Protein AF-A0AAE0VG47-F1 (afdb_monomer_lite)

Organism: NCBI:txid2493646

InterPro domains:
  IPR006016 UspA [PF00582] (96-227)
  IPR013342 Mandelate racemase, C-terminal domain [PF13378] (359-527)
  IPR013342 Mandelate racemase, C-terminal domain [SM00922] (356-453)
  IPR014729 Rossmann-like alpha/beta/alpha sandwich fold [G3DSA:3.40.50.620] (87-228)
  IPR018110 Mandelate racemase/muconate lactonizing enzyme, conserved site [PS00909] (404-435)
  IPR029017 Enolase-like, N-terminal [G3DSA:3.30.390.10] (229-329)
  IPR029017 Enolase-like, N-terminal [SSF54826] (229-327)
  IPR036849 Enolase-like, C-terminal domain superfamily [G3DSA:3.20.20.120] (331-558)
  IPR036849 Enolase-like, C-terminal domain superfamily [SSF51604] (343-553)
  IPR042099 ANL, N-terminal domain [G3DSA:3.40.50.12780] (605-735)

Foldseek 3Di:
DDPDDDPVVNVVVVVVVVVVVVVVVVVVVVVVLVCVLVPDPCNPVSCVVPVVVVVVVVVVVVCVVCVVVVVVVPDDDDDDDDDDDDDDDDDDPDQFQEEEEEDDVDPCSVVLVVVSVVRHDLNHAYEYEYEDADPVLAPDVVPPPDPVQVVVVVVSVVVQVVCVVVSHHYHYDYHYDDPLVRVLVVCVVVVHQAYGYDDDDDDDPPPPPDDDSQVSNVVNDVHDDKDKAKDKDKDKFAFPDFADDPVGTHRIFIKMKMWIDIPVQFIFIFILGDDPPQAQDDPVRLVVVSVVCRVPVVVCVVQLCPPCLSGQSSSRGSVRRVLCSVVRVLLQSFDDCQQVQNDWAFAAQEQGDDPLVSSLVSLVVCLVLVHQEHEYEDLPDDLVSVLVSLVSLCVDPSSVRHAYEYEDNANDDLVCVQVSQVSCLVSVHQEYENPHPAPCLLSDDPDTSHAYEYESNQFPPRDLVSLVVVCVRNVGQEYEDESSRQRHDVSVVSNVVVCVVSVHYYAYAYPLDALSSLSVSRSSRVVVVHPDHHRSQNHVGGPLGFDHLWDPVPSRIIGGNSPDGRPCVLVPVVSDPDDPPPPVPPDLDQAFEAEPPGPDRDSDPPDDPPPALPDPPHDPLVNLQSVLVCQLPDPDQWHWAWEPPPPDDTDTDTDGSVVLLSVLVVVCVVLVPAQAFEEEQLARSRHSQSSSRVSNSSVSSYHYYYYHNQDLLPDDDPDDGPYYRHDPVSVVSND

Structure (mmCIF, N/CA/C/O backbone):
data_AF-A0AAE0VG47-F1
#
_entry.id   AF-A0AAE0VG47-F1
#
loop_
_atom_site.group_PDB
_atom_site.id
_atom_site.type_symbol
_atom_site.label_atom_id
_atom_site.label_alt_id
_atom_site.label_comp_id
_atom_site.label_asym_id
_atom_site.label_entity_id
_atom_site.label_seq_id
_atom_site.pdbx_PDB_ins_code
_atom_site.Cartn_x
_atom_site.Cartn_y
_atom_site.Cartn_z
_atom_site.occupancy
_atom_site.B_iso_or_equiv
_atom_site.auth_seq_id
_atom_site.auth_comp_id
_atom_site.auth_asym_id
_atom_site.auth_atom_id
_atom_site.pdbx_PDB_model_num
ATOM 1 N N . MET A 1 1 ? 15.775 24.908 -41.454 1.00 37.38 1 MET A N 1
ATOM 2 C CA . MET A 1 1 ? 17.077 24.871 -40.744 1.00 37.38 1 MET A CA 1
ATOM 3 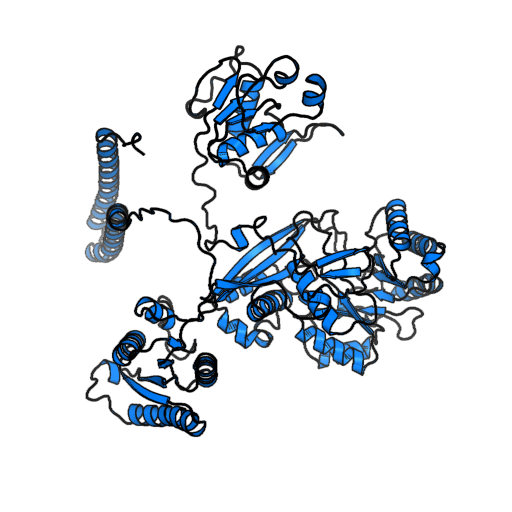C C . MET A 1 1 ? 18.158 25.388 -41.683 1.00 37.38 1 MET A C 1
ATOM 5 O O . MET A 1 1 ? 18.162 24.961 -42.826 1.00 37.38 1 MET A O 1
ATOM 9 N N . GLY A 1 2 ? 19.031 26.312 -41.256 1.00 40.62 2 GLY A N 1
ATOM 10 C CA . GLY A 1 2 ? 20.087 26.813 -42.155 1.00 40.62 2 GLY A CA 1
ATOM 11 C C . GLY A 1 2 ? 20.996 27.955 -41.678 1.00 40.62 2 GLY A C 1
ATOM 12 O O . GLY A 1 2 ? 21.543 28.633 -42.539 1.00 40.62 2 GLY A O 1
ATOM 13 N N . LYS A 1 3 ? 21.177 28.227 -40.372 1.00 38.75 3 LYS A N 1
ATOM 14 C CA . LYS A 1 3 ? 21.991 29.393 -39.938 1.00 38.75 3 LYS A CA 1
ATOM 15 C C . LYS A 1 3 ? 22.896 29.239 -38.703 1.00 38.75 3 LYS A C 1
ATOM 17 O O . LYS A 1 3 ? 23.316 30.247 -38.158 1.00 38.75 3 LYS A O 1
ATOM 22 N N . PHE A 1 4 ? 23.300 28.032 -38.308 1.00 43.38 4 PHE A N 1
ATOM 23 C CA . PHE A 1 4 ? 24.417 27.881 -37.357 1.00 43.38 4 PHE A CA 1
ATOM 24 C C . PHE A 1 4 ? 25.360 26.772 -37.806 1.00 43.38 4 PHE A C 1
ATOM 26 O O . PHE A 1 4 ? 25.345 25.656 -37.302 1.00 43.38 4 PHE A O 1
ATOM 33 N N . ARG A 1 5 ? 26.174 27.086 -38.816 1.00 42.81 5 ARG A N 1
ATOM 34 C CA . ARG A 1 5 ? 27.320 26.263 -39.195 1.00 42.81 5 ARG A CA 1
ATOM 35 C C . ARG A 1 5 ? 28.523 26.819 -38.438 1.00 42.81 5 ARG A C 1
ATOM 37 O O . ARG A 1 5 ? 28.890 27.968 -38.6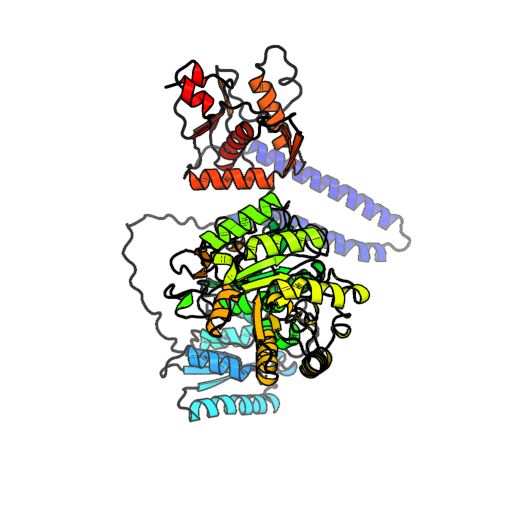71 1.00 42.81 5 ARG A O 1
ATOM 44 N N . ILE A 1 6 ? 29.100 26.029 -37.529 1.00 55.28 6 ILE A N 1
ATOM 45 C CA . ILE A 1 6 ? 30.394 26.345 -36.903 1.00 55.28 6 ILE A CA 1
ATOM 46 C C . ILE A 1 6 ? 31.362 26.696 -38.038 1.00 55.28 6 ILE A C 1
ATOM 48 O O . ILE A 1 6 ? 31.430 25.972 -39.039 1.00 55.28 6 ILE A O 1
ATOM 52 N N . SER A 1 7 ? 32.030 27.851 -37.946 1.00 67.56 7 SER A N 1
ATOM 53 C CA . SER A 1 7 ? 32.948 28.274 -39.002 1.00 67.56 7 SER A CA 1
ATOM 54 C C . SER A 1 7 ? 34.020 27.192 -39.164 1.00 67.56 7 SER A C 1
ATOM 56 O O . SER A 1 7 ? 34.512 26.644 -38.177 1.00 67.56 7 SER A O 1
ATOM 58 N N . ARG A 1 8 ? 34.384 26.855 -40.410 1.00 66.88 8 ARG A N 1
ATOM 59 C CA . ARG A 1 8 ? 35.422 25.839 -40.670 1.00 66.88 8 ARG A CA 1
ATOM 60 C C . ARG A 1 8 ? 36.720 26.163 -39.924 1.00 66.88 8 ARG A C 1
ATOM 62 O O . ARG A 1 8 ? 37.406 25.249 -39.490 1.00 66.88 8 ARG A O 1
ATOM 69 N N . LEU A 1 9 ? 36.995 27.452 -39.726 1.00 71.31 9 LEU A N 1
ATOM 70 C CA . LEU A 1 9 ? 38.119 27.940 -38.940 1.00 71.31 9 LEU A CA 1
ATOM 71 C C . LEU A 1 9 ? 38.034 27.495 -37.471 1.00 71.31 9 LEU A C 1
ATOM 73 O O . LEU A 1 9 ? 38.992 26.930 -36.962 1.00 71.31 9 LEU A O 1
ATOM 77 N N . ASN A 1 10 ? 36.883 27.662 -36.812 1.00 70.06 10 ASN A N 1
ATOM 78 C CA . ASN A 1 10 ? 36.703 27.262 -35.412 1.00 70.06 10 ASN A CA 1
ATOM 79 C C . ASN A 1 10 ? 36.770 25.744 -35.238 1.00 70.06 10 ASN A C 1
ATOM 81 O O . ASN A 1 10 ? 37.316 25.263 -34.251 1.00 70.06 10 ASN A O 1
ATOM 85 N N . THR A 1 11 ? 36.262 24.982 -36.210 1.00 66.94 11 THR A N 1
ATOM 86 C CA . THR A 1 11 ? 36.414 23.525 -36.212 1.00 66.94 11 THR A CA 1
ATOM 87 C C . THR A 1 11 ? 37.889 23.143 -36.320 1.00 66.94 11 THR A C 1
ATOM 89 O O . THR A 1 11 ? 38.373 22.394 -35.482 1.00 66.94 11 THR A O 1
ATOM 92 N N . VAL A 1 12 ? 38.628 23.700 -37.284 1.00 75.56 12 VAL A N 1
ATOM 93 C CA . VAL A 1 12 ? 40.062 23.411 -37.465 1.00 75.56 12 VAL A CA 1
ATOM 94 C C . VAL A 1 12 ? 40.887 23.823 -36.240 1.00 75.56 12 VAL A C 1
ATOM 96 O O . VAL A 1 12 ? 41.744 23.057 -35.812 1.00 75.56 12 VAL A O 1
ATOM 99 N N . ILE A 1 13 ? 40.596 24.976 -35.627 1.00 77.00 13 ILE A N 1
ATOM 100 C CA . ILE A 1 13 ? 41.261 25.426 -34.394 1.00 77.00 13 ILE A CA 1
ATOM 101 C C . ILE A 1 13 ? 40.960 24.470 -33.235 1.00 77.00 13 ILE A C 1
ATOM 103 O O . ILE A 1 13 ? 41.880 24.081 -32.522 1.00 77.00 13 ILE A O 1
ATOM 107 N N . SER A 1 14 ? 39.705 24.041 -33.070 1.00 66.56 14 SER A N 1
ATOM 108 C CA . SER A 1 14 ? 39.331 23.084 -32.023 1.00 66.56 14 SER A CA 1
ATOM 109 C C . SER A 1 14 ? 40.049 21.746 -32.199 1.00 66.56 14 SER A C 1
ATOM 111 O O . SER A 1 14 ? 40.600 21.232 -31.233 1.00 66.56 14 SER A O 1
ATOM 113 N N . TRP A 1 15 ? 40.115 21.215 -33.426 1.00 77.31 15 TRP A N 1
ATOM 114 C CA . TRP A 1 15 ? 40.887 20.004 -33.722 1.00 77.31 15 TRP A CA 1
ATOM 115 C C . TRP A 1 15 ? 42.382 20.201 -33.452 1.00 77.31 15 TRP A C 1
ATOM 117 O O . TRP A 1 15 ? 43.014 19.319 -32.878 1.00 77.31 15 TRP A O 1
ATOM 127 N N . GLY A 1 16 ? 42.941 21.365 -33.797 1.00 80.81 16 GLY A N 1
ATOM 128 C CA . GLY A 1 16 ? 44.333 21.707 -33.502 1.00 80.81 16 GLY A CA 1
ATOM 129 C C . GLY A 1 16 ? 44.636 21.726 -32.001 1.00 80.81 16 GLY A C 1
ATOM 130 O O . GLY A 1 16 ? 45.633 21.150 -31.573 1.00 80.81 16 GLY A O 1
ATOM 131 N N . ILE A 1 17 ? 43.751 22.318 -31.193 1.00 76.94 17 ILE A N 1
ATOM 132 C CA . ILE A 1 17 ? 43.878 22.352 -29.728 1.00 76.94 17 ILE A CA 1
ATOM 133 C C . ILE A 1 17 ? 43.764 20.940 -29.141 1.00 76.94 17 ILE A C 1
ATOM 135 O O . ILE A 1 17 ? 44.592 20.553 -28.321 1.00 76.94 17 ILE A O 1
ATOM 139 N N . THR A 1 18 ? 42.790 20.142 -29.584 1.00 74.12 18 THR A N 1
ATOM 140 C CA . THR A 1 18 ? 42.623 18.755 -29.124 1.00 74.12 18 THR A CA 1
ATOM 141 C C . THR A 1 18 ? 43.845 17.897 -29.457 1.00 74.12 18 THR A C 1
ATOM 143 O O . THR A 1 18 ? 44.343 17.182 -28.590 1.00 74.12 18 THR A O 1
ATOM 146 N N . ILE A 1 19 ? 44.381 18.005 -30.677 1.00 78.19 19 ILE A N 1
ATOM 147 C CA . ILE A 1 19 ? 45.593 17.283 -31.090 1.00 78.19 19 ILE A CA 1
ATOM 148 C C . ILE A 1 19 ? 46.797 17.723 -30.249 1.00 78.19 19 ILE A C 1
ATOM 150 O O . ILE A 1 19 ? 47.559 16.875 -29.789 1.00 78.19 19 ILE A O 1
ATOM 154 N N . LEU A 1 20 ? 46.947 19.024 -29.989 1.00 78.75 20 LEU A N 1
ATOM 155 C CA . LEU A 1 20 ? 48.030 19.545 -29.156 1.00 78.75 20 LEU A CA 1
ATOM 156 C C . LEU A 1 20 ? 47.966 18.989 -27.724 1.00 78.75 20 LEU A C 1
ATOM 158 O O . LEU A 1 20 ? 48.987 18.565 -27.188 1.00 78.75 20 LEU A O 1
ATOM 162 N N . ILE A 1 21 ? 46.772 18.936 -27.125 1.00 76.69 21 ILE A N 1
ATOM 163 C CA . ILE A 1 21 ? 46.560 18.362 -25.787 1.00 76.69 21 ILE A CA 1
ATOM 164 C C . ILE A 1 21 ? 46.915 16.871 -25.769 1.00 76.69 21 ILE A C 1
ATOM 166 O O . ILE A 1 21 ? 47.568 16.411 -24.832 1.00 76.69 21 ILE A O 1
ATOM 170 N N . ILE A 1 22 ? 46.529 16.114 -26.799 1.00 76.75 22 ILE A N 1
ATOM 171 C CA . ILE A 1 22 ? 46.866 14.688 -26.910 1.00 76.75 22 ILE A CA 1
ATOM 172 C C . ILE A 1 22 ? 48.384 14.499 -27.021 1.00 76.75 22 ILE A C 1
ATOM 174 O O . ILE A 1 22 ? 48.942 13.669 -26.308 1.00 76.75 22 ILE A O 1
ATOM 178 N N . ILE A 1 23 ? 49.065 15.296 -27.852 1.00 80.94 23 ILE A N 1
ATOM 179 C CA . ILE A 1 23 ? 50.525 15.228 -28.021 1.00 80.94 23 ILE A CA 1
ATOM 180 C C . ILE A 1 23 ? 51.248 15.558 -26.709 1.00 80.94 23 ILE A C 1
ATOM 182 O O . ILE A 1 23 ? 52.192 14.859 -26.343 1.00 80.94 23 ILE A O 1
ATOM 186 N N . LEU A 1 24 ? 50.804 16.588 -25.982 1.00 79.00 24 LEU A N 1
ATOM 187 C CA . LEU A 1 24 ? 51.408 16.978 -24.705 1.00 79.00 24 LEU A CA 1
ATOM 188 C C . LEU A 1 24 ? 51.237 15.892 -23.635 1.00 79.00 24 LEU A C 1
ATOM 190 O O . LEU A 1 24 ? 52.206 15.555 -22.958 1.00 79.00 24 LEU A O 1
ATOM 194 N N . ASN A 1 25 ? 50.046 15.298 -23.519 1.00 74.94 25 ASN A N 1
ATOM 195 C CA . ASN A 1 25 ? 49.809 14.205 -22.571 1.00 74.94 25 ASN A CA 1
ATOM 196 C C . ASN A 1 25 ? 50.574 12.932 -22.954 1.00 74.94 25 ASN A C 1
ATOM 198 O O . ASN A 1 25 ? 51.158 12.287 -22.086 1.00 74.94 25 ASN A O 1
ATOM 202 N N . TYR A 1 26 ? 50.632 12.597 -24.248 1.00 81.50 26 TYR A N 1
ATOM 203 C CA . TYR A 1 26 ? 51.437 11.477 -24.733 1.00 81.50 26 TYR A CA 1
ATOM 204 C C . TYR A 1 26 ? 52.915 11.670 -24.393 1.00 81.50 26 TYR A C 1
ATOM 206 O O . TYR A 1 26 ? 53.553 10.744 -23.902 1.00 81.50 26 TYR A O 1
ATOM 214 N N . LYS A 1 27 ? 53.451 12.879 -24.603 1.00 83.44 27 LYS A N 1
ATOM 215 C CA . LYS A 1 27 ? 54.849 13.191 -24.302 1.00 83.44 27 LYS A CA 1
ATOM 216 C C . LYS A 1 27 ? 55.171 13.016 -22.819 1.00 83.44 27 LYS A C 1
ATOM 218 O O . LYS A 1 27 ? 56.163 12.378 -22.502 1.00 83.44 27 LYS A O 1
ATOM 223 N N . VAL A 1 28 ? 54.312 13.502 -21.921 1.00 81.81 28 VAL A N 1
ATOM 224 C CA . VAL A 1 28 ? 54.503 13.333 -20.468 1.00 81.81 28 VAL A CA 1
ATOM 225 C C . VAL A 1 28 ? 54.552 11.854 -20.078 1.00 81.81 28 VAL A C 1
ATOM 227 O O . VAL A 1 28 ? 55.420 11.446 -19.310 1.00 81.81 28 VAL A O 1
ATOM 230 N N . VAL A 1 29 ? 53.653 11.035 -20.631 1.00 80.06 29 VAL A N 1
ATOM 231 C CA . VAL A 1 29 ? 53.631 9.588 -20.368 1.00 80.06 29 VAL A CA 1
ATOM 232 C C . VAL A 1 29 ? 54.856 8.895 -20.969 1.00 80.06 29 VAL A C 1
ATOM 234 O O . VAL A 1 29 ? 55.456 8.045 -20.319 1.00 80.06 29 VAL A O 1
ATOM 237 N N . TYR A 1 30 ? 55.253 9.266 -22.186 1.00 83.19 30 TYR A N 1
ATOM 238 C CA . TYR A 1 30 ? 56.425 8.712 -22.859 1.00 83.19 30 TYR A CA 1
ATOM 239 C C . TYR A 1 30 ? 57.722 9.028 -22.107 1.00 83.19 30 TYR A C 1
ATOM 241 O O . TYR A 1 30 ? 58.526 8.123 -21.877 1.00 83.19 30 TYR A O 1
ATOM 249 N N . ASP A 1 31 ? 57.908 10.281 -21.690 1.00 83.69 31 ASP A N 1
ATOM 250 C CA . ASP A 1 31 ? 59.089 10.721 -20.948 1.00 83.69 31 ASP A CA 1
ATOM 251 C C . ASP A 1 31 ? 59.164 9.986 -19.597 1.00 83.69 31 ASP A C 1
ATOM 253 O O . ASP A 1 31 ? 60.210 9.438 -19.255 1.00 83.69 31 ASP A O 1
ATOM 257 N N . PHE A 1 32 ? 58.034 9.859 -18.888 1.00 83.12 32 PHE A N 1
ATOM 258 C CA . PHE A 1 32 ? 57.949 9.104 -17.634 1.00 83.12 32 PHE A CA 1
ATOM 259 C C . PHE A 1 32 ? 58.285 7.615 -17.807 1.00 83.12 32 PHE A C 1
ATOM 261 O O . PHE A 1 32 ? 59.056 7.059 -17.029 1.00 83.12 32 PHE A O 1
ATOM 268 N N . LEU A 1 33 ? 57.730 6.954 -18.829 1.00 81.50 33 LEU A N 1
ATOM 269 C CA . LEU A 1 33 ? 57.995 5.535 -19.085 1.00 81.50 33 LEU A CA 1
ATOM 270 C C . LEU A 1 33 ? 59.442 5.292 -19.515 1.00 81.50 33 LEU A C 1
ATOM 272 O O . LEU A 1 33 ? 60.050 4.315 -19.085 1.00 81.50 33 LEU A O 1
ATOM 276 N N . THR A 1 34 ? 60.005 6.183 -20.332 1.00 81.44 34 THR A N 1
ATOM 277 C CA . THR A 1 34 ? 61.396 6.085 -20.788 1.00 81.44 34 THR A CA 1
ATOM 278 C C . THR A 1 34 ? 62.363 6.240 -19.615 1.00 81.44 34 THR A C 1
ATOM 280 O O . THR A 1 34 ? 63.296 5.449 -19.482 1.00 81.44 34 THR A O 1
ATOM 283 N N . ASP A 1 35 ? 62.109 7.201 -18.726 1.00 84.19 35 ASP A N 1
ATOM 284 C CA . ASP A 1 35 ? 62.905 7.415 -17.515 1.00 84.19 35 ASP A CA 1
ATOM 285 C C . ASP A 1 35 ? 62.804 6.223 -16.547 1.00 84.19 35 ASP A C 1
ATOM 287 O O . ASP A 1 35 ? 63.813 5.719 -16.046 1.00 84.19 35 ASP A O 1
ATOM 291 N N . LEU A 1 36 ? 61.595 5.680 -16.371 1.00 80.12 36 LEU A N 1
ATOM 292 C CA . LEU A 1 36 ? 61.345 4.508 -15.533 1.00 80.12 36 LEU A CA 1
ATOM 293 C C . LEU A 1 36 ? 62.056 3.251 -16.060 1.00 80.12 36 LEU A C 1
ATOM 295 O O . LEU A 1 36 ? 62.606 2.477 -15.278 1.00 80.12 36 LEU A O 1
ATOM 299 N N . ILE A 1 37 ? 62.065 3.043 -17.379 1.00 83.50 37 ILE A N 1
ATOM 300 C CA . ILE A 1 37 ? 62.742 1.907 -18.016 1.00 83.50 37 ILE A CA 1
ATOM 301 C C . ILE A 1 37 ? 64.263 2.052 -17.878 1.00 83.50 37 ILE A C 1
ATOM 303 O O . ILE A 1 37 ? 64.922 1.095 -17.463 1.00 83.50 37 ILE A O 1
ATOM 307 N N . ASN A 1 38 ? 64.807 3.242 -18.151 1.00 83.38 38 ASN A N 1
ATOM 308 C CA . ASN A 1 38 ? 66.250 3.507 -18.130 1.00 83.38 38 ASN A CA 1
ATOM 309 C C . ASN A 1 38 ? 66.862 3.478 -16.722 1.00 83.38 38 ASN A C 1
ATOM 311 O O . ASN A 1 38 ? 68.029 3.121 -16.574 1.00 83.38 38 ASN A O 1
ATOM 315 N N . THR A 1 39 ? 66.087 3.815 -15.689 1.00 80.88 39 THR A N 1
ATOM 316 C CA . THR A 1 39 ? 66.561 3.853 -14.291 1.00 80.88 39 THR A CA 1
ATOM 317 C C . THR A 1 39 ? 66.393 2.505 -13.576 1.00 80.88 39 THR A C 1
ATOM 319 O O . THR A 1 39 ? 66.840 2.320 -12.443 1.00 80.88 39 THR A O 1
ATOM 322 N N . SER A 1 40 ? 65.748 1.529 -14.219 1.00 79.81 40 SER A N 1
ATOM 323 C CA . SER A 1 40 ? 65.407 0.259 -13.585 1.00 79.81 40 SER A CA 1
ATOM 324 C C . SER A 1 40 ? 66.474 -0.826 -13.719 1.00 79.81 40 SER A C 1
ATOM 326 O O . SER A 1 40 ? 67.100 -1.007 -14.760 1.00 79.81 40 SER A O 1
ATOM 328 N N . SER A 1 41 ? 66.611 -1.646 -12.676 1.00 76.00 41 SER A N 1
ATOM 329 C CA . SER A 1 41 ? 67.514 -2.808 -12.663 1.00 76.00 41 SER A CA 1
ATOM 330 C C . SER A 1 41 ? 67.013 -3.985 -13.516 1.00 76.00 41 SER A C 1
ATOM 332 O O . SER A 1 41 ? 67.723 -4.972 -13.690 1.00 76.00 41 SER A O 1
ATOM 334 N N . SER A 1 42 ? 65.773 -3.937 -14.018 1.00 82.00 42 SER A N 1
ATOM 335 C CA . SER A 1 42 ? 65.164 -4.991 -14.846 1.00 82.00 42 SER A CA 1
ATOM 336 C C . SER A 1 42 ? 64.183 -4.400 -15.874 1.00 82.00 42 SER A C 1
ATOM 338 O O . SER A 1 42 ? 62.964 -4.532 -15.722 1.00 82.00 42 SER A O 1
ATOM 340 N N . PRO A 1 43 ? 64.705 -3.788 -16.956 1.00 78.94 43 PRO A N 1
ATOM 341 C CA . PRO A 1 43 ? 63.916 -3.050 -17.954 1.00 78.94 43 PRO A CA 1
ATOM 342 C C . PRO A 1 43 ? 62.822 -3.889 -18.630 1.00 78.94 43 PRO A C 1
ATOM 344 O O . PRO A 1 43 ? 61.744 -3.395 -18.963 1.00 78.94 43 PRO A O 1
ATOM 347 N N . VAL A 1 44 ? 63.079 -5.190 -18.794 1.00 78.31 44 VAL A N 1
ATOM 348 C CA . VAL A 1 44 ? 62.172 -6.139 -19.458 1.00 78.31 44 VAL A CA 1
ATOM 349 C C . VAL A 1 44 ? 60.866 -6.319 -18.676 1.00 78.31 44 VAL A C 1
ATOM 351 O O . VAL A 1 44 ? 59.790 -6.345 -19.270 1.00 78.31 44 VAL A O 1
ATOM 354 N N . ILE A 1 45 ? 60.938 -6.393 -17.343 1.00 80.06 45 ILE A N 1
ATOM 355 C CA . ILE A 1 45 ? 59.763 -6.625 -16.486 1.00 80.06 45 ILE A CA 1
ATOM 356 C C . ILE A 1 45 ? 58.860 -5.387 -16.462 1.00 80.06 45 ILE A C 1
ATOM 358 O O . ILE A 1 45 ? 57.643 -5.502 -16.591 1.00 80.06 45 ILE A O 1
ATOM 362 N N . ILE A 1 46 ? 59.452 -4.196 -16.355 1.00 80.88 46 ILE A N 1
ATOM 363 C CA . ILE A 1 46 ? 58.702 -2.932 -16.361 1.00 80.88 46 ILE A CA 1
ATOM 364 C C . ILE A 1 46 ? 58.040 -2.701 -17.716 1.00 80.88 46 ILE A C 1
ATOM 366 O O . ILE A 1 46 ? 56.879 -2.296 -17.762 1.00 80.88 46 ILE A O 1
ATOM 370 N N . THR A 1 47 ? 58.720 -3.037 -18.814 1.00 80.44 47 THR A N 1
ATOM 371 C CA . THR A 1 47 ? 58.131 -2.954 -20.158 1.00 80.44 47 THR A CA 1
ATOM 372 C C . THR A 1 47 ? 56.919 -3.886 -20.290 1.00 80.44 47 THR A C 1
ATOM 374 O O . THR A 1 47 ? 55.864 -3.460 -20.752 1.00 80.44 47 THR A O 1
ATOM 377 N N . LEU A 1 48 ? 57.016 -5.134 -19.814 1.00 83.19 48 LEU A N 1
ATOM 378 C CA . LEU A 1 48 ? 55.907 -6.099 -19.840 1.00 83.19 48 LEU A CA 1
ATOM 379 C C . LEU A 1 48 ? 54.691 -5.666 -19.003 1.00 83.19 48 LEU A C 1
ATOM 381 O O . LEU A 1 48 ? 53.559 -5.931 -19.400 1.00 83.19 48 LEU A O 1
ATOM 385 N N . LEU A 1 49 ? 54.907 -4.990 -17.871 1.00 82.50 49 LEU A N 1
ATOM 386 C CA . LEU A 1 49 ? 53.828 -4.518 -16.994 1.00 82.50 49 LEU A CA 1
ATOM 387 C C . LEU A 1 49 ? 53.165 -3.224 -17.487 1.00 82.50 49 LEU A C 1
ATOM 389 O O . LEU A 1 49 ? 51.972 -3.026 -17.267 1.00 82.50 49 LEU A O 1
ATOM 393 N N . THR A 1 50 ? 53.918 -2.344 -18.148 1.00 80.25 50 THR A N 1
ATOM 394 C CA . THR A 1 50 ? 53.437 -1.009 -18.548 1.00 80.25 50 THR A CA 1
ATOM 395 C C . THR A 1 50 ? 52.883 -0.951 -19.971 1.00 80.25 50 THR A C 1
ATOM 397 O O . THR A 1 50 ? 52.009 -0.128 -20.245 1.00 80.25 50 THR A O 1
ATOM 400 N N . LEU A 1 51 ? 53.310 -1.843 -20.871 1.00 81.31 51 LEU A N 1
ATOM 401 C CA . LEU A 1 51 ? 52.865 -1.848 -22.268 1.00 81.31 51 LEU A CA 1
ATOM 402 C C . LEU A 1 51 ? 51.354 -2.141 -22.441 1.00 81.31 51 LEU A C 1
ATOM 404 O O . LEU A 1 51 ? 50.704 -1.403 -23.186 1.00 81.31 51 LEU A O 1
ATOM 408 N N . PRO A 1 52 ? 50.737 -3.137 -21.765 1.00 84.81 52 PRO A N 1
ATOM 409 C CA . PRO A 1 52 ? 49.317 -3.440 -21.971 1.00 84.81 52 PRO A CA 1
ATOM 410 C C . PRO A 1 52 ? 48.360 -2.298 -21.569 1.00 84.81 52 PRO A C 1
ATOM 412 O O . PRO A 1 52 ? 47.481 -1.971 -22.369 1.00 84.81 52 PRO A O 1
ATOM 415 N N . PRO A 1 53 ? 48.518 -1.628 -20.405 1.00 78.06 53 PRO A N 1
ATOM 416 C CA . PRO A 1 53 ? 47.690 -0.472 -20.044 1.00 78.06 53 PRO A CA 1
ATOM 417 C C . PRO A 1 53 ? 47.795 0.696 -21.033 1.00 78.06 53 PRO A C 1
ATOM 419 O O . PRO A 1 53 ? 46.791 1.352 -21.324 1.00 78.06 53 PRO A O 1
ATOM 422 N N . VAL A 1 54 ? 48.993 0.947 -21.574 1.00 80.62 54 VAL A N 1
ATOM 423 C CA . VAL A 1 54 ? 49.232 2.006 -22.569 1.00 80.62 54 VAL A CA 1
ATOM 424 C C . VAL A 1 54 ? 48.515 1.686 -23.879 1.00 80.62 54 VAL A C 1
ATOM 426 O O . VAL A 1 54 ? 47.816 2.542 -24.418 1.00 80.62 54 VAL A O 1
ATOM 429 N N . VAL A 1 55 ? 48.610 0.440 -24.355 1.00 81.38 55 VAL A N 1
ATOM 430 C CA . VAL A 1 55 ? 47.904 -0.013 -25.564 1.00 81.38 55 VAL A CA 1
ATOM 431 C C . VAL A 1 55 ? 46.386 0.074 -25.387 1.00 81.38 55 VAL A C 1
ATOM 433 O O . VAL A 1 55 ? 45.701 0.584 -26.271 1.00 81.38 55 VAL A O 1
ATOM 436 N N . ILE A 1 56 ? 45.849 -0.348 -24.237 1.00 78.38 56 ILE A N 1
ATOM 437 C CA . ILE A 1 56 ? 44.407 -0.263 -23.941 1.00 78.38 56 ILE A CA 1
ATOM 438 C C . ILE A 1 56 ? 43.935 1.197 -23.926 1.00 78.38 56 ILE A C 1
ATOM 440 O O . ILE A 1 56 ? 42.897 1.517 -24.505 1.00 78.38 56 ILE A O 1
ATOM 444 N N . SER A 1 57 ? 44.712 2.092 -23.316 1.00 75.75 57 SER A N 1
ATOM 445 C CA . SER A 1 57 ? 44.375 3.518 -23.237 1.00 75.75 57 SER A CA 1
ATOM 446 C C . SER A 1 57 ? 44.400 4.191 -24.614 1.00 75.75 57 SER A C 1
ATOM 448 O O . SER A 1 57 ? 43.515 4.988 -24.925 1.00 75.75 57 SER A O 1
ATOM 450 N N . LEU A 1 58 ? 45.364 3.832 -25.472 1.00 76.38 58 LEU A N 1
ATOM 451 C CA . LEU A 1 58 ? 45.433 4.301 -26.861 1.00 76.38 58 LEU A CA 1
ATOM 452 C C . LEU A 1 58 ? 44.265 3.777 -27.710 1.00 76.38 58 LEU A C 1
ATOM 454 O O . LEU A 1 58 ? 43.690 4.541 -28.484 1.00 76.38 58 LEU A O 1
ATOM 458 N N . LEU A 1 59 ? 43.873 2.510 -27.537 1.00 77.94 59 LEU A N 1
ATOM 459 C CA . LEU A 1 59 ? 42.704 1.934 -28.213 1.00 77.94 59 LEU A CA 1
ATOM 460 C C . LEU A 1 59 ? 41.399 2.618 -27.782 1.00 77.94 59 LEU A C 1
ATOM 462 O O . LEU A 1 59 ? 40.547 2.888 -28.627 1.00 77.94 59 LEU A O 1
ATOM 466 N N . PHE A 1 60 ? 41.256 2.949 -26.496 1.00 75.81 60 PHE A N 1
ATOM 467 C CA . PHE A 1 60 ? 40.095 3.677 -25.982 1.00 75.81 60 PHE A CA 1
ATOM 468 C C . PHE A 1 60 ? 40.029 5.116 -26.516 1.00 75.81 60 PHE A C 1
ATOM 470 O O . PHE A 1 60 ? 38.972 5.558 -26.961 1.00 75.81 60 PHE A O 1
ATOM 477 N N . LEU A 1 61 ? 41.161 5.828 -26.544 1.00 73.50 61 LEU A N 1
ATOM 478 C CA . LEU A 1 61 ? 41.259 7.167 -27.138 1.00 73.50 61 LEU A CA 1
ATOM 479 C C . LEU A 1 61 ? 40.920 7.158 -28.632 1.00 73.50 61 LEU A C 1
ATOM 481 O O . LEU A 1 61 ? 40.212 8.046 -29.105 1.00 73.50 61 LEU A O 1
ATOM 485 N N . PHE A 1 62 ? 41.383 6.145 -29.369 1.00 74.88 62 PHE A N 1
ATOM 486 C CA . PHE A 1 62 ? 41.043 5.980 -30.780 1.00 74.88 62 PHE A CA 1
ATOM 487 C C . PHE A 1 62 ? 39.549 5.694 -30.978 1.00 74.88 62 PHE A C 1
ATOM 489 O O . PHE A 1 62 ? 38.919 6.313 -31.833 1.00 74.88 62 PHE A O 1
ATOM 496 N N . TYR A 1 63 ? 38.967 4.810 -30.162 1.00 78.00 63 TYR A N 1
ATOM 497 C CA . TYR A 1 63 ? 37.532 4.522 -30.183 1.00 78.00 63 TYR A CA 1
ATOM 498 C C . TYR A 1 63 ? 36.699 5.786 -29.918 1.00 78.00 63 TYR A C 1
ATOM 500 O O . TYR A 1 63 ? 35.841 6.124 -30.730 1.00 78.00 63 TYR A O 1
ATOM 508 N N . ALA A 1 64 ? 37.007 6.531 -28.852 1.00 66.75 64 ALA A N 1
ATOM 509 C CA . ALA A 1 64 ? 36.296 7.758 -28.488 1.00 66.75 64 ALA A CA 1
ATOM 510 C C . ALA A 1 64 ? 36.419 8.859 -29.560 1.00 66.75 64 ALA A C 1
ATOM 512 O O . ALA A 1 64 ? 35.480 9.615 -29.797 1.00 66.75 64 ALA A O 1
ATOM 513 N N . ALA A 1 65 ? 37.562 8.943 -30.250 1.00 67.00 65 ALA A N 1
ATOM 514 C CA . ALA A 1 65 ? 37.744 9.871 -31.365 1.00 67.00 65 ALA A CA 1
ATOM 515 C C . ALA A 1 65 ? 36.977 9.446 -32.634 1.00 67.00 65 ALA A C 1
ATOM 517 O O . ALA A 1 65 ? 36.584 10.303 -33.430 1.00 67.00 65 ALA A O 1
ATOM 518 N N . ALA A 1 66 ? 36.769 8.141 -32.837 1.00 67.81 66 ALA A N 1
ATOM 519 C CA . ALA A 1 66 ? 36.117 7.590 -34.023 1.00 67.81 66 ALA A CA 1
ATOM 520 C C . ALA A 1 66 ? 34.584 7.476 -33.888 1.00 67.81 66 ALA A C 1
ATOM 522 O O . ALA A 1 66 ? 33.876 7.593 -34.887 1.00 67.81 66 ALA A O 1
ATOM 523 N N . GLU A 1 67 ? 34.062 7.307 -32.671 1.00 68.81 67 GLU A N 1
ATOM 524 C CA . GLU A 1 67 ? 32.630 7.229 -32.337 1.00 68.81 67 GLU A CA 1
ATOM 525 C C . GLU A 1 67 ? 31.751 8.310 -33.016 1.00 68.81 67 GLU A C 1
ATOM 527 O O . GLU A 1 67 ? 30.803 7.942 -33.720 1.00 68.81 67 GLU A O 1
ATOM 532 N N . PRO A 1 68 ? 32.084 9.619 -32.972 1.00 54.75 68 PRO A N 1
ATOM 533 C CA . PRO A 1 68 ? 31.265 10.656 -33.614 1.00 54.75 68 PRO A CA 1
ATOM 534 C C . PRO A 1 68 ? 31.270 10.610 -35.154 1.00 54.75 68 PRO A C 1
ATOM 536 O O . PRO A 1 68 ? 30.433 11.244 -35.803 1.00 54.75 68 PRO A O 1
ATOM 539 N N . VAL A 1 69 ? 32.206 9.881 -35.772 1.00 61.00 69 VAL A N 1
ATOM 540 C CA . VAL A 1 69 ? 32.240 9.673 -37.230 1.00 61.00 69 VAL A CA 1
ATOM 541 C C . VAL A 1 69 ? 31.285 8.548 -37.641 1.00 61.00 69 VAL A C 1
ATOM 543 O O . VAL A 1 69 ? 30.689 8.623 -38.716 1.00 61.00 69 VAL A O 1
ATOM 546 N N . PHE A 1 70 ? 31.084 7.546 -36.780 1.00 57.06 70 PHE A N 1
ATOM 547 C CA . PHE A 1 70 ? 30.214 6.402 -37.058 1.00 57.06 70 PHE A CA 1
ATOM 548 C C . PHE A 1 70 ? 28.722 6.705 -36.858 1.00 57.06 70 PHE A C 1
ATOM 550 O O . PHE A 1 70 ? 27.901 6.198 -37.624 1.00 57.06 70 PHE A O 1
ATOM 557 N N . GLU A 1 71 ? 28.351 7.597 -35.932 1.00 49.25 71 GLU A N 1
ATOM 558 C CA . GLU A 1 71 ? 26.942 7.992 -35.739 1.00 49.25 71 GLU A CA 1
ATOM 559 C C . GLU A 1 71 ? 26.335 8.722 -36.949 1.00 49.25 71 GLU A C 1
ATOM 561 O O . GLU A 1 71 ? 25.134 8.625 -37.212 1.00 49.25 71 GLU A O 1
ATOM 566 N N . LYS A 1 72 ? 27.159 9.395 -37.763 1.00 44.78 72 LYS A N 1
ATOM 567 C CA . LYS A 1 72 ? 26.687 10.116 -38.957 1.00 44.78 72 LYS A CA 1
ATOM 568 C C . LYS A 1 72 ? 26.153 9.221 -40.077 1.00 44.78 72 LYS A C 1
ATOM 570 O O . LYS A 1 72 ? 25.532 9.741 -41.001 1.00 44.78 72 LYS A O 1
ATOM 575 N N . PHE A 1 73 ? 26.370 7.908 -40.009 1.00 44.62 73 PHE A N 1
ATOM 576 C CA . PHE A 1 73 ? 25.913 6.964 -41.032 1.00 44.62 73 PHE A CA 1
ATOM 577 C C . PHE A 1 73 ? 24.550 6.321 -40.734 1.00 44.62 73 PHE A C 1
ATOM 579 O O . PHE A 1 73 ? 24.051 5.582 -41.579 1.00 44.62 73 PHE A O 1
ATOM 586 N N . TYR A 1 74 ? 23.917 6.620 -39.590 1.00 42.12 74 TYR A N 1
ATOM 587 C CA . TYR A 1 74 ? 22.687 5.934 -39.162 1.00 42.12 74 TYR A CA 1
ATOM 588 C C . TYR A 1 74 ? 21.421 6.795 -39.023 1.00 42.12 74 TYR A C 1
ATOM 590 O O . TYR A 1 74 ? 20.376 6.275 -38.632 1.00 42.12 74 TYR A O 1
ATOM 598 N N . SER A 1 75 ? 21.428 8.071 -39.418 1.00 33.81 75 SER A N 1
ATOM 599 C CA . SER A 1 75 ? 20.191 8.864 -39.477 1.00 33.81 75 SER A CA 1
ATOM 600 C C . SER A 1 75 ? 19.559 8.803 -40.872 1.00 33.81 75 SER A C 1
ATOM 602 O O . SER A 1 75 ? 19.907 9.580 -41.763 1.00 33.81 75 SER A O 1
ATOM 604 N N . LYS A 1 76 ? 18.611 7.884 -41.070 1.00 33.59 76 LYS A N 1
ATOM 605 C CA . LYS A 1 76 ? 17.718 7.897 -42.235 1.00 33.59 76 LYS A CA 1
ATOM 606 C C . LYS A 1 76 ? 16.643 8.966 -41.999 1.00 33.59 76 LYS A C 1
ATOM 608 O O . LYS A 1 76 ? 15.826 8.815 -41.096 1.00 33.59 76 LYS A O 1
ATOM 613 N N . GLU A 1 77 ? 16.651 10.048 -42.777 1.00 35.19 77 GLU A N 1
ATOM 614 C CA . GLU A 1 77 ? 15.573 11.045 -42.753 1.00 35.19 77 GLU A CA 1
ATOM 615 C C . GLU A 1 77 ? 14.263 10.399 -43.229 1.00 35.19 77 GLU A C 1
ATOM 617 O O . GLU A 1 77 ? 14.142 9.971 -44.378 1.00 35.19 77 GLU A O 1
ATOM 622 N N . ILE A 1 78 ? 13.269 10.325 -42.342 1.00 30.98 78 ILE A N 1
ATOM 623 C CA . ILE A 1 78 ? 11.897 9.961 -42.701 1.00 30.98 78 ILE A CA 1
ATOM 624 C C . ILE A 1 78 ? 11.155 11.258 -43.025 1.00 30.98 78 ILE A C 1
ATOM 626 O O . ILE A 1 78 ? 10.708 11.984 -42.139 1.00 30.98 78 ILE A O 1
ATOM 630 N N . SER A 1 79 ? 11.034 11.550 -44.317 1.00 30.62 79 SER A N 1
ATOM 631 C CA . SER A 1 79 ? 10.053 12.501 -44.843 1.00 30.62 79 SER A CA 1
ATOM 632 C C . SER A 1 79 ? 8.650 11.909 -44.681 1.00 30.62 79 SER A C 1
ATOM 634 O O . SER A 1 79 ? 8.406 10.786 -45.118 1.00 30.62 79 SER A O 1
ATOM 636 N N . SER A 1 80 ? 7.730 12.649 -44.061 1.00 27.30 80 SER A N 1
ATOM 637 C CA . SER A 1 80 ? 6.309 12.287 -44.002 1.00 27.30 80 SER A CA 1
ATOM 638 C C . SER A 1 80 ? 5.481 13.278 -44.824 1.00 27.30 80 SER A C 1
ATOM 640 O O . SER A 1 80 ? 5.382 14.442 -44.435 1.00 27.30 80 SER A O 1
ATOM 642 N N . PRO A 1 81 ? 4.838 12.854 -45.922 1.00 36.75 81 PRO A N 1
ATOM 643 C CA . PRO A 1 81 ? 3.629 13.492 -46.418 1.00 36.75 81 PRO A CA 1
ATOM 644 C C . PRO A 1 81 ? 2.434 12.887 -45.663 1.00 36.75 81 PRO A C 1
ATOM 646 O O . PRO A 1 81 ? 2.188 11.690 -45.761 1.00 36.75 81 PRO A O 1
ATOM 649 N N . HIS A 1 82 ? 1.705 13.678 -44.875 1.00 30.41 82 HIS A N 1
ATOM 650 C CA . HIS A 1 82 ? 0.503 13.205 -44.176 1.00 30.41 82 HIS A CA 1
ATOM 651 C C . HIS A 1 82 ? -0.696 13.069 -45.135 1.00 30.41 82 HIS A C 1
ATOM 653 O O . HIS A 1 82 ? -1.075 14.071 -45.745 1.00 30.41 82 HIS A O 1
ATOM 659 N N . PRO A 1 83 ? -1.389 11.915 -45.183 1.00 35.00 83 PRO A N 1
ATOM 660 C CA . PRO A 1 83 ? -2.818 11.852 -45.462 1.00 35.00 83 PRO A CA 1
ATOM 661 C C . PRO A 1 83 ? -3.615 11.860 -44.144 1.00 35.00 83 PRO A C 1
ATOM 663 O O . PRO A 1 83 ? -3.141 11.404 -43.103 1.00 35.00 83 PRO A O 1
ATOM 666 N N . GLN A 1 84 ? -4.829 12.410 -44.195 1.00 36.25 84 GLN A N 1
ATOM 667 C CA . GLN A 1 84 ? -5.770 12.506 -43.073 1.00 36.25 84 GLN A CA 1
ATOM 668 C C . GLN A 1 84 ? -6.135 11.138 -42.475 1.00 36.25 84 GLN A C 1
ATOM 670 O O . GLN A 1 84 ? -6.202 10.129 -43.173 1.00 36.25 84 GLN A O 1
ATOM 675 N N . ALA A 1 85 ? -6.397 11.143 -41.167 1.00 32.94 85 ALA A N 1
ATOM 676 C CA . ALA A 1 85 ? -6.689 9.970 -40.354 1.00 32.94 85 ALA A CA 1
ATOM 677 C C . ALA A 1 85 ? -7.925 9.193 -40.840 1.00 32.94 85 ALA A C 1
ATOM 679 O O . ALA A 1 85 ? -9.032 9.730 -40.895 1.00 32.94 85 ALA A O 1
ATOM 680 N N . SER A 1 86 ? -7.735 7.903 -41.118 1.00 33.44 86 SER A N 1
ATOM 681 C CA . SER A 1 86 ? -8.806 6.925 -41.299 1.00 33.44 86 SER A CA 1
ATOM 682 C C . SER A 1 86 ? -9.068 6.168 -39.995 1.00 33.44 86 SER A C 1
ATOM 684 O O . SER A 1 86 ? -8.138 5.755 -39.305 1.00 33.44 86 SER A O 1
ATOM 686 N N . VAL A 1 87 ? -10.350 5.980 -39.686 1.00 36.44 87 VAL A N 1
ATOM 687 C CA . VAL A 1 87 ? -10.882 5.231 -38.538 1.00 36.44 87 VAL A CA 1
ATOM 688 C C . VAL A 1 87 ? -10.286 3.815 -38.476 1.00 36.44 87 VAL A C 1
ATOM 690 O O . VAL A 1 87 ? -10.266 3.105 -39.480 1.00 36.44 87 VAL A O 1
ATOM 693 N N . PHE A 1 88 ? -9.811 3.406 -37.294 1.00 36.62 88 PHE A N 1
ATOM 694 C CA . PHE A 1 88 ? -9.217 2.089 -37.050 1.00 36.62 88 PHE A CA 1
ATOM 695 C C . PHE A 1 88 ? -10.235 0.956 -37.270 1.00 36.62 88 PHE A C 1
ATOM 697 O O . PHE A 1 88 ? -11.291 0.928 -36.638 1.00 36.62 88 PHE A O 1
ATOM 704 N N . LYS A 1 89 ? -9.883 -0.018 -38.116 1.00 29.75 89 LYS A N 1
ATOM 705 C CA . LYS A 1 89 ? -10.456 -1.371 -38.099 1.00 29.75 89 LYS A CA 1
ATOM 706 C C . LYS A 1 89 ? -9.536 -2.254 -37.260 1.00 29.75 89 LYS A C 1
ATOM 708 O O . LYS A 1 89 ? -8.331 -2.266 -37.492 1.00 29.75 89 LYS A O 1
ATOM 713 N N . ILE A 1 90 ? -10.095 -2.982 -36.295 1.00 38.59 90 ILE A N 1
ATOM 714 C CA . ILE A 1 90 ? -9.364 -4.032 -35.579 1.00 38.59 90 ILE A CA 1
ATOM 715 C C . ILE A 1 90 ? -9.184 -5.193 -36.560 1.00 38.59 90 ILE A C 1
ATOM 717 O O . ILE A 1 90 ? -10.136 -5.913 -36.854 1.00 38.59 90 ILE A O 1
ATOM 721 N N . GLU A 1 91 ? -7.978 -5.348 -37.093 1.00 33.03 91 GLU A N 1
ATOM 722 C CA . GLU A 1 91 ? -7.549 -6.585 -37.740 1.00 33.03 91 GLU A CA 1
ATOM 723 C C . GLU A 1 91 ? -6.958 -7.489 -36.655 1.00 33.03 91 GLU A C 1
ATOM 725 O O . GLU A 1 91 ? -5.995 -7.120 -35.981 1.00 33.03 91 GLU A O 1
ATOM 730 N N . HIS A 1 92 ? -7.552 -8.665 -36.439 1.00 40.69 92 HIS A N 1
ATOM 731 C CA . HIS A 1 92 ? -6.905 -9.699 -35.638 1.00 40.69 92 HIS A CA 1
ATOM 732 C C . HIS A 1 92 ? -5.642 -10.156 -36.389 1.00 40.69 92 HIS A C 1
ATOM 734 O O . HIS A 1 92 ? -5.758 -10.495 -37.571 1.00 40.69 92 HIS A O 1
ATOM 740 N N . PRO A 1 93 ? -4.448 -10.168 -35.763 1.00 47.50 93 PRO A N 1
ATOM 741 C CA . PRO A 1 93 ? -3.269 -10.731 -36.406 1.00 47.50 93 PRO A CA 1
ATOM 742 C C . PRO A 1 93 ? -3.553 -12.192 -36.768 1.00 47.50 93 PRO A C 1
ATOM 744 O O . PRO A 1 93 ? -4.175 -12.921 -35.993 1.00 47.50 93 PRO A O 1
ATOM 747 N N . ALA A 1 94 ? -3.145 -12.602 -37.970 1.00 53.28 94 ALA A N 1
ATOM 748 C CA . ALA A 1 94 ? -3.335 -13.971 -38.434 1.00 53.28 94 ALA A CA 1
ATOM 749 C C . ALA A 1 94 ? -2.709 -14.969 -37.433 1.00 53.28 94 ALA A C 1
ATOM 751 O O . ALA A 1 94 ? -1.627 -14.692 -36.909 1.00 53.28 94 ALA A O 1
ATOM 752 N N . PRO A 1 95 ? -3.364 -16.109 -37.150 1.00 65.38 95 PRO A N 1
ATOM 753 C CA . PRO A 1 95 ? -2.838 -17.106 -36.222 1.00 65.38 95 PRO A CA 1
ATOM 754 C C . PRO A 1 95 ? -1.511 -17.687 -36.727 1.00 65.38 95 PRO A C 1
ATOM 756 O O . PRO A 1 95 ? -1.351 -17.935 -37.925 1.00 65.38 95 PRO A O 1
ATOM 759 N N . PHE A 1 96 ? -0.567 -17.911 -35.806 1.00 77.56 96 PHE A N 1
ATOM 760 C CA . PHE A 1 96 ? 0.738 -18.494 -36.123 1.00 77.56 96 PHE A CA 1
ATOM 761 C C . PHE A 1 96 ? 0.569 -19.929 -36.630 1.00 77.56 96 PHE A C 1
ATOM 763 O O . PHE A 1 96 ? 0.036 -20.796 -35.933 1.00 77.56 96 PHE A O 1
ATOM 770 N N . ARG A 1 97 ? 1.056 -20.202 -37.837 1.00 85.06 97 ARG A N 1
ATOM 771 C CA . ARG A 1 97 ? 1.018 -21.529 -38.461 1.00 85.06 97 ARG A CA 1
ATOM 772 C C . ARG A 1 97 ? 2.094 -22.447 -37.904 1.00 85.06 97 ARG A C 1
ATOM 774 O O . ARG A 1 97 ? 1.871 -23.653 -37.839 1.00 85.06 97 ARG A O 1
ATOM 781 N N . LYS A 1 98 ? 3.245 -21.893 -37.504 1.00 86.56 98 LYS A N 1
ATOM 782 C CA . LYS A 1 98 ? 4.375 -22.658 -36.959 1.00 86.56 98 LYS A CA 1
ATOM 783 C C . LYS A 1 98 ? 4.965 -22.015 -35.712 1.00 86.56 98 LYS A C 1
ATOM 785 O O . LYS A 1 98 ? 5.498 -20.906 -35.777 1.00 86.56 98 LYS A O 1
ATOM 790 N N . ILE A 1 99 ? 4.934 -22.747 -34.600 1.00 83.94 99 ILE A N 1
ATOM 791 C CA . ILE A 1 99 ? 5.490 -22.319 -33.312 1.00 83.94 99 ILE A CA 1
ATOM 792 C C . ILE A 1 99 ? 6.638 -23.252 -32.915 1.00 83.94 99 ILE A C 1
ATOM 794 O O . ILE A 1 99 ? 6.467 -24.465 -32.824 1.00 83.94 99 ILE A O 1
ATOM 798 N N . GLY A 1 100 ? 7.814 -22.688 -32.654 1.00 82.81 100 GLY A N 1
ATOM 799 C CA . GLY A 1 100 ? 8.951 -23.406 -32.083 1.00 82.81 100 GLY A CA 1
ATOM 800 C C . GLY A 1 100 ? 8.897 -23.398 -30.562 1.00 82.81 100 GLY A C 1
ATOM 801 O O . GLY A 1 100 ? 8.572 -22.369 -29.974 1.00 82.81 100 GLY A O 1
ATOM 802 N N . ILE A 1 101 ? 9.255 -24.505 -29.919 1.00 83.19 101 ILE A N 1
ATOM 803 C CA . ILE A 1 101 ? 9.318 -24.622 -28.459 1.00 83.19 101 ILE A CA 1
ATOM 804 C C . ILE A 1 101 ? 10.698 -25.149 -28.073 1.00 83.19 101 ILE A C 1
ATOM 806 O O . ILE A 1 101 ? 11.074 -26.241 -28.486 1.00 83.19 101 ILE A O 1
ATOM 810 N N . GLY A 1 102 ? 11.461 -24.387 -27.291 1.00 82.50 102 GLY A N 1
ATOM 811 C CA . GLY A 1 102 ? 12.727 -24.857 -26.729 1.00 82.50 102 GLY A CA 1
ATOM 812 C C . GLY A 1 102 ? 12.495 -25.788 -25.542 1.00 82.50 102 GLY A C 1
ATOM 813 O O . GLY A 1 102 ? 11.801 -25.397 -24.605 1.00 82.50 102 GLY A O 1
ATOM 814 N N . ILE A 1 103 ? 13.083 -26.984 -25.592 1.00 81.81 103 ILE A N 1
ATOM 815 C CA . ILE A 1 103 ? 12.989 -28.025 -24.561 1.00 81.81 103 ILE A CA 1
ATOM 816 C C . ILE A 1 103 ? 14.373 -28.257 -23.960 1.00 81.81 103 ILE A C 1
ATOM 818 O O . ILE A 1 103 ? 15.337 -28.459 -24.702 1.00 81.81 103 ILE A O 1
ATOM 822 N N . ASP A 1 104 ? 14.479 -28.239 -22.632 1.00 75.38 104 ASP A N 1
ATOM 823 C CA . ASP A 1 104 ? 15.737 -28.453 -21.898 1.00 75.38 104 ASP A CA 1
ATOM 824 C C . ASP A 1 104 ? 15.694 -29.633 -20.911 1.00 75.38 104 ASP A C 1
ATOM 826 O O . ASP A 1 104 ? 16.638 -29.839 -20.145 1.00 75.38 104 ASP A O 1
ATOM 830 N N . PHE A 1 105 ? 14.616 -30.424 -20.946 1.00 77.88 105 PHE A N 1
ATOM 831 C CA . PHE A 1 105 ? 14.328 -31.525 -20.017 1.00 77.88 105 PHE A CA 1
ATOM 832 C C . PHE A 1 105 ? 14.221 -31.062 -18.553 1.00 77.88 105 PHE A C 1
ATOM 834 O O . PHE A 1 105 ? 14.413 -31.834 -17.605 1.00 77.88 105 PHE A O 1
ATOM 841 N N . GLY A 1 106 ? 13.920 -29.777 -18.354 1.00 65.00 106 GLY A N 1
ATOM 842 C CA . GLY A 1 106 ? 13.729 -29.131 -17.070 1.00 65.00 106 GLY A CA 1
ATOM 843 C C . GLY A 1 106 ? 12.270 -29.096 -16.612 1.00 65.00 106 GLY A C 1
ATOM 844 O O . GLY A 1 106 ? 11.327 -29.489 -17.293 1.00 65.00 106 GLY A O 1
ATOM 845 N N . ARG A 1 107 ? 12.050 -28.561 -15.405 1.00 59.47 107 ARG A N 1
ATOM 846 C CA . ARG A 1 107 ? 10.697 -28.427 -14.822 1.00 59.47 107 ARG A CA 1
ATOM 847 C C . ARG A 1 107 ? 9.825 -27.391 -15.544 1.00 59.47 107 ARG A C 1
ATOM 849 O O . ARG A 1 107 ? 8.626 -27.323 -15.288 1.00 59.47 107 ARG A O 1
ATOM 856 N N . THR A 1 108 ? 10.424 -26.570 -16.399 1.00 55.50 108 THR A N 1
ATOM 857 C CA . THR A 1 108 ? 9.788 -25.444 -17.086 1.00 55.50 108 THR A CA 1
ATOM 858 C C . THR A 1 108 ? 9.273 -25.787 -18.485 1.00 55.50 108 THR A C 1
ATOM 860 O O . THR A 1 108 ? 8.481 -25.013 -19.023 1.00 55.50 108 THR A O 1
ATOM 863 N N . ASP A 1 109 ? 9.630 -26.952 -19.039 1.00 70.25 109 ASP A N 1
ATOM 864 C CA . ASP A 1 109 ? 9.185 -27.415 -20.365 1.00 70.25 109 ASP A CA 1
ATOM 865 C C . ASP A 1 109 ? 7.656 -27.430 -20.482 1.00 70.25 109 ASP A C 1
ATOM 867 O O . ASP A 1 109 ? 7.082 -26.910 -21.435 1.00 70.25 109 ASP A O 1
ATOM 871 N N . ILE A 1 110 ? 6.970 -27.943 -19.455 1.00 71.75 110 ILE A N 1
ATOM 872 C CA . ILE A 1 110 ? 5.501 -28.020 -19.414 1.00 71.75 110 ILE A CA 1
ATOM 873 C C . ILE A 1 110 ? 4.869 -26.622 -19.479 1.00 71.75 110 ILE A C 1
ATOM 875 O O . ILE A 1 110 ? 3.824 -26.436 -20.103 1.00 71.75 110 ILE A O 1
ATOM 879 N N . SER A 1 111 ? 5.492 -25.626 -18.843 1.00 58.94 111 SER A N 1
ATOM 880 C CA . SER A 1 111 ? 5.015 -24.240 -18.879 1.00 58.94 111 SER A CA 1
ATOM 881 C C . SER A 1 111 ? 5.167 -23.650 -20.282 1.00 58.94 111 SER A C 1
ATOM 883 O O . SER A 1 111 ? 4.211 -23.088 -20.817 1.00 58.94 111 SER A O 1
ATOM 885 N N . ALA A 1 112 ? 6.328 -23.857 -20.912 1.00 63.44 112 ALA A N 1
ATOM 886 C CA . ALA A 1 112 ? 6.593 -23.420 -22.280 1.00 63.44 112 ALA A CA 1
ATOM 887 C C . ALA A 1 112 ? 5.629 -24.076 -23.286 1.00 63.44 112 ALA A C 1
ATOM 889 O O . ALA A 1 112 ? 5.035 -23.378 -24.108 1.00 63.44 112 ALA A O 1
ATOM 890 N N . ILE A 1 113 ? 5.391 -25.387 -23.165 1.00 77.00 113 ILE A N 1
ATOM 891 C CA . ILE A 1 113 ? 4.434 -26.123 -24.001 1.00 77.00 113 ILE A CA 1
ATOM 892 C C . ILE A 1 113 ? 3.017 -25.577 -23.808 1.00 77.00 113 ILE A C 1
ATOM 894 O O . ILE A 1 113 ? 2.374 -25.181 -24.776 1.00 77.00 113 ILE A O 1
ATOM 898 N N . ASN A 1 114 ? 2.534 -25.470 -22.567 1.00 71.25 114 ASN A N 1
ATOM 899 C CA . ASN A 1 114 ? 1.189 -24.952 -22.296 1.00 71.25 114 ASN A CA 1
ATOM 900 C C . ASN A 1 114 ? 1.002 -23.512 -22.783 1.00 71.25 114 ASN A C 1
ATOM 902 O O . ASN A 1 114 ? -0.094 -23.137 -23.201 1.00 71.25 114 ASN A O 1
ATOM 906 N N . HIS A 1 115 ? 2.051 -22.694 -22.727 1.00 66.25 115 HIS A N 1
ATOM 907 C CA . HIS A 1 115 ? 1.997 -21.330 -23.228 1.00 66.25 115 HIS A CA 1
ATOM 908 C C . HIS A 1 115 ? 1.912 -21.293 -24.759 1.00 66.25 115 HIS A C 1
ATOM 910 O O . HIS A 1 115 ? 1.044 -20.611 -25.300 1.00 66.25 115 HIS A O 1
ATOM 916 N N . ALA A 1 116 ? 2.723 -22.096 -25.454 1.00 73.25 116 ALA A N 1
ATOM 917 C CA . ALA A 1 116 ? 2.645 -22.251 -26.905 1.00 73.25 116 ALA A CA 1
ATOM 918 C C . ALA A 1 116 ? 1.259 -22.752 -27.361 1.00 73.25 116 ALA A C 1
ATOM 920 O O . ALA A 1 116 ? 0.707 -22.255 -28.346 1.00 73.25 116 ALA A O 1
ATOM 921 N N . LEU A 1 117 ? 0.655 -23.682 -26.615 1.00 77.56 117 LEU A N 1
ATOM 922 C CA . LEU A 1 117 ? -0.689 -24.204 -26.892 1.00 77.56 117 LEU A CA 1
ATOM 923 C C . LEU A 1 117 ? -1.803 -23.164 -26.734 1.00 77.56 117 LEU A C 1
ATOM 925 O O . LEU A 1 117 ? -2.803 -23.243 -27.434 1.00 77.56 117 LEU A O 1
ATOM 929 N N . ARG A 1 118 ? -1.646 -22.176 -25.845 1.00 71.81 118 ARG A N 1
ATOM 930 C CA . ARG A 1 118 ? -2.629 -21.086 -25.684 1.00 71.81 118 ARG A CA 1
ATOM 931 C C . ARG A 1 118 ? -2.603 -20.081 -26.830 1.00 71.81 118 ARG A C 1
ATOM 933 O O . ARG A 1 118 ? -3.594 -19.389 -27.040 1.00 71.81 118 ARG A O 1
ATOM 940 N N . ILE A 1 119 ? -1.456 -19.952 -27.493 1.00 69.69 119 ILE A N 1
ATOM 941 C CA . ILE A 1 119 ? -1.240 -18.980 -28.566 1.00 69.69 119 ILE A CA 1
ATOM 942 C C . ILE A 1 119 ? -1.597 -19.581 -29.930 1.00 69.69 119 ILE A C 1
ATOM 944 O O . ILE A 1 119 ? -2.096 -18.869 -30.800 1.00 69.69 119 ILE A O 1
ATOM 948 N N . GLY A 1 120 ? -1.327 -20.872 -30.131 1.00 73.31 120 GLY A N 1
ATOM 949 C CA . GLY A 1 120 ? -1.647 -21.551 -31.382 1.00 73.31 120 GLY A CA 1
ATOM 950 C C . GLY A 1 120 ? -3.121 -21.935 -31.520 1.00 73.31 120 GLY A C 1
ATOM 951 O O . GLY A 1 120 ? -3.897 -21.956 -30.566 1.00 73.31 120 GLY A O 1
ATOM 952 N N . THR A 1 121 ? -3.494 -22.237 -32.754 1.00 79.88 121 THR A N 1
ATOM 953 C CA . THR A 1 121 ? -4.801 -22.744 -33.182 1.00 79.88 121 THR A CA 1
ATOM 954 C C . THR A 1 121 ? -4.730 -24.257 -33.432 1.00 79.88 121 THR A C 1
ATOM 956 O O . THR A 1 121 ? -3.626 -24.798 -33.516 1.00 79.88 121 THR A O 1
ATOM 959 N N . PRO A 1 122 ? -5.859 -24.971 -33.602 1.00 76.75 122 PRO A N 1
ATOM 960 C CA . PRO A 1 122 ? -5.844 -26.396 -33.954 1.00 76.75 122 PRO A CA 1
ATOM 961 C C . PRO A 1 122 ? -5.022 -26.728 -35.214 1.00 76.75 122 PRO A C 1
ATOM 963 O O . PRO A 1 122 ? -4.505 -27.834 -35.337 1.00 76.75 122 PRO A O 1
ATOM 966 N N . GLU A 1 123 ? -4.866 -25.773 -36.135 1.00 81.06 123 GLU A N 1
ATOM 967 C CA . GLU A 1 123 ? -4.066 -25.913 -37.357 1.00 81.06 123 GLU A CA 1
ATOM 968 C C . GLU A 1 123 ? -2.567 -25.599 -37.170 1.00 81.06 123 GLU A C 1
ATOM 970 O O . GLU A 1 123 ? -1.788 -25.739 -38.116 1.00 81.06 123 GLU A O 1
ATOM 975 N N . THR A 1 124 ? -2.142 -25.154 -35.983 1.00 88.19 124 THR A N 1
ATOM 976 C CA . THR A 1 124 ? -0.750 -24.776 -35.710 1.00 88.19 124 THR A CA 1
ATOM 977 C C . THR A 1 124 ? 0.142 -26.010 -35.600 1.00 88.19 124 THR A C 1
ATOM 979 O O . THR A 1 124 ? -0.147 -26.952 -34.864 1.00 88.19 124 THR A O 1
ATOM 982 N N . GLN A 1 125 ? 1.273 -25.983 -36.302 1.00 90.75 125 GLN A N 1
ATOM 983 C CA . GLN A 1 125 ? 2.336 -26.975 -36.182 1.00 90.75 125 GLN A CA 1
ATOM 984 C C . GLN A 1 125 ? 3.349 -26.533 -35.118 1.00 90.75 125 GLN A C 1
ATOM 986 O O . GLN A 1 125 ? 3.894 -25.428 -35.175 1.00 90.75 125 GLN A O 1
ATOM 991 N N . TYR A 1 126 ? 3.628 -27.411 -34.161 1.00 91.44 126 TYR A N 1
ATOM 992 C CA . TYR A 1 126 ? 4.585 -27.189 -33.084 1.00 91.44 126 TYR A CA 1
ATOM 993 C C . TYR A 1 126 ? 5.891 -27.925 -33.365 1.00 91.44 126 TYR A C 1
ATOM 995 O O . TYR A 1 126 ? 5.883 -29.105 -33.699 1.00 91.44 126 TYR A O 1
ATOM 1003 N N . ILE A 1 127 ? 7.024 -27.248 -33.208 1.00 89.88 127 ILE A N 1
ATOM 1004 C CA . ILE A 1 127 ? 8.350 -27.839 -33.411 1.00 89.88 127 ILE A CA 1
ATOM 1005 C C . ILE A 1 127 ? 9.099 -27.780 -32.083 1.00 89.88 127 ILE A C 1
ATOM 1007 O O . ILE A 1 127 ? 9.499 -26.704 -31.646 1.00 89.88 127 ILE A O 1
ATOM 1011 N N . LEU A 1 128 ? 9.281 -28.932 -31.438 1.00 88.00 128 LEU A N 1
ATOM 1012 C CA . LEU A 1 128 ? 10.062 -29.082 -30.213 1.00 88.00 128 LEU A CA 1
ATOM 1013 C C . LEU A 1 128 ? 11.551 -29.117 -30.563 1.00 88.00 128 LEU A C 1
ATOM 1015 O O . LEU A 1 128 ? 11.992 -29.980 -31.321 1.00 88.00 128 LEU A O 1
ATOM 1019 N N . ILE A 1 129 ? 12.327 -28.185 -30.022 1.00 86.38 129 ILE A N 1
ATOM 1020 C CA . ILE A 1 129 ? 13.736 -27.982 -30.355 1.00 86.38 129 ILE A CA 1
ATOM 1021 C C . ILE A 1 129 ? 14.580 -28.231 -29.109 1.00 86.38 129 ILE A C 1
ATOM 1023 O O . ILE A 1 129 ? 14.405 -27.553 -28.097 1.00 86.38 129 ILE A O 1
ATOM 1027 N N . HIS A 1 130 ? 15.532 -29.157 -29.208 1.00 84.81 130 HIS A N 1
ATOM 1028 C CA . HIS A 1 130 ? 16.549 -29.394 -28.183 1.00 84.81 130 HIS A CA 1
ATOM 1029 C C . HIS A 1 130 ? 17.948 -29.276 -28.796 1.00 84.81 130 HIS A C 1
ATOM 1031 O O . HIS A 1 130 ? 18.160 -29.683 -29.943 1.00 84.81 130 HIS A O 1
ATOM 1037 N N . VAL A 1 131 ? 18.900 -28.716 -28.045 1.00 80.06 131 VAL A N 1
ATOM 1038 C CA . VAL A 1 131 ? 20.291 -28.543 -28.487 1.00 80.06 131 VAL A CA 1
ATOM 1039 C C . VAL A 1 131 ? 21.229 -29.293 -27.550 1.00 80.06 131 VAL A C 1
ATOM 1041 O O . VAL A 1 131 ? 21.301 -28.978 -26.367 1.00 80.06 131 VAL A O 1
ATOM 1044 N N . VAL A 1 132 ? 21.991 -30.240 -28.096 1.00 74.38 132 VAL A N 1
ATOM 1045 C CA . VAL A 1 132 ? 22.971 -31.031 -27.339 1.00 74.38 132 VAL A CA 1
ATOM 1046 C C . VAL A 1 132 ? 24.263 -30.215 -27.164 1.00 74.38 132 VAL A C 1
ATOM 1048 O O . VAL A 1 132 ? 24.951 -29.905 -28.142 1.00 74.38 132 VAL A O 1
ATOM 1051 N N . GLU A 1 133 ? 24.602 -29.852 -25.919 1.00 62.34 133 GLU A N 1
ATOM 1052 C CA . GLU A 1 133 ? 25.674 -28.886 -25.590 1.00 62.34 133 GLU A CA 1
ATOM 1053 C C . GLU A 1 133 ? 27.078 -29.497 -25.354 1.00 62.34 133 GLU A C 1
ATOM 1055 O O . GLU A 1 133 ? 28.026 -28.752 -25.052 1.00 62.34 133 GLU A O 1
ATOM 1060 N N . SER A 1 134 ? 27.251 -30.821 -25.461 1.00 60.19 134 SER A N 1
ATOM 1061 C CA . SER A 1 134 ? 28.473 -31.512 -25.018 1.00 60.19 134 SER A CA 1
ATOM 1062 C C . SER A 1 134 ? 29.752 -31.017 -25.722 1.00 60.19 134 SER A C 1
ATOM 1064 O O . SER A 1 134 ? 29.756 -30.615 -26.889 1.00 60.19 134 SER A O 1
ATOM 1066 N N . ALA A 1 135 ? 30.887 -31.034 -25.010 1.00 47.97 135 ALA A N 1
ATOM 1067 C CA . ALA A 1 135 ? 32.179 -30.593 -25.556 1.00 47.97 135 ALA A CA 1
ATOM 1068 C C . ALA A 1 135 ? 32.597 -31.399 -26.806 1.00 47.97 135 ALA A C 1
ATOM 1070 O O . ALA A 1 135 ? 33.241 -30.857 -27.704 1.00 47.97 135 ALA A O 1
ATOM 1071 N N . ALA A 1 136 ? 32.171 -32.664 -26.892 1.00 46.25 136 ALA A N 1
ATOM 1072 C CA . ALA A 1 136 ? 32.346 -33.517 -28.064 1.00 46.25 136 ALA A CA 1
ATOM 1073 C C . ALA A 1 136 ? 31.506 -33.038 -29.267 1.00 46.25 136 ALA A C 1
ATOM 1075 O O . ALA A 1 136 ? 32.016 -33.005 -30.388 1.00 46.25 136 ALA A O 1
ATOM 1076 N N . ALA A 1 137 ? 30.265 -32.587 -29.035 1.00 51.72 137 ALA A N 1
ATOM 1077 C CA . ALA A 1 137 ? 29.363 -32.067 -30.069 1.00 51.72 137 ALA A CA 1
ATOM 1078 C C . ALA A 1 137 ? 29.844 -30.754 -30.707 1.00 51.72 137 ALA A C 1
ATOM 1080 O O . ALA A 1 137 ? 29.555 -30.500 -31.876 1.00 51.72 137 ALA A O 1
ATOM 1081 N N . ARG A 1 138 ? 30.630 -29.946 -29.982 1.00 50.62 138 ARG A N 1
ATOM 1082 C CA . ARG A 1 138 ? 31.250 -28.721 -30.524 1.00 50.62 138 ARG A CA 1
ATOM 1083 C C . ARG A 1 138 ? 32.504 -28.982 -31.364 1.00 50.62 138 ARG A C 1
ATOM 1085 O O . ARG A 1 138 ? 32.824 -28.161 -32.216 1.00 50.62 138 ARG A O 1
ATOM 1092 N N . ALA A 1 139 ? 33.221 -30.083 -31.120 1.00 45.16 139 ALA A N 1
ATOM 1093 C CA . ALA A 1 139 ? 34.522 -30.354 -31.741 1.00 45.16 139 ALA A CA 1
ATOM 1094 C C . ALA A 1 139 ? 34.440 -31.222 -33.011 1.00 45.16 139 ALA A C 1
ATOM 1096 O O . ALA A 1 139 ? 35.183 -30.976 -33.957 1.00 45.16 139 ALA A O 1
ATOM 1097 N N . LEU A 1 140 ? 33.548 -32.220 -33.063 1.00 52.06 140 LEU A N 1
ATOM 1098 C CA . LEU A 1 140 ? 33.325 -33.059 -34.250 1.00 52.06 140 LEU A CA 1
ATOM 1099 C C . LEU A 1 140 ? 31.841 -33.474 -34.364 1.00 52.06 140 LEU A C 1
ATOM 1101 O O . LEU A 1 140 ? 31.449 -34.503 -33.807 1.00 52.06 140 LEU A O 1
ATOM 1105 N N . PRO A 1 141 ? 31.016 -32.748 -35.147 1.00 47.81 141 PRO A N 1
ATOM 1106 C CA . PRO A 1 141 ? 29.592 -33.061 -35.332 1.00 47.81 141 PRO A CA 1
ATOM 1107 C C . PRO A 1 141 ? 29.319 -34.470 -35.888 1.00 47.81 141 PRO A C 1
ATOM 1109 O O . PRO A 1 141 ? 28.278 -35.050 -35.609 1.00 47.81 141 PRO A O 1
ATOM 1112 N N . LEU A 1 142 ? 30.262 -35.040 -36.651 1.00 46.84 142 LEU A N 1
ATOM 1113 C CA . LEU A 1 142 ? 30.148 -36.373 -37.265 1.00 46.84 142 LEU A CA 1
ATOM 1114 C C . LEU A 1 142 ? 30.441 -37.545 -36.307 1.00 46.84 142 LEU A C 1
ATOM 1116 O O . LEU A 1 142 ? 30.086 -38.672 -36.633 1.00 46.84 142 LEU A O 1
ATOM 1120 N N . PHE A 1 143 ? 31.060 -37.303 -35.143 1.00 43.50 143 PHE A N 1
ATOM 1121 C CA . PHE A 1 143 ? 31.421 -38.351 -34.168 1.00 43.50 143 PHE A CA 1
ATOM 1122 C C . PHE A 1 143 ? 30.703 -38.217 -32.815 1.00 43.50 143 PHE A C 1
ATOM 1124 O O . PHE A 1 143 ? 30.698 -39.163 -32.033 1.00 43.50 143 PHE A O 1
ATOM 1131 N N . ALA A 1 144 ? 30.065 -37.073 -32.541 1.00 45.75 144 ALA A N 1
ATOM 1132 C CA . ALA A 1 144 ? 29.283 -36.832 -31.324 1.00 45.75 144 ALA A CA 1
ATOM 1133 C C . ALA A 1 144 ? 27.840 -37.376 -31.377 1.00 45.75 144 ALA A C 1
ATOM 1135 O O . ALA A 1 144 ? 27.069 -37.176 -30.440 1.00 45.75 144 ALA A O 1
ATOM 1136 N N . ALA A 1 145 ? 27.484 -38.100 -32.442 1.00 47.12 145 ALA A N 1
ATOM 1137 C CA . ALA A 1 145 ? 26.251 -38.879 -32.563 1.00 47.12 145 ALA A CA 1
ATOM 1138 C C . ALA A 1 145 ? 26.329 -40.174 -31.723 1.00 47.12 145 ALA A C 1
ATOM 1140 O O . ALA A 1 145 ? 26.242 -41.284 -32.240 1.00 47.12 145 ALA A O 1
ATOM 1141 N N . GLY A 1 146 ? 26.604 -40.030 -30.426 1.00 62.91 146 GLY A N 1
ATOM 1142 C CA . GLY A 1 146 ? 26.633 -41.130 -29.466 1.00 62.91 146 GLY A CA 1
ATOM 1143 C C . GLY A 1 146 ? 25.305 -41.314 -28.725 1.00 62.91 146 GLY A C 1
ATOM 1144 O O . GLY A 1 146 ? 24.306 -40.653 -29.001 1.00 62.91 146 GLY A O 1
ATOM 1145 N N . LYS A 1 147 ? 25.348 -42.178 -27.704 1.00 57.31 147 LYS A N 1
ATOM 1146 C CA . LYS A 1 147 ? 24.241 -42.571 -26.810 1.00 57.31 147 LYS A CA 1
ATOM 1147 C C . LYS A 1 147 ? 23.471 -41.398 -26.174 1.00 57.31 147 LYS A C 1
ATOM 1149 O O . LYS A 1 147 ? 22.294 -41.548 -25.869 1.00 57.31 147 LYS A O 1
ATOM 1154 N N . GLU A 1 148 ? 24.119 -40.250 -25.969 1.00 60.41 148 GLU A N 1
ATOM 1155 C CA . GLU A 1 148 ? 23.507 -39.025 -25.420 1.00 60.41 148 GLU A CA 1
ATOM 1156 C C . GLU A 1 148 ? 22.469 -38.439 -26.388 1.00 60.41 148 GLU A C 1
ATOM 1158 O O . GLU A 1 148 ? 21.319 -38.274 -26.007 1.00 60.41 148 GLU A O 1
ATOM 1163 N N . ALA A 1 149 ? 22.813 -38.276 -27.671 1.00 68.12 149 ALA A N 1
ATOM 1164 C CA . ALA A 1 149 ? 21.886 -37.771 -28.685 1.00 68.12 149 ALA A CA 1
ATOM 1165 C C . ALA A 1 149 ? 20.693 -38.715 -28.918 1.00 68.12 149 ALA A C 1
ATOM 1167 O O . ALA A 1 149 ? 19.574 -38.256 -29.134 1.00 68.12 149 ALA A O 1
ATOM 1168 N N . GLU A 1 150 ? 20.916 -40.034 -28.849 1.00 70.81 150 GLU A N 1
ATOM 1169 C CA . GLU A 1 150 ? 19.827 -41.020 -28.887 1.00 70.81 150 GLU A CA 1
ATOM 1170 C C . GLU A 1 150 ? 18.912 -40.908 -27.661 1.00 70.81 150 GLU A C 1
ATOM 1172 O O . GLU A 1 150 ? 17.695 -40.999 -27.802 1.00 70.81 150 GLU A O 1
ATOM 1177 N N . THR A 1 151 ? 19.481 -40.680 -26.474 1.00 74.69 151 THR A N 1
ATOM 1178 C CA . THR A 1 151 ? 18.717 -40.520 -25.228 1.00 74.69 151 THR A CA 1
ATOM 1179 C C . THR A 1 151 ? 17.911 -39.220 -25.246 1.00 74.69 151 THR A C 1
ATOM 1181 O O . THR A 1 151 ? 16.710 -39.245 -24.987 1.00 74.69 151 THR A O 1
ATOM 1184 N N . ASP A 1 152 ? 18.526 -38.104 -25.636 1.00 79.31 152 ASP A N 1
ATOM 1185 C CA . ASP A 1 152 ? 17.863 -36.802 -25.731 1.00 79.31 152 ASP A CA 1
ATOM 1186 C C . ASP A 1 152 ? 16.766 -36.815 -26.803 1.00 79.31 152 ASP A C 1
ATOM 1188 O O . ASP A 1 152 ? 15.678 -36.283 -26.589 1.00 79.31 152 ASP A O 1
ATOM 1192 N N . MET A 1 153 ? 16.992 -37.484 -27.940 1.00 80.94 153 MET A N 1
ATOM 1193 C CA . MET A 1 153 ? 15.946 -37.677 -28.947 1.00 80.94 153 MET A CA 1
ATOM 1194 C C . MET A 1 153 ? 14.783 -38.511 -28.398 1.00 80.94 153 MET A C 1
ATOM 1196 O O . MET A 1 153 ? 13.629 -38.173 -28.647 1.00 80.94 153 MET A O 1
ATOM 1200 N N . GLN A 1 154 ? 15.061 -39.581 -27.645 1.00 82.69 154 GLN A N 1
ATOM 1201 C CA . GLN A 1 154 ? 14.018 -40.398 -27.017 1.00 82.69 154 GLN A CA 1
ATOM 1202 C C . GLN A 1 154 ? 13.195 -39.592 -26.006 1.00 82.69 154 GLN A C 1
ATOM 1204 O O . GLN A 1 154 ? 11.971 -39.706 -26.004 1.00 82.69 154 GLN A O 1
ATOM 1209 N N . GLU A 1 155 ? 13.824 -38.760 -25.174 1.00 81.81 155 GLU A N 1
ATOM 1210 C CA . GLU A 1 155 ? 13.109 -37.888 -24.233 1.00 81.81 155 GLU A CA 1
ATOM 1211 C C . GLU A 1 155 ? 12.301 -36.803 -24.959 1.00 81.81 155 GLU A C 1
ATOM 1213 O O . GLU A 1 155 ? 11.128 -36.591 -24.648 1.00 81.81 155 GLU A O 1
ATOM 1218 N N . LEU A 1 156 ? 12.872 -36.163 -25.984 1.00 85.31 156 LEU A N 1
ATOM 1219 C CA . LEU A 1 156 ? 12.173 -35.163 -26.798 1.00 85.31 156 LEU A CA 1
ATOM 1220 C C . LEU A 1 156 ? 10.959 -35.766 -27.524 1.00 85.31 156 LEU A C 1
ATOM 1222 O O . LEU A 1 156 ? 9.909 -35.128 -27.627 1.00 85.31 156 LEU A O 1
ATOM 1226 N N . GLN A 1 157 ? 11.085 -37.012 -27.984 1.00 88.00 157 GLN A N 1
ATOM 1227 C CA . GLN A 1 157 ? 10.016 -37.752 -28.643 1.00 88.00 157 GLN A CA 1
ATOM 1228 C C . GLN A 1 157 ? 8.842 -38.028 -27.695 1.00 88.00 157 GLN A C 1
ATOM 1230 O O . GLN A 1 157 ? 7.696 -37.915 -28.124 1.00 88.00 157 GLN A O 1
ATOM 1235 N N . LYS A 1 158 ? 9.089 -38.296 -26.403 1.00 88.94 158 LYS A N 1
ATOM 1236 C CA . LYS A 1 158 ? 8.008 -38.481 -25.414 1.00 88.94 158 LYS A CA 1
ATOM 1237 C C . LYS A 1 158 ? 7.104 -37.252 -25.314 1.00 88.94 158 LYS A C 1
ATOM 1239 O O . LYS A 1 158 ? 5.887 -37.406 -25.250 1.00 88.94 158 LYS A O 1
ATOM 1244 N N . TYR A 1 159 ? 7.679 -36.047 -25.334 1.00 87.38 159 TYR A N 1
ATOM 1245 C CA . TYR A 1 159 ? 6.899 -34.806 -25.330 1.00 87.38 159 TYR A CA 1
ATOM 1246 C C . TYR A 1 159 ? 6.046 -34.665 -26.593 1.00 87.38 159 TYR A C 1
ATOM 1248 O O . TYR A 1 159 ? 4.858 -34.356 -26.504 1.00 87.38 159 TYR A O 1
ATOM 1256 N N . ALA A 1 160 ? 6.625 -34.924 -27.769 1.00 89.00 160 ALA A N 1
ATOM 1257 C CA . ALA A 1 160 ? 5.872 -34.855 -29.018 1.00 89.00 160 ALA A CA 1
ATOM 1258 C C . ALA A 1 160 ? 4.766 -35.916 -29.085 1.00 89.00 160 ALA A C 1
ATOM 1260 O O . ALA A 1 160 ? 3.675 -35.625 -29.570 1.00 89.00 160 ALA A O 1
ATOM 1261 N N . ASP A 1 161 ? 5.014 -37.124 -28.582 1.00 90.88 161 ASP A N 1
ATOM 1262 C CA . ASP A 1 161 ? 4.024 -38.198 -28.566 1.00 90.88 161 ASP A CA 1
ATOM 1263 C C . ASP A 1 161 ? 2.860 -37.890 -27.610 1.00 90.88 161 ASP A C 1
ATOM 1265 O O . ASP A 1 161 ? 1.711 -38.097 -27.998 1.00 90.88 161 ASP A O 1
ATOM 1269 N N . ASP A 1 162 ? 3.110 -37.319 -26.422 1.00 89.69 162 ASP A N 1
ATOM 1270 C CA . ASP A 1 162 ? 2.039 -36.844 -25.521 1.00 89.69 162 ASP A CA 1
ATOM 1271 C C . ASP A 1 162 ? 1.203 -35.731 -26.176 1.00 89.69 162 ASP A C 1
ATOM 1273 O O . ASP A 1 162 ? -0.027 -35.745 -26.109 1.00 89.69 162 ASP A O 1
ATOM 1277 N N . MET A 1 163 ? 1.844 -34.799 -26.891 1.00 89.88 163 MET A N 1
ATOM 1278 C CA . MET A 1 163 ? 1.131 -33.766 -27.652 1.00 89.88 163 MET A CA 1
ATOM 1279 C C . MET A 1 163 ? 0.270 -34.379 -28.771 1.00 89.88 163 MET A C 1
ATOM 1281 O O . MET A 1 163 ? -0.913 -34.052 -28.890 1.00 89.88 163 MET A O 1
ATOM 1285 N N . ARG A 1 164 ? 0.812 -35.323 -29.550 1.00 90.94 164 ARG A N 1
ATOM 1286 C CA . ARG A 1 164 ? 0.082 -35.996 -30.641 1.00 90.94 164 ARG A CA 1
ATOM 1287 C C . ARG A 1 164 ? -1.085 -36.838 -30.140 1.00 90.94 164 ARG A C 1
ATOM 1289 O O . ARG A 1 164 ? -2.147 -36.819 -30.759 1.00 90.94 164 ARG A O 1
ATOM 1296 N N . GLN A 1 165 ? -0.935 -37.526 -29.008 1.00 89.81 165 GLN A N 1
ATOM 1297 C CA . GLN A 1 165 ? -2.026 -38.282 -28.378 1.00 89.81 165 GLN A CA 1
ATOM 1298 C C . GLN A 1 165 ? -3.209 -37.386 -27.985 1.00 89.81 165 GLN A C 1
ATOM 1300 O O . GLN A 1 165 ? -4.348 -37.846 -27.951 1.00 89.81 165 GLN A O 1
ATOM 1305 N N . ARG A 1 166 ? -2.959 -36.094 -27.748 1.00 86.62 166 ARG A N 1
ATOM 1306 C CA . ARG A 1 166 ? -3.979 -35.076 -27.452 1.00 86.62 166 ARG A CA 1
ATOM 1307 C C . ARG A 1 166 ? -4.495 -34.350 -28.700 1.00 86.62 166 ARG A C 1
ATOM 1309 O O . ARG A 1 166 ? -5.205 -33.357 -28.570 1.00 86.62 166 ARG A O 1
ATOM 1316 N N . GLY A 1 167 ? -4.148 -34.829 -29.896 1.00 83.94 167 GLY A N 1
ATOM 1317 C CA . GLY A 1 167 ? -4.578 -34.254 -31.172 1.00 83.94 167 GLY A CA 1
ATOM 1318 C C . GLY A 1 167 ? -3.800 -33.009 -31.606 1.00 83.94 167 GLY A C 1
ATOM 1319 O O . GLY A 1 167 ? -4.266 -32.290 -32.484 1.00 83.94 167 GLY A O 1
ATOM 1320 N N . ILE A 1 168 ? -2.636 -32.735 -31.008 1.00 88.62 168 ILE A N 1
ATOM 1321 C CA . ILE A 1 168 ? -1.802 -31.574 -31.341 1.00 88.62 168 ILE A CA 1
ATOM 1322 C C . ILE A 1 168 ? -0.732 -31.973 -32.365 1.00 88.62 168 ILE A C 1
ATOM 1324 O O . ILE A 1 168 ? -0.024 -32.966 -32.188 1.00 88.62 168 ILE A O 1
ATOM 1328 N N . ASN A 1 169 ? -0.569 -31.175 -33.422 1.00 89.69 169 ASN A N 1
ATOM 1329 C CA . ASN A 1 169 ? 0.454 -31.399 -34.440 1.00 89.69 169 ASN A CA 1
ATOM 1330 C C . ASN A 1 169 ? 1.847 -30.981 -33.930 1.00 89.69 169 ASN A C 1
ATOM 1332 O O . ASN A 1 169 ? 2.166 -29.795 -33.927 1.00 89.69 169 ASN A O 1
ATOM 1336 N N . ALA A 1 170 ? 2.669 -31.942 -33.499 1.00 91.94 170 ALA A N 1
ATOM 1337 C CA . ALA A 1 170 ? 4.013 -31.696 -32.970 1.00 91.94 170 ALA A CA 1
ATOM 1338 C C . ALA A 1 170 ? 5.104 -32.487 -33.719 1.00 91.94 170 ALA A C 1
ATOM 1340 O O . ALA A 1 170 ? 4.917 -33.661 -34.044 1.00 91.94 170 ALA A O 1
ATOM 1341 N N . GLU A 1 171 ? 6.269 -31.878 -33.935 1.00 91.44 171 GLU A N 1
ATOM 1342 C CA . GLU A 1 171 ? 7.483 -32.471 -34.517 1.00 91.44 171 GLU A CA 1
ATOM 1343 C C . GLU A 1 171 ? 8.708 -32.218 -33.630 1.00 91.44 171 GLU A C 1
ATOM 1345 O O . GLU A 1 171 ? 8.742 -31.257 -32.865 1.00 91.44 171 GLU A O 1
ATOM 1350 N N . CYS A 1 172 ? 9.725 -33.076 -33.734 1.00 89.12 172 CYS A N 1
ATOM 1351 C CA . CYS A 1 172 ? 10.971 -32.963 -32.974 1.00 89.12 172 CYS A CA 1
ATOM 1352 C C . CYS A 1 172 ? 12.114 -32.494 -33.879 1.00 89.12 172 CYS A C 1
ATOM 1354 O O . CYS A 1 172 ? 12.288 -33.002 -34.984 1.00 89.12 172 CYS A O 1
ATOM 1356 N N . SER A 1 173 ? 12.939 -31.576 -33.380 1.00 84.69 173 SER A N 1
ATOM 1357 C CA . SER A 1 173 ? 14.145 -31.087 -34.043 1.00 84.69 173 SER A CA 1
ATOM 1358 C C . SER A 1 173 ? 15.316 -31.065 -33.060 1.00 84.69 173 SER A C 1
ATOM 1360 O O . SER A 1 173 ? 15.505 -30.099 -32.319 1.00 84.69 173 SER A O 1
ATOM 1362 N N . LEU A 1 174 ? 16.142 -32.109 -33.097 1.00 82.75 174 LEU A N 1
ATOM 1363 C CA . LEU A 1 174 ? 17.396 -32.173 -32.348 1.00 82.75 174 LEU A CA 1
ATOM 1364 C C . LEU A 1 174 ? 18.514 -31.447 -33.113 1.00 82.75 174 LEU A C 1
ATOM 1366 O O . LEU A 1 174 ? 18.703 -31.664 -34.313 1.00 82.75 174 LEU A O 1
ATOM 1370 N N . LYS A 1 175 ? 19.261 -30.575 -32.433 1.00 81.38 175 LYS A N 1
ATOM 1371 C CA . LYS A 1 175 ? 20.381 -29.818 -33.011 1.00 81.38 175 LYS A CA 1
ATOM 1372 C C . LYS A 1 175 ? 21.628 -29.939 -32.133 1.00 81.38 175 LYS A C 1
ATOM 1374 O O . LYS A 1 175 ? 21.560 -30.348 -30.979 1.00 81.38 175 LYS A O 1
ATOM 1379 N N . PHE A 1 176 ? 22.777 -29.573 -32.692 1.00 75.31 176 PHE A N 1
ATOM 1380 C CA . PHE A 1 176 ? 24.085 -29.702 -32.047 1.00 75.31 176 PHE A CA 1
ATOM 1381 C C . PHE A 1 176 ? 24.832 -28.368 -32.089 1.00 75.31 176 PHE A C 1
ATOM 1383 O O . PHE A 1 176 ? 24.731 -27.645 -33.083 1.00 75.31 176 PHE A O 1
ATOM 1390 N N . GLY A 1 177 ? 25.625 -28.079 -31.054 1.00 69.19 177 GLY A N 1
ATOM 1391 C CA . GLY A 1 177 ? 26.540 -26.933 -31.035 1.00 69.19 177 GLY A CA 1
ATOM 1392 C C . GLY A 1 177 ? 26.066 -25.766 -30.167 1.00 69.19 177 GLY A C 1
ATOM 1393 O O . GLY A 1 177 ? 25.534 -25.976 -29.080 1.00 69.19 177 GLY A O 1
ATOM 1394 N N . ASP A 1 178 ? 26.332 -24.532 -30.608 1.00 71.19 178 ASP A N 1
ATOM 1395 C CA . ASP A 1 178 ? 25.910 -23.325 -29.888 1.00 71.19 178 ASP A CA 1
ATOM 1396 C C . ASP A 1 178 ? 24.385 -23.181 -29.911 1.00 71.19 178 ASP A C 1
ATOM 1398 O O . ASP A 1 178 ? 23.754 -23.245 -30.968 1.00 71.19 178 ASP A O 1
ATOM 1402 N N . VAL A 1 179 ? 23.798 -22.966 -28.734 1.00 66.88 179 VAL A N 1
ATOM 1403 C CA . VAL A 1 179 ? 22.346 -22.902 -28.552 1.00 66.88 179 VAL A CA 1
ATOM 1404 C C . VAL A 1 179 ? 21.745 -21.774 -29.384 1.00 66.88 179 VAL A C 1
ATOM 1406 O O . VAL A 1 179 ? 20.805 -21.999 -30.145 1.00 66.88 179 VAL A O 1
ATOM 1409 N N . SER A 1 180 ? 22.315 -20.571 -29.306 1.00 65.94 180 SER A N 1
ATOM 1410 C CA . SER A 1 180 ? 21.789 -19.404 -30.010 1.00 65.94 180 SER A CA 1
ATOM 1411 C C . SER A 1 180 ? 21.797 -19.619 -31.526 1.00 65.94 180 SER A C 1
ATOM 1413 O O . SER A 1 180 ? 20.795 -19.359 -32.192 1.00 65.94 180 SER A O 1
ATOM 1415 N N . GLU A 1 181 ? 22.898 -20.125 -32.087 1.00 71.50 181 GLU A N 1
ATOM 1416 C CA . GLU A 1 181 ? 23.009 -20.402 -33.527 1.00 71.50 181 GLU A CA 1
ATOM 1417 C C . GLU A 1 181 ? 22.103 -21.550 -33.989 1.00 71.50 181 GLU A C 1
ATOM 1419 O O . GLU A 1 181 ? 21.454 -21.442 -35.033 1.00 71.50 181 GLU A O 1
ATOM 1424 N N . ALA A 1 182 ? 22.005 -22.624 -33.203 1.00 71.31 182 ALA A N 1
ATOM 1425 C CA . ALA A 1 182 ? 21.151 -23.767 -33.504 1.00 71.31 182 ALA A CA 1
ATOM 1426 C C . ALA A 1 182 ? 19.664 -23.382 -33.543 1.00 71.31 182 ALA A C 1
ATOM 1428 O O . ALA A 1 182 ? 18.954 -23.771 -34.476 1.00 71.31 182 ALA A O 1
ATOM 1429 N N . PHE A 1 183 ? 19.192 -22.576 -32.586 1.00 72.88 183 PHE A N 1
ATOM 1430 C CA . PHE A 1 183 ? 17.815 -22.077 -32.572 1.00 72.88 183 PHE A CA 1
ATOM 1431 C C . PHE A 1 183 ? 17.532 -21.133 -33.746 1.00 72.88 183 PHE A C 1
ATOM 1433 O O . PHE A 1 183 ? 16.516 -21.299 -34.421 1.00 72.88 183 PHE A O 1
ATOM 1440 N N . VAL A 1 184 ? 18.443 -20.196 -34.047 1.00 74.06 184 VAL A N 1
ATOM 1441 C CA . VAL A 1 184 ? 18.322 -19.278 -35.199 1.00 74.06 184 VAL A CA 1
ATOM 1442 C C . VAL A 1 184 ? 18.195 -20.063 -36.506 1.00 74.06 184 VAL A C 1
ATOM 1444 O O . VAL A 1 184 ? 17.273 -19.828 -37.287 1.00 74.06 184 VAL A O 1
ATOM 1447 N N . LYS A 1 185 ? 19.094 -21.028 -36.724 1.00 77.50 185 LYS A N 1
ATOM 1448 C CA . LYS A 1 185 ? 19.114 -21.856 -37.932 1.00 77.50 185 LYS A CA 1
ATOM 1449 C C . LYS A 1 185 ? 17.840 -22.689 -38.061 1.00 77.50 185 LYS A C 1
ATOM 1451 O O . LYS A 1 185 ? 17.233 -22.718 -39.125 1.00 77.50 185 LYS A O 1
ATOM 1456 N N . THR A 1 186 ? 17.390 -23.302 -36.969 1.00 76.69 186 THR A N 1
ATOM 1457 C CA . THR A 1 186 ? 16.161 -24.112 -36.953 1.00 76.69 186 THR A CA 1
ATOM 1458 C C . THR A 1 186 ? 14.924 -23.276 -37.241 1.00 76.69 186 THR A C 1
ATOM 1460 O O . THR A 1 186 ? 14.055 -23.713 -37.996 1.00 76.69 186 THR A O 1
ATOM 1463 N N . ALA A 1 187 ? 14.854 -22.070 -36.678 1.00 74.94 187 ALA A N 1
ATOM 1464 C CA . ALA A 1 187 ? 13.748 -21.159 -36.914 1.00 74.94 187 ALA A CA 1
ATOM 1465 C C . ALA A 1 187 ? 13.667 -20.716 -38.381 1.00 74.94 187 ALA A C 1
ATOM 1467 O O . ALA A 1 187 ? 12.578 -20.694 -38.951 1.00 74.94 187 ALA A O 1
ATOM 1468 N N . GLN A 1 188 ? 14.813 -20.442 -39.012 1.00 78.88 188 GLN A N 1
ATOM 1469 C CA . GLN A 1 188 ? 14.886 -20.090 -40.432 1.00 78.88 188 GLN A CA 1
ATOM 1470 C C . GLN A 1 188 ? 14.568 -21.276 -41.354 1.00 78.88 188 GLN A C 1
ATOM 1472 O O . GLN A 1 188 ? 13.765 -21.126 -42.270 1.00 78.88 188 GLN A O 1
ATOM 1477 N N . GLU A 1 189 ? 15.152 -22.453 -41.104 1.00 80.00 189 GLU A N 1
ATOM 1478 C CA . GLU A 1 189 ? 14.945 -23.665 -41.916 1.00 80.00 189 GLU A CA 1
ATOM 1479 C C . GLU A 1 189 ? 13.483 -24.121 -41.918 1.00 80.00 189 GLU A C 1
ATOM 1481 O O . GLU A 1 189 ? 12.968 -24.560 -42.944 1.00 80.00 189 GLU A O 1
ATOM 1486 N N . ASN A 1 190 ? 12.808 -24.008 -40.773 1.00 77.06 190 ASN A N 1
ATOM 1487 C CA . ASN A 1 190 ? 11.448 -24.512 -40.616 1.00 77.06 190 ASN A CA 1
ATOM 1488 C C . ASN A 1 190 ? 10.364 -23.444 -40.812 1.00 77.06 190 ASN A C 1
ATOM 1490 O O . ASN A 1 190 ? 9.181 -23.795 -40.834 1.00 77.06 190 ASN A O 1
ATOM 1494 N N . GLY A 1 191 ? 10.745 -22.172 -40.976 1.00 79.75 191 GLY A N 1
ATOM 1495 C CA . GLY A 1 191 ? 9.814 -21.049 -41.093 1.00 79.75 191 GLY A CA 1
ATOM 1496 C C . GLY A 1 191 ? 9.008 -20.823 -39.813 1.00 79.75 191 GLY A C 1
ATOM 1497 O O . GLY A 1 191 ? 7.789 -20.708 -39.871 1.00 79.75 191 GLY A O 1
ATOM 1498 N N . ILE A 1 192 ? 9.676 -20.838 -38.658 1.00 80.38 192 ILE A N 1
ATOM 1499 C CA . ILE A 1 192 ? 9.041 -20.620 -37.353 1.00 80.38 192 ILE A CA 1
ATOM 1500 C C . ILE A 1 192 ? 8.660 -19.145 -37.218 1.00 80.38 192 ILE A C 1
ATOM 1502 O O . ILE A 1 192 ? 9.505 -18.265 -37.365 1.00 80.38 192 ILE A O 1
ATOM 1506 N N . GLU A 1 193 ? 7.393 -18.883 -36.912 1.00 73.25 193 GLU A N 1
ATOM 1507 C CA . GLU A 1 193 ? 6.836 -17.527 -36.829 1.00 73.25 193 GLU A CA 1
ATOM 1508 C C . GLU A 1 193 ? 6.815 -16.998 -35.384 1.00 73.25 193 GLU A C 1
ATOM 1510 O O . GLU A 1 193 ? 6.806 -15.787 -35.161 1.00 73.25 193 GLU A O 1
ATOM 1515 N N . LEU A 1 194 ? 6.852 -17.906 -34.402 1.00 73.56 194 LEU A N 1
ATOM 1516 C CA . LEU A 1 194 ? 6.932 -17.615 -32.971 1.00 73.56 194 LEU A CA 1
ATOM 1517 C C . LEU A 1 194 ? 7.803 -18.660 -32.266 1.00 73.56 194 LEU A C 1
ATOM 1519 O O . LEU A 1 194 ? 7.633 -19.857 -32.488 1.00 73.56 194 LEU A O 1
ATOM 1523 N N . LEU A 1 195 ? 8.706 -18.220 -31.389 1.00 72.25 195 LEU A N 1
ATOM 1524 C CA . LEU A 1 195 ? 9.577 -19.099 -30.610 1.00 72.25 195 LEU A CA 1
ATOM 1525 C C . LEU A 1 195 ? 9.287 -18.936 -29.114 1.00 72.25 195 LEU A C 1
ATOM 1527 O O . LEU A 1 195 ? 9.429 -17.847 -28.560 1.00 72.25 195 LEU A O 1
ATOM 1531 N N . VAL A 1 196 ? 8.907 -20.030 -28.460 1.00 66.12 196 VAL A N 1
ATOM 1532 C CA . VAL A 1 196 ? 8.612 -20.097 -27.027 1.00 66.12 196 VAL A CA 1
ATOM 1533 C C . VAL A 1 196 ? 9.753 -20.830 -26.328 1.00 66.12 196 VAL A C 1
ATOM 1535 O O . VAL A 1 196 ? 10.088 -21.953 -26.686 1.00 66.12 196 VAL A O 1
ATOM 1538 N N . MET A 1 197 ? 10.379 -20.200 -25.336 1.00 67.44 197 MET A N 1
ATOM 1539 C CA . MET A 1 197 ? 11.490 -20.788 -24.580 1.00 67.44 197 MET A CA 1
ATOM 1540 C C . MET A 1 197 ? 11.308 -20.506 -23.094 1.00 67.44 197 MET A C 1
ATOM 1542 O O . MET A 1 197 ? 10.962 -19.389 -22.712 1.00 67.44 197 MET A O 1
ATOM 1546 N N . ALA A 1 198 ? 11.572 -21.503 -22.255 1.00 55.84 198 ALA A N 1
ATOM 1547 C CA . ALA A 1 198 ? 11.644 -21.305 -20.817 1.00 55.84 198 ALA A CA 1
ATOM 1548 C C . ALA A 1 198 ? 12.924 -20.545 -20.430 1.00 55.84 198 ALA A C 1
ATOM 1550 O O . ALA A 1 198 ? 14.009 -20.799 -20.955 1.00 55.84 198 ALA A O 1
ATOM 1551 N N . SER A 1 199 ? 12.824 -19.623 -19.474 1.00 46.50 199 SER A N 1
ATOM 1552 C CA . SER A 1 199 ? 13.991 -18.978 -18.875 1.00 46.50 199 SER A CA 1
ATOM 1553 C C . SER A 1 199 ? 14.441 -19.749 -17.623 1.00 46.50 199 SER A C 1
ATOM 1555 O O . SER A 1 199 ? 13.833 -19.543 -16.579 1.00 46.50 199 SER A O 1
ATOM 1557 N N . HIS A 1 200 ? 15.491 -20.592 -17.704 1.00 54.44 200 HIS A N 1
ATOM 1558 C CA . HIS A 1 200 ? 16.627 -20.699 -16.742 1.00 54.44 200 HIS A CA 1
ATOM 1559 C C . HIS A 1 200 ? 17.209 -22.102 -16.394 1.00 54.44 200 HIS A C 1
ATOM 1561 O O . HIS A 1 200 ? 16.497 -23.049 -16.110 1.00 54.44 200 HIS A O 1
ATOM 1567 N N . ASN A 1 201 ? 18.540 -22.067 -16.153 1.00 31.33 201 ASN A N 1
ATOM 1568 C CA . ASN A 1 201 ? 19.399 -22.815 -15.200 1.00 31.33 201 ASN A CA 1
ATOM 1569 C C . ASN A 1 201 ? 19.674 -24.331 -15.355 1.00 31.33 201 ASN A C 1
ATOM 1571 O O . ASN A 1 201 ? 18.950 -25.152 -14.801 1.00 31.33 201 ASN A O 1
ATOM 1575 N N . LYS A 1 202 ? 20.915 -24.655 -15.784 1.00 31.44 202 LYS A N 1
ATOM 1576 C CA . LYS A 1 202 ? 21.919 -25.415 -14.993 1.00 31.44 202 LYS A CA 1
ATOM 1577 C C . LYS A 1 202 ? 23.342 -25.333 -15.591 1.00 31.44 202 LYS A C 1
ATOM 1579 O O . LYS A 1 202 ? 23.527 -25.504 -16.783 1.00 31.44 202 LYS A O 1
ATOM 1584 N N . GLY A 1 203 ? 24.333 -25.104 -14.718 1.00 32.09 203 GLY A N 1
ATOM 1585 C CA . GLY A 1 203 ? 25.727 -25.562 -14.849 1.00 32.09 203 GLY A CA 1
ATOM 1586 C C . GLY A 1 203 ? 26.666 -24.836 -15.821 1.00 32.09 203 GLY A C 1
ATOM 1587 O O . GLY A 1 203 ? 26.813 -25.264 -16.953 1.00 32.09 203 GLY A O 1
ATOM 1588 N N . THR A 1 204 ? 27.373 -23.798 -15.355 1.00 27.41 204 THR A N 1
ATOM 1589 C CA . THR A 1 204 ? 28.834 -23.556 -15.512 1.00 27.41 204 THR A CA 1
ATOM 1590 C C . THR A 1 204 ? 29.107 -22.086 -15.176 1.00 27.41 204 THR A C 1
ATOM 1592 O O . THR A 1 204 ? 28.402 -21.188 -15.633 1.00 27.41 204 THR A O 1
ATOM 1595 N N . LEU A 1 205 ? 30.142 -21.844 -14.374 1.00 26.19 205 LEU A N 1
ATOM 1596 C CA . LEU A 1 205 ? 30.584 -20.575 -13.776 1.00 26.19 205 LEU A CA 1
ATOM 1597 C C . LEU A 1 205 ? 30.969 -19.451 -14.781 1.00 26.19 205 LEU A C 1
ATOM 1599 O O . LEU A 1 205 ? 31.706 -18.541 -14.426 1.00 26.19 205 LEU A O 1
ATOM 1603 N N . HIS A 1 206 ? 30.497 -19.478 -16.033 1.00 28.89 206 HIS A N 1
ATOM 1604 C CA . HIS A 1 206 ? 30.981 -18.603 -17.111 1.00 28.89 206 HIS A CA 1
ATOM 1605 C C . HIS A 1 206 ? 29.990 -17.535 -17.622 1.00 28.89 206 HIS A C 1
ATOM 1607 O O . HIS A 1 206 ? 30.329 -16.779 -18.531 1.00 28.89 206 HIS A O 1
ATOM 1613 N N . ARG A 1 207 ? 28.786 -17.406 -17.044 1.00 32.88 207 ARG A N 1
ATOM 1614 C CA . ARG A 1 207 ? 27.744 -16.456 -17.510 1.00 32.88 207 ARG A CA 1
ATOM 1615 C C . ARG A 1 207 ? 27.675 -15.144 -16.712 1.00 32.88 207 ARG A C 1
ATOM 1617 O O . ARG A 1 207 ? 26.593 -14.714 -16.330 1.00 32.88 207 ARG A O 1
ATOM 1624 N N . LEU A 1 208 ? 28.816 -14.496 -16.468 1.00 24.62 208 LEU A N 1
ATOM 1625 C CA . LEU A 1 208 ? 28.857 -13.204 -15.761 1.00 24.62 208 LEU A CA 1
ATOM 1626 C C . LEU A 1 208 ? 28.954 -11.958 -16.664 1.00 24.62 208 LEU A C 1
ATOM 1628 O O . LEU A 1 208 ? 28.897 -10.860 -16.130 1.00 24.62 208 LEU A O 1
ATOM 1632 N N . PHE A 1 209 ? 29.020 -12.074 -18.004 1.00 27.09 209 PHE A N 1
ATOM 1633 C CA . PHE A 1 209 ? 29.176 -10.882 -18.872 1.00 27.09 209 PHE A CA 1
ATOM 1634 C C . PHE A 1 209 ? 28.475 -10.877 -20.251 1.00 27.09 209 PHE A C 1
ATOM 1636 O O . PHE A 1 209 ? 28.738 -9.987 -21.057 1.00 27.09 209 PHE A O 1
ATOM 1643 N N . ARG A 1 210 ? 27.542 -11.787 -20.558 1.00 29.28 210 ARG A N 1
ATOM 1644 C CA . ARG A 1 210 ? 26.728 -11.716 -21.795 1.00 29.28 210 ARG A CA 1
ATOM 1645 C C . ARG A 1 210 ? 25.275 -12.083 -21.497 1.00 29.28 210 ARG A C 1
ATOM 1647 O O . ARG A 1 210 ? 25.037 -12.907 -20.621 1.00 29.28 210 ARG A O 1
ATOM 1654 N N . GLY A 1 211 ? 24.337 -11.414 -22.173 1.00 41.00 211 GLY A N 1
ATOM 1655 C CA . GLY A 1 211 ? 22.888 -11.547 -21.980 1.00 41.00 211 GLY A CA 1
ATOM 1656 C C . GLY A 1 211 ? 22.369 -12.990 -22.042 1.00 41.00 211 GLY A C 1
ATOM 1657 O O . GLY A 1 211 ? 23.092 -13.916 -22.402 1.00 41.00 211 GLY A O 1
ATOM 1658 N N . THR A 1 212 ? 21.111 -13.197 -21.650 1.00 53.22 212 THR A N 1
ATOM 1659 C CA . THR A 1 212 ? 20.475 -14.518 -21.729 1.00 53.22 212 THR A CA 1
ATOM 1660 C C . THR A 1 212 ? 20.491 -15.031 -23.174 1.00 53.22 212 THR A C 1
ATOM 1662 O O . THR A 1 212 ? 20.392 -14.250 -24.113 1.00 53.22 212 THR A O 1
ATOM 1665 N N . VAL A 1 213 ? 20.586 -16.349 -23.375 1.00 51.81 213 VAL A N 1
ATOM 1666 C CA . VAL A 1 213 ? 20.486 -16.984 -24.711 1.00 51.81 213 VAL A CA 1
ATOM 1667 C C . VAL A 1 213 ? 19.244 -16.476 -25.469 1.00 51.81 213 VAL A C 1
ATOM 1669 O O . VAL A 1 213 ? 19.302 -16.203 -26.662 1.00 51.81 213 VAL A O 1
ATOM 1672 N N . ILE A 1 214 ? 18.156 -16.207 -24.737 1.00 51.00 214 ILE A N 1
ATOM 1673 C CA . ILE A 1 214 ? 16.928 -15.573 -25.236 1.00 51.00 214 ILE A CA 1
ATOM 1674 C C . ILE A 1 214 ? 17.198 -14.191 -25.854 1.00 51.00 214 ILE A C 1
ATOM 1676 O O . ILE A 1 214 ? 16.702 -13.914 -26.941 1.00 51.00 214 ILE A O 1
ATOM 1680 N N . SER A 1 215 ? 17.992 -13.326 -25.212 1.00 44.62 215 SER A N 1
ATOM 1681 C CA . SER A 1 215 ? 18.294 -11.994 -25.750 1.00 44.62 215 SER A CA 1
ATOM 1682 C C . SER A 1 215 ? 19.252 -12.037 -26.941 1.00 44.62 215 SER A C 1
ATOM 1684 O O . SER A 1 215 ? 19.175 -11.179 -27.820 1.00 44.62 215 SER A O 1
ATOM 1686 N N . GLU A 1 216 ? 20.123 -13.045 -27.018 1.00 52.81 216 GLU A N 1
ATOM 1687 C CA . GLU A 1 216 ? 20.985 -13.253 -28.181 1.00 52.81 216 GLU A CA 1
ATOM 1688 C C . GLU A 1 216 ? 20.204 -13.787 -29.393 1.00 52.81 216 GLU A C 1
ATOM 1690 O O . GLU A 1 216 ? 20.408 -13.298 -30.507 1.00 52.81 216 GLU A O 1
ATOM 1695 N N . ILE A 1 217 ? 19.268 -14.718 -29.173 1.00 51.19 217 ILE A N 1
ATOM 1696 C CA . ILE A 1 217 ? 18.351 -15.232 -30.200 1.00 51.19 217 ILE A CA 1
ATOM 1697 C C . ILE A 1 217 ? 17.405 -14.121 -30.677 1.00 51.19 217 ILE A C 1
ATOM 1699 O O . ILE A 1 217 ? 17.329 -13.877 -31.878 1.00 51.19 217 ILE A O 1
ATOM 1703 N N . ALA A 1 218 ? 16.770 -13.371 -29.769 1.00 50.03 218 ALA A N 1
ATOM 1704 C CA . ALA A 1 218 ? 15.875 -12.258 -30.114 1.00 50.03 218 ALA A CA 1
ATOM 1705 C C . ALA A 1 218 ? 16.568 -11.147 -30.926 1.00 50.03 218 ALA A C 1
ATOM 1707 O O . ALA A 1 218 ? 15.933 -10.447 -31.708 1.00 50.03 218 ALA A O 1
ATOM 1708 N N . ARG A 1 219 ? 17.888 -10.977 -30.764 1.00 53.69 219 ARG A N 1
ATOM 1709 C CA . ARG A 1 219 ? 18.679 -10.014 -31.546 1.00 53.69 219 ARG A CA 1
ATOM 1710 C C . ARG A 1 219 ? 19.054 -10.538 -32.937 1.00 53.69 219 ARG A C 1
ATOM 1712 O O . ARG A 1 219 ? 19.343 -9.739 -33.825 1.00 53.69 219 ARG A O 1
ATOM 1719 N N . LYS A 1 220 ? 19.124 -11.862 -33.111 1.00 50.75 220 LYS A N 1
ATOM 1720 C CA . LYS A 1 220 ? 19.570 -12.535 -34.344 1.00 50.75 220 LYS A CA 1
ATOM 1721 C C . LYS A 1 220 ? 18.408 -13.007 -35.226 1.00 50.75 220 LYS A C 1
ATOM 1723 O O . LYS A 1 220 ? 18.615 -13.185 -36.424 1.00 50.75 220 LYS A O 1
ATOM 1728 N N . VAL A 1 221 ? 17.207 -13.185 -34.673 1.00 46.53 221 VAL A N 1
ATOM 1729 C CA . VAL A 1 221 ? 16.006 -13.579 -35.424 1.00 46.53 221 VAL A CA 1
ATOM 1730 C C . VAL A 1 221 ? 14.909 -12.537 -35.251 1.00 46.53 221 VAL A C 1
ATOM 1732 O O . VAL A 1 221 ? 14.645 -12.088 -34.143 1.00 46.53 221 VAL A O 1
ATOM 1735 N N . ASN A 1 222 ? 14.233 -12.180 -36.344 1.00 45.06 222 ASN A N 1
ATOM 1736 C CA . ASN A 1 222 ? 13.119 -11.226 -36.355 1.00 45.06 222 ASN A CA 1
ATOM 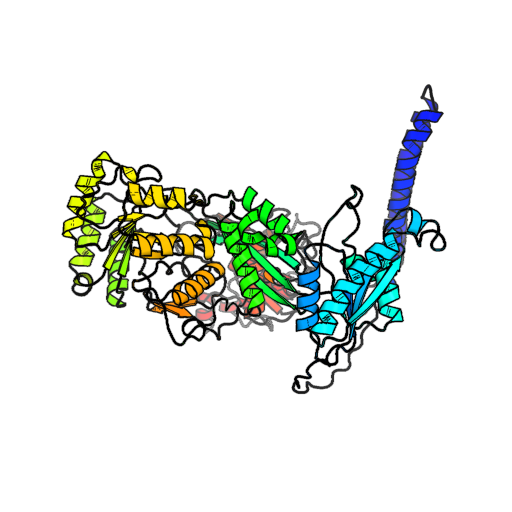1737 C C . ASN A 1 222 ? 11.802 -11.889 -35.882 1.00 45.06 222 ASN A C 1
ATOM 1739 O O . ASN A 1 222 ? 10.763 -11.742 -36.520 1.00 45.06 222 ASN A O 1
ATOM 1743 N N . ILE A 1 223 ? 11.875 -12.689 -34.813 1.00 44.91 223 ILE A N 1
ATOM 1744 C CA . ILE A 1 223 ? 10.763 -13.463 -34.243 1.00 44.91 223 ILE A CA 1
ATOM 1745 C C . ILE A 1 223 ? 10.413 -12.856 -32.876 1.00 44.91 223 ILE A C 1
ATOM 1747 O O . ILE A 1 223 ? 11.325 -12.631 -32.076 1.00 44.91 223 ILE A O 1
ATOM 1751 N N . PRO A 1 224 ? 9.130 -12.585 -32.568 1.00 39.84 224 PRO A N 1
ATOM 1752 C CA . PRO A 1 224 ? 8.738 -12.035 -31.275 1.00 39.84 224 PRO A CA 1
ATOM 1753 C C . PRO A 1 224 ? 9.108 -12.990 -30.127 1.00 39.84 224 PRO A C 1
ATOM 1755 O O . PRO A 1 224 ? 8.725 -14.156 -30.140 1.00 39.84 224 PRO A O 1
ATOM 1758 N N . THR A 1 225 ? 9.814 -12.491 -29.110 1.00 43.81 225 THR A N 1
ATOM 1759 C CA . THR A 1 225 ? 10.051 -13.197 -27.837 1.00 43.81 225 THR A CA 1
ATOM 1760 C C . THR A 1 225 ? 9.320 -12.463 -26.713 1.00 43.81 225 THR A C 1
ATOM 1762 O O . THR A 1 225 ? 9.566 -11.271 -26.527 1.00 43.81 225 THR A O 1
ATOM 1765 N N . MET A 1 226 ? 8.449 -13.139 -25.956 1.00 49.34 226 MET A N 1
ATOM 1766 C CA . MET A 1 226 ? 7.763 -12.546 -24.797 1.00 49.34 226 MET A CA 1
ATOM 1767 C C . MET A 1 226 ? 8.664 -12.624 -23.561 1.00 49.34 226 MET A C 1
ATOM 1769 O O . MET A 1 226 ? 8.948 -13.712 -23.071 1.00 49.34 226 MET A O 1
ATOM 1773 N N . ALA A 1 227 ? 9.124 -11.477 -23.064 1.00 63.97 227 ALA A N 1
ATOM 1774 C CA . ALA A 1 227 ? 9.867 -11.381 -21.810 1.00 63.97 227 ALA A CA 1
ATOM 1775 C C . ALA A 1 227 ? 9.168 -10.392 -20.872 1.00 63.97 227 ALA A C 1
ATOM 1777 O O . ALA A 1 227 ? 8.817 -9.287 -21.297 1.00 63.97 227 ALA A O 1
ATOM 1778 N N . LEU A 1 228 ? 8.982 -10.765 -19.602 1.00 78.38 228 LEU A N 1
ATOM 1779 C CA . LEU A 1 228 ? 8.562 -9.817 -18.579 1.00 78.38 228 LEU A CA 1
ATOM 1780 C C . LEU A 1 228 ? 9.715 -8.876 -18.239 1.00 78.38 228 LEU A C 1
ATOM 1782 O O . LEU A 1 228 ? 10.838 -9.287 -17.939 1.00 78.38 228 LEU A O 1
ATOM 1786 N N . HIS A 1 229 ? 9.408 -7.593 -18.229 1.00 82.38 229 HIS A N 1
ATOM 1787 C CA . HIS A 1 229 ? 10.308 -6.536 -17.815 1.00 82.38 229 HIS A CA 1
ATOM 1788 C C . HIS A 1 229 ? 9.753 -5.838 -16.580 1.00 82.38 229 HIS A C 1
ATOM 1790 O O . HIS A 1 229 ? 8.543 -5.832 -16.353 1.00 82.38 229 HIS A O 1
ATOM 1796 N N . ALA A 1 230 ? 10.633 -5.227 -15.787 1.00 85.56 230 ALA A N 1
ATOM 1797 C CA . ALA A 1 230 ? 10.226 -4.479 -14.611 1.00 85.56 230 ALA A CA 1
ATOM 1798 C C . ALA A 1 230 ? 11.118 -3.257 -14.355 1.00 85.56 230 ALA A C 1
ATOM 1800 O O . ALA A 1 230 ? 12.310 -3.253 -14.662 1.00 85.56 230 ALA A O 1
ATOM 1801 N N . SER A 1 231 ? 10.535 -2.217 -13.763 1.00 84.25 231 SER A N 1
ATOM 1802 C CA . SER A 1 231 ? 11.219 -0.985 -13.365 1.00 84.25 231 SER A CA 1
ATOM 1803 C C . SER A 1 231 ? 10.690 -0.479 -12.030 1.00 84.25 231 SER A C 1
ATOM 1805 O O . SER A 1 231 ? 9.509 -0.644 -11.724 1.00 84.25 231 SER A O 1
ATOM 1807 N N . LEU A 1 232 ? 11.558 0.186 -11.275 1.00 86.38 232 LEU A N 1
ATOM 1808 C CA . LEU A 1 232 ? 11.283 0.667 -9.929 1.00 86.38 232 LEU A CA 1
ATOM 1809 C C . LEU A 1 232 ? 11.428 2.182 -9.849 1.00 86.38 232 LEU A C 1
ATOM 1811 O O . LEU A 1 232 ? 12.389 2.741 -10.377 1.00 86.38 232 LEU A O 1
ATOM 1815 N N . ILE A 1 233 ? 10.526 2.823 -9.112 1.00 83.44 233 ILE A N 1
ATOM 1816 C CA . ILE A 1 233 ? 10.612 4.239 -8.760 1.00 83.44 233 ILE A CA 1
ATOM 1817 C C . ILE A 1 233 ? 10.416 4.404 -7.265 1.00 83.44 233 ILE A C 1
ATOM 1819 O O . ILE A 1 233 ? 9.436 3.931 -6.699 1.00 83.44 233 ILE A O 1
ATOM 1823 N N . LYS A 1 234 ? 11.332 5.142 -6.644 1.00 86.56 234 LYS A N 1
ATOM 1824 C CA . LYS A 1 234 ? 11.205 5.613 -5.269 1.00 86.56 234 LYS A CA 1
ATOM 1825 C C . LYS A 1 234 ? 10.428 6.924 -5.247 1.00 86.56 234 LYS A C 1
ATOM 1827 O O . LYS A 1 234 ? 10.765 7.852 -5.980 1.00 86.56 234 LYS A O 1
ATOM 1832 N N . TYR A 1 235 ? 9.412 7.007 -4.401 1.00 85.12 235 TYR A N 1
ATOM 1833 C CA . TYR A 1 235 ? 8.492 8.133 -4.342 1.00 85.12 235 TYR A CA 1
ATOM 1834 C C . TYR A 1 235 ? 8.223 8.567 -2.893 1.00 85.12 235 TYR A C 1
ATOM 1836 O O . TYR A 1 235 ? 7.692 7.783 -2.104 1.00 85.12 235 TYR A O 1
ATOM 1844 N N . PRO A 1 236 ? 8.572 9.808 -2.510 1.00 86.19 236 PRO A N 1
ATOM 1845 C CA . PRO A 1 236 ? 8.216 10.343 -1.204 1.00 86.19 236 PRO A CA 1
ATOM 1846 C C . PRO A 1 236 ? 6.770 10.852 -1.222 1.00 86.19 236 PRO A C 1
ATOM 1848 O O . PRO A 1 236 ? 6.452 11.809 -1.925 1.00 86.19 236 PRO A O 1
ATOM 1851 N N . LEU A 1 237 ? 5.891 10.244 -0.431 1.00 87.69 237 LEU A N 1
ATOM 1852 C CA . LEU A 1 237 ? 4.542 10.754 -0.185 1.00 87.69 237 LEU A CA 1
ATOM 1853 C C . LEU A 1 237 ? 4.580 11.772 0.949 1.00 87.69 237 LEU A C 1
ATOM 1855 O O . LEU A 1 237 ? 5.098 11.483 2.028 1.00 87.69 237 LEU A O 1
ATOM 1859 N N . ILE A 1 238 ? 4.015 12.951 0.711 1.00 86.19 238 ILE A N 1
ATOM 1860 C CA . ILE A 1 238 ? 4.029 14.079 1.643 1.00 86.19 238 ILE A CA 1
ATOM 1861 C C . ILE A 1 238 ? 2.627 14.252 2.217 1.00 86.19 238 ILE A C 1
ATOM 1863 O O . ILE A 1 238 ? 1.658 14.412 1.471 1.00 86.19 238 ILE A O 1
ATOM 1867 N N . PHE A 1 239 ? 2.508 14.221 3.542 1.00 83.62 239 PHE A N 1
ATOM 1868 C CA . PHE A 1 239 ? 1.218 14.364 4.213 1.00 83.62 239 PHE A CA 1
ATOM 1869 C C . PHE A 1 239 ? 0.703 15.810 4.124 1.00 83.62 239 PHE A C 1
ATOM 1871 O O . PHE A 1 239 ? 1.473 16.755 4.289 1.00 83.62 239 PHE A O 1
ATOM 1878 N N . LYS A 1 240 ? -0.609 15.986 3.906 1.00 81.31 240 LYS A N 1
ATOM 1879 C CA . LYS A 1 240 ? -1.291 17.296 3.953 1.00 81.31 240 LYS A CA 1
ATOM 1880 C C . LYS A 1 240 ? -1.188 17.933 5.332 1.00 81.31 240 LYS A C 1
ATOM 1882 O O . LYS A 1 240 ? -0.884 19.115 5.455 1.00 81.31 240 LYS A O 1
ATOM 1887 N N . ILE A 1 241 ? -1.429 17.120 6.353 1.00 75.12 241 ILE A N 1
ATOM 1888 C CA . ILE A 1 241 ? -1.282 17.462 7.763 1.00 75.12 241 ILE A CA 1
ATOM 1889 C C . ILE A 1 241 ? -0.320 16.427 8.345 1.00 75.12 241 ILE A C 1
ATOM 1891 O O . ILE A 1 241 ? -0.524 15.238 8.088 1.00 75.12 241 ILE A O 1
ATOM 1895 N N . PRO A 1 242 ? 0.738 16.832 9.075 1.00 75.75 242 PRO A N 1
ATOM 1896 C CA . PRO A 1 242 ? 1.689 15.887 9.641 1.00 75.75 242 PRO A CA 1
ATOM 1897 C C . PRO A 1 242 ? 0.979 14.785 10.433 1.00 75.75 242 PRO A C 1
ATOM 1899 O O . PRO A 1 242 ? 0.237 15.063 11.371 1.00 75.75 242 PRO A O 1
ATOM 1902 N N . ALA A 1 243 ? 1.214 13.532 10.051 1.00 67.75 243 ALA A N 1
ATOM 1903 C CA . ALA A 1 243 ? 0.549 12.398 10.654 1.00 67.75 243 ALA A CA 1
ATOM 1904 C C . ALA A 1 243 ? 1.244 12.015 11.967 1.00 67.75 243 ALA A C 1
ATOM 1906 O O . ALA A 1 243 ? 2.248 11.307 11.983 1.00 67.75 243 ALA A O 1
ATOM 1907 N N . GLY A 1 244 ? 0.714 12.501 13.082 1.00 61.50 244 GLY A N 1
ATOM 1908 C CA . GLY A 1 244 ? 1.003 11.993 14.421 1.00 61.50 244 GLY A CA 1
ATOM 1909 C C . GLY A 1 244 ? 0.661 10.506 14.556 1.00 61.50 244 GLY A C 1
ATOM 1910 O O . GLY A 1 244 ? -0.427 10.031 14.215 1.00 61.50 244 GLY A O 1
ATOM 1911 N N . THR A 1 245 ? 1.639 9.765 15.050 1.00 62.66 245 THR A N 1
ATOM 1912 C CA . THR A 1 245 ? 1.556 8.354 15.415 1.00 62.66 245 THR A CA 1
ATOM 1913 C C . THR A 1 245 ? 2.085 8.209 16.839 1.00 62.66 245 THR A C 1
ATOM 1915 O O . THR A 1 245 ? 2.818 9.083 17.309 1.00 62.66 245 THR A O 1
ATOM 1918 N N . SER A 1 246 ? 1.812 7.084 17.504 1.00 54.69 246 SER A N 1
ATOM 1919 C CA . SER A 1 246 ? 2.440 6.755 18.798 1.00 54.69 246 SER A CA 1
ATOM 1920 C C . SER A 1 246 ? 3.979 6.729 18.744 1.00 54.69 246 SER A C 1
ATOM 1922 O O . SER A 1 246 ? 4.645 6.737 19.773 1.00 54.69 246 SER A O 1
ATOM 1924 N N . ARG A 1 247 ? 4.557 6.739 17.535 1.00 64.94 247 ARG A N 1
ATOM 1925 C CA . ARG A 1 247 ? 5.995 6.673 17.245 1.00 64.94 247 ARG A CA 1
ATOM 1926 C C . ARG A 1 247 ? 6.572 8.017 16.771 1.00 64.94 247 ARG A C 1
ATOM 1928 O O . ARG A 1 247 ? 7.717 8.069 16.330 1.00 64.94 247 ARG A O 1
ATOM 1935 N N . GLY A 1 248 ? 5.794 9.101 16.841 1.00 68.94 248 GLY A N 1
ATOM 1936 C CA . GLY A 1 248 ? 6.190 10.449 16.428 1.00 68.94 248 GLY A CA 1
ATOM 1937 C C . GLY A 1 248 ? 5.368 11.007 15.264 1.00 68.94 248 GLY A C 1
ATOM 1938 O O . GLY A 1 248 ? 4.401 10.404 14.800 1.00 68.94 248 GLY A O 1
ATOM 1939 N N . THR A 1 249 ? 5.744 12.198 14.794 1.00 76.56 249 THR A N 1
ATOM 1940 C CA . THR A 1 249 ? 5.027 12.917 13.729 1.00 76.56 249 THR A CA 1
ATOM 1941 C C . THR A 1 249 ? 5.663 12.668 12.362 1.00 76.56 249 THR A C 1
ATOM 1943 O O . THR A 1 249 ? 6.799 13.075 12.115 1.00 76.56 249 THR A O 1
ATOM 1946 N N . LEU A 1 250 ? 4.914 12.053 11.445 1.00 80.31 250 LEU A N 1
ATOM 1947 C CA . LEU A 1 250 ? 5.331 11.803 10.068 1.00 80.31 250 LEU A CA 1
ATOM 1948 C C . LEU A 1 250 ? 4.951 12.976 9.158 1.00 80.31 250 LEU A C 1
ATOM 1950 O O . LEU A 1 250 ? 3.780 13.291 8.968 1.00 80.31 250 LEU A O 1
ATOM 1954 N N . ARG A 1 251 ? 5.952 13.615 8.550 1.00 85.31 251 ARG A N 1
ATOM 1955 C CA . ARG A 1 251 ? 5.743 14.652 7.516 1.00 85.31 251 ARG A CA 1
ATOM 1956 C C . ARG A 1 251 ? 5.742 14.076 6.104 1.00 85.31 251 ARG A C 1
ATOM 1958 O O . ARG A 1 251 ? 5.073 14.597 5.218 1.00 85.31 251 ARG A O 1
ATOM 1965 N N . GLN A 1 252 ? 6.473 12.985 5.915 1.00 88.00 252 GLN A N 1
ATOM 1966 C CA . GLN A 1 252 ? 6.547 12.236 4.670 1.00 88.00 252 GLN A CA 1
ATOM 1967 C C . GLN A 1 252 ? 6.797 10.756 4.962 1.00 88.00 252 GLN A C 1
ATOM 1969 O O . GLN A 1 252 ? 7.248 10.412 6.058 1.00 88.00 252 GLN A O 1
ATOM 1974 N N . LYS A 1 253 ? 6.558 9.901 3.970 1.00 90.19 253 LYS A N 1
ATOM 1975 C CA . LYS A 1 253 ? 7.001 8.504 3.970 1.00 90.19 253 LYS A CA 1
ATOM 1976 C C . LYS A 1 253 ? 7.451 8.061 2.584 1.00 90.19 253 LYS A C 1
ATOM 1978 O O . LYS A 1 253 ? 7.049 8.646 1.580 1.00 90.19 253 LYS A O 1
ATOM 1983 N N . THR A 1 254 ? 8.239 6.997 2.536 1.00 90.38 254 THR A N 1
ATOM 1984 C CA . THR A 1 254 ? 8.731 6.416 1.285 1.00 90.38 254 THR A CA 1
ATOM 1985 C C . THR A 1 254 ? 7.745 5.380 0.749 1.00 90.38 254 THR A C 1
ATOM 1987 O O . THR A 1 254 ? 7.216 4.542 1.480 1.00 90.38 254 THR A O 1
ATOM 1990 N N . SER A 1 255 ? 7.488 5.408 -0.552 1.00 92.88 255 SER A N 1
ATOM 1991 C CA . SER A 1 255 ? 6.778 4.348 -1.265 1.00 92.88 255 SER A CA 1
ATOM 1992 C C . SER A 1 255 ? 7.496 4.049 -2.570 1.00 92.88 255 SER A C 1
ATOM 1994 O O . SER A 1 255 ? 8.068 4.938 -3.196 1.00 92.88 255 SER A O 1
ATOM 1996 N N . TYR A 1 256 ? 7.520 2.784 -2.953 1.00 93.44 256 TYR A N 1
ATOM 1997 C CA . TYR A 1 256 ? 8.144 2.329 -4.179 1.00 93.44 256 TYR A CA 1
ATOM 1998 C C . TYR A 1 256 ? 7.068 1.868 -5.150 1.00 93.44 256 TYR A C 1
ATOM 2000 O O . TYR A 1 256 ? 6.292 0.969 -4.832 1.00 93.44 256 TYR A O 1
ATOM 2008 N N . PHE A 1 257 ? 7.044 2.450 -6.343 1.00 92.75 257 PHE A N 1
ATOM 2009 C CA . PHE A 1 257 ? 6.188 1.989 -7.426 1.00 92.75 257 PHE A CA 1
ATOM 2010 C C . PHE A 1 257 ? 6.970 1.035 -8.308 1.00 92.75 257 PHE A C 1
ATOM 2012 O O . PHE A 1 257 ? 8.015 1.394 -8.857 1.00 92.75 257 PHE A O 1
ATOM 2019 N N . ILE A 1 258 ? 6.457 -0.183 -8.433 1.00 92.56 258 ILE A N 1
ATOM 2020 C CA . ILE A 1 258 ? 7.005 -1.198 -9.319 1.00 92.56 258 ILE A CA 1
ATOM 2021 C C . ILE A 1 258 ? 6.087 -1.331 -10.524 1.00 92.56 258 ILE A C 1
ATOM 2023 O O . ILE A 1 258 ? 4.891 -1.585 -10.396 1.00 92.56 258 ILE A O 1
ATOM 2027 N N . ARG A 1 259 ? 6.662 -1.126 -11.704 1.00 90.25 259 ARG A N 1
ATOM 2028 C CA . ARG A 1 259 ? 5.995 -1.313 -12.987 1.00 90.25 259 ARG A CA 1
ATOM 2029 C C . ARG A 1 259 ? 6.525 -2.585 -13.619 1.00 90.25 259 ARG A C 1
ATOM 2031 O O . ARG A 1 259 ? 7.738 -2.763 -13.678 1.00 90.25 259 ARG A O 1
ATOM 2038 N N . VAL A 1 260 ? 5.631 -3.420 -14.125 1.00 88.44 260 VAL A N 1
ATOM 2039 C CA . VAL A 1 260 ? 5.952 -4.651 -14.855 1.00 88.44 260 VAL A CA 1
ATOM 2040 C C . VAL A 1 260 ? 5.273 -4.616 -16.220 1.00 88.44 260 VAL A C 1
ATOM 2042 O O . VAL A 1 260 ? 4.164 -4.101 -16.317 1.00 88.44 260 VAL A O 1
ATOM 2045 N N . TRP A 1 261 ? 5.910 -5.096 -17.285 1.00 85.50 261 TRP A N 1
ATOM 2046 C CA . TRP A 1 261 ? 5.320 -5.079 -18.630 1.00 85.50 261 TRP A CA 1
ATOM 2047 C C . TRP A 1 261 ? 5.809 -6.225 -19.505 1.00 85.50 261 TRP A C 1
ATOM 2049 O O . TRP A 1 261 ? 6.919 -6.725 -19.324 1.00 85.50 261 TRP A O 1
ATOM 2059 N N . GLU A 1 262 ? 4.984 -6.599 -20.477 1.00 79.44 262 GLU A N 1
ATOM 2060 C CA . GLU A 1 262 ? 5.318 -7.570 -21.520 1.00 79.44 262 GLU A CA 1
ATOM 2061 C C . GLU A 1 262 ? 5.608 -6.848 -22.849 1.00 79.44 262 GLU A C 1
ATOM 2063 O O . GLU A 1 262 ? 5.404 -5.637 -23.004 1.00 79.44 262 GLU A O 1
ATOM 2068 N N . SER A 1 263 ? 6.149 -7.578 -23.826 1.00 69.00 263 SER A N 1
ATOM 2069 C CA . SER A 1 263 ? 6.602 -7.022 -25.111 1.00 69.00 263 SER A CA 1
ATOM 2070 C C . SER A 1 263 ? 5.475 -6.431 -25.975 1.00 69.00 263 SER A C 1
ATOM 2072 O O . SER A 1 263 ? 5.758 -5.689 -26.912 1.00 69.00 263 SER A O 1
ATOM 2074 N N . ASP A 1 264 ? 4.213 -6.711 -25.641 1.00 65.50 264 ASP A N 1
ATOM 2075 C CA . ASP A 1 264 ? 3.011 -6.183 -26.299 1.00 65.50 264 ASP A CA 1
ATOM 2076 C C . ASP A 1 264 ? 2.621 -4.760 -25.850 1.00 65.50 264 ASP A C 1
ATOM 2078 O O . ASP A 1 264 ? 1.678 -4.172 -26.379 1.00 65.50 264 ASP A O 1
ATOM 2082 N N . GLY A 1 265 ? 3.354 -4.185 -24.890 1.00 66.31 265 GLY A N 1
ATOM 2083 C CA . GLY A 1 265 ? 3.140 -2.828 -24.392 1.00 66.31 265 GLY A CA 1
ATOM 2084 C C . GLY A 1 265 ? 2.162 -2.713 -23.220 1.00 66.31 265 GLY A C 1
ATOM 2085 O O . GLY A 1 265 ? 2.065 -1.625 -22.644 1.00 66.31 265 GLY A O 1
ATOM 2086 N N . ARG A 1 266 ? 1.489 -3.798 -22.810 1.00 76.75 266 ARG A N 1
ATOM 2087 C CA . ARG A 1 266 ? 0.678 -3.814 -21.583 1.00 76.75 266 ARG A CA 1
ATOM 2088 C C . ARG A 1 266 ? 1.583 -3.761 -20.362 1.00 76.75 266 ARG A C 1
ATOM 2090 O O . ARG A 1 266 ? 2.639 -4.390 -20.330 1.00 76.75 266 ARG A O 1
ATOM 2097 N N . PHE A 1 267 ? 1.164 -3.021 -19.342 1.00 85.44 267 PHE A N 1
ATOM 2098 C CA . PHE A 1 267 ? 1.923 -2.897 -18.105 1.00 85.44 267 PHE A CA 1
ATOM 2099 C C . PHE A 1 267 ? 1.008 -2.909 -16.885 1.00 85.44 267 PHE A C 1
ATOM 2101 O O . PHE A 1 267 ? -0.091 -2.376 -16.935 1.00 85.44 267 PHE A O 1
ATOM 2108 N N . GLY A 1 268 ? 1.488 -3.474 -15.785 1.00 89.94 268 GLY A N 1
ATOM 2109 C CA . GLY A 1 268 ? 0.867 -3.376 -14.471 1.00 89.94 268 GLY A CA 1
ATOM 2110 C C . GLY A 1 268 ? 1.718 -2.541 -13.524 1.00 89.94 268 GLY A C 1
ATOM 2111 O O . GLY A 1 268 ? 2.940 -2.457 -13.684 1.00 89.94 268 GLY A O 1
ATOM 2112 N N . ILE A 1 269 ? 1.080 -1.906 -12.543 1.00 92.31 269 ILE A N 1
ATOM 2113 C CA . ILE A 1 269 ? 1.754 -1.125 -11.500 1.00 92.31 269 ILE A CA 1
ATOM 2114 C C . ILE A 1 269 ? 1.275 -1.583 -10.130 1.00 92.31 269 ILE A C 1
ATOM 2116 O O . ILE A 1 269 ? 0.077 -1.711 -9.892 1.00 92.31 269 ILE A O 1
ATOM 2120 N N . GLY A 1 270 ? 2.224 -1.743 -9.216 1.00 94.50 270 GLY A N 1
ATOM 2121 C CA . GLY A 1 270 ? 1.967 -1.983 -7.805 1.00 94.50 270 GLY A CA 1
ATOM 2122 C C . GLY A 1 270 ? 2.794 -1.070 -6.909 1.00 94.50 270 GLY A C 1
ATOM 2123 O O . GLY A 1 270 ? 3.678 -0.339 -7.367 1.00 94.50 270 GLY A O 1
ATOM 2124 N N . GLU A 1 271 ? 2.482 -1.095 -5.617 1.00 95.44 271 GLU A N 1
ATOM 2125 C CA . GLU A 1 271 ? 3.074 -0.214 -4.612 1.00 95.44 271 GLU A CA 1
ATOM 2126 C C . GLU A 1 271 ? 3.627 -1.010 -3.429 1.00 95.44 271 GLU A C 1
ATOM 2128 O O . GLU A 1 271 ? 2.895 -1.711 -2.737 1.00 95.44 271 GLU A O 1
ATOM 2133 N N . CYS A 1 272 ? 4.915 -0.832 -3.149 1.00 96.38 272 CYS A N 1
ATOM 2134 C CA . CYS A 1 272 ? 5.521 -1.183 -1.872 1.00 96.38 272 CYS A CA 1
ATOM 2135 C C . CYS A 1 272 ? 5.551 0.074 -0.988 1.00 96.38 272 CYS A C 1
ATOM 2137 O O . CYS A 1 272 ? 6.403 0.953 -1.146 1.00 96.38 272 CYS A O 1
ATOM 2139 N N . SER A 1 273 ? 4.577 0.187 -0.086 1.00 94.81 273 SER A N 1
ATOM 2140 C CA . SER A 1 273 ? 4.465 1.290 0.873 1.00 94.81 273 SER A CA 1
ATOM 2141 C C . SER A 1 273 ? 5.201 0.930 2.158 1.00 94.81 273 SER A C 1
ATOM 2143 O O . SER A 1 273 ? 4.809 -0.009 2.847 1.00 94.81 273 SER A O 1
ATOM 2145 N N . LEU A 1 274 ? 6.246 1.684 2.502 1.00 93.44 274 LEU A N 1
ATOM 2146 C CA . LEU A 1 274 ? 6.981 1.481 3.747 1.00 93.44 274 LEU A CA 1
ATOM 2147 C C . LEU A 1 274 ? 6.510 2.464 4.813 1.00 93.44 274 LEU A C 1
ATOM 2149 O O . LEU A 1 274 ? 6.389 3.667 4.560 1.00 93.44 274 LEU A O 1
ATOM 2153 N N . LEU A 1 275 ? 6.309 1.958 6.028 1.00 90.81 275 LEU A N 1
ATOM 2154 C CA . LEU A 1 275 ? 5.994 2.768 7.193 1.00 90.81 275 LEU A CA 1
ATOM 2155 C C . LEU A 1 275 ? 7.082 2.595 8.267 1.00 90.81 275 LEU A C 1
ATOM 2157 O O . LEU A 1 275 ? 7.187 1.519 8.866 1.00 90.81 275 LEU A O 1
ATOM 2161 N N . PRO A 1 276 ? 7.901 3.632 8.528 1.00 85.69 276 PRO A N 1
ATOM 2162 C CA . PRO A 1 276 ? 8.973 3.561 9.518 1.00 85.69 276 PRO A CA 1
ATOM 2163 C C . PRO A 1 276 ? 8.479 3.107 10.896 1.00 85.69 276 PRO A C 1
ATOM 2165 O O . PRO A 1 276 ? 7.497 3.630 11.419 1.00 85.69 276 PRO A O 1
ATOM 2168 N N . GLY A 1 277 ? 9.174 2.131 11.485 1.00 85.00 277 GLY A N 1
ATOM 2169 C CA . GLY A 1 277 ? 8.840 1.565 12.796 1.00 85.00 277 GLY A CA 1
ATOM 2170 C C . GLY A 1 277 ? 7.667 0.578 12.804 1.00 85.00 277 GLY A C 1
ATOM 2171 O O . GLY A 1 277 ? 7.350 0.056 13.872 1.00 85.00 277 GLY A O 1
ATOM 2172 N N . LEU A 1 278 ? 7.039 0.314 11.650 1.00 89.62 278 LEU A N 1
ATOM 2173 C CA . LEU A 1 278 ? 5.942 -0.647 11.523 1.00 89.62 278 LEU A CA 1
ATOM 2174 C C . LEU A 1 278 ? 6.189 -1.711 10.447 1.00 89.62 278 LEU A C 1
ATOM 2176 O O . LEU A 1 278 ? 5.941 -2.890 10.697 1.00 89.62 278 LEU A O 1
ATOM 2180 N N . SER A 1 279 ? 6.691 -1.316 9.273 1.00 93.06 279 SER A N 1
ATOM 2181 C CA . SER A 1 279 ? 7.155 -2.265 8.256 1.00 93.06 279 SER A CA 1
ATOM 2182 C C . SER A 1 279 ? 8.298 -3.117 8.806 1.00 93.06 279 SER A C 1
ATOM 2184 O O . SER A 1 279 ? 9.164 -2.621 9.528 1.00 93.06 279 SER A O 1
ATOM 2186 N N . ILE A 1 280 ? 8.301 -4.403 8.446 1.00 92.81 280 ILE A N 1
ATOM 2187 C CA . ILE A 1 280 ? 9.375 -5.336 8.817 1.00 92.81 280 ILE A CA 1
ATOM 2188 C C . ILE A 1 280 ? 10.653 -4.968 8.064 1.00 92.81 280 ILE A C 1
ATOM 2190 O O . ILE A 1 280 ? 11.753 -5.031 8.609 1.00 92.81 280 ILE A O 1
ATOM 2194 N N . GLU A 1 281 ? 10.506 -4.585 6.799 1.00 93.31 281 GLU A N 1
ATOM 2195 C CA . GLU A 1 281 ? 11.625 -4.236 5.944 1.00 93.31 281 GLU A CA 1
ATOM 2196 C C . GLU A 1 281 ? 12.101 -2.808 6.202 1.00 93.31 281 GLU A C 1
ATOM 2198 O O . GLU A 1 281 ? 11.314 -1.861 6.261 1.00 93.31 281 GLU A O 1
ATOM 2203 N N . SER A 1 282 ? 13.423 -2.636 6.259 1.00 93.31 282 SER A N 1
ATOM 2204 C CA . SER A 1 282 ? 14.024 -1.313 6.120 1.00 93.31 282 SER A CA 1
ATOM 2205 C C . SER A 1 282 ? 13.916 -0.820 4.676 1.00 93.31 282 SER A C 1
ATOM 2207 O O . SER A 1 282 ? 13.862 -1.609 3.730 1.00 93.31 282 SER A O 1
ATOM 2209 N N . GLU A 1 283 ? 14.000 0.497 4.493 1.00 91.81 283 GLU A N 1
ATOM 2210 C CA . GLU A 1 283 ? 14.045 1.122 3.167 1.00 91.81 283 GLU A CA 1
ATOM 2211 C C . GLU A 1 283 ? 15.179 0.562 2.293 1.00 91.81 283 GLU A C 1
ATOM 2213 O O . GLU A 1 283 ? 14.956 0.200 1.141 1.00 91.81 283 GLU A O 1
ATOM 2218 N N . SER A 1 284 ? 16.373 0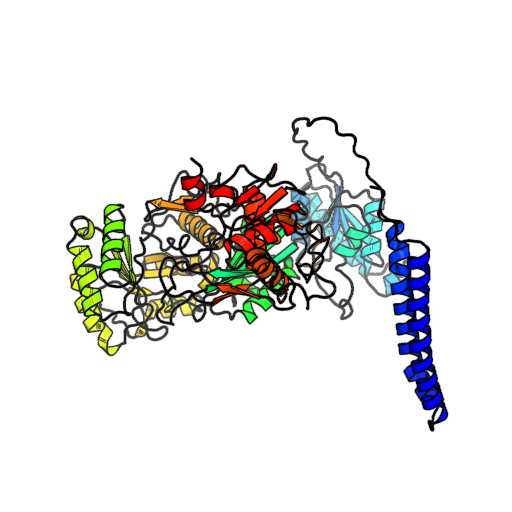.385 2.866 1.00 93.12 284 SER A N 1
ATOM 2219 C CA . SER A 1 284 ? 17.524 -0.202 2.167 1.00 93.12 284 SER A CA 1
ATOM 2220 C C . SER A 1 284 ? 17.299 -1.655 1.741 1.00 93.12 284 SER A C 1
ATOM 2222 O O . SER A 1 284 ? 17.730 -2.056 0.659 1.00 93.12 284 SER A O 1
ATOM 2224 N N . THR A 1 285 ? 16.620 -2.448 2.574 1.00 95.44 285 THR A N 1
ATOM 2225 C CA . THR A 1 285 ? 16.314 -3.853 2.278 1.00 95.44 285 THR A CA 1
ATOM 2226 C C . THR A 1 285 ? 15.280 -3.940 1.167 1.00 95.44 285 THR A C 1
ATOM 2228 O O . THR A 1 285 ? 15.507 -4.634 0.178 1.00 95.44 285 THR A O 1
ATOM 2231 N N . ALA A 1 286 ? 14.188 -3.182 1.285 1.00 95.50 286 ALA A N 1
ATOM 2232 C CA . ALA A 1 286 ? 13.151 -3.128 0.265 1.00 95.50 286 ALA A CA 1
ATOM 2233 C C . ALA A 1 286 ? 13.720 -2.684 -1.091 1.00 95.50 286 ALA A C 1
ATOM 2235 O O . ALA A 1 286 ? 13.487 -3.349 -2.096 1.00 95.50 286 ALA A O 1
ATOM 2236 N N . GLU A 1 287 ? 14.534 -1.623 -1.121 1.00 93.12 287 GLU A N 1
ATOM 2237 C CA . GLU A 1 287 ? 15.162 -1.119 -2.347 1.00 93.12 287 GLU A CA 1
ATOM 2238 C C . GLU A 1 287 ? 16.080 -2.158 -3.002 1.00 93.12 287 GLU A C 1
ATOM 2240 O O . GLU A 1 287 ? 16.040 -2.342 -4.222 1.00 93.12 287 GLU A O 1
ATOM 2245 N N . LYS A 1 288 ? 16.866 -2.888 -2.200 1.00 94.44 288 LYS A N 1
ATOM 2246 C CA . LYS A 1 288 ? 17.740 -3.963 -2.685 1.00 94.44 288 LYS A CA 1
ATOM 2247 C C . LYS A 1 288 ? 16.939 -5.087 -3.345 1.00 94.44 288 LYS A C 1
ATOM 2249 O O . LYS A 1 288 ? 17.283 -5.485 -4.457 1.00 94.44 288 LYS A O 1
ATOM 2254 N N . ILE A 1 289 ? 15.889 -5.582 -2.686 1.00 96.81 289 ILE A N 1
ATOM 2255 C CA . ILE A 1 289 ? 15.070 -6.684 -3.213 1.00 96.81 289 ILE A CA 1
ATOM 2256 C C . ILE A 1 289 ? 14.269 -6.229 -4.434 1.00 96.81 289 ILE A C 1
ATOM 2258 O O . ILE A 1 289 ? 14.283 -6.908 -5.454 1.00 96.81 289 ILE A O 1
ATOM 2262 N N . LEU A 1 290 ? 13.647 -5.048 -4.396 1.00 94.31 290 LEU A N 1
ATOM 2263 C CA . LEU A 1 290 ? 12.915 -4.494 -5.541 1.00 94.31 290 LEU A CA 1
ATOM 2264 C C . LEU A 1 290 ? 13.826 -4.276 -6.757 1.00 94.31 290 LEU A C 1
ATOM 2266 O O . LEU A 1 290 ? 13.432 -4.559 -7.886 1.00 94.31 290 LEU A O 1
ATOM 2270 N N . THR A 1 291 ? 15.067 -3.835 -6.542 1.00 89.12 291 THR A N 1
ATOM 2271 C CA . THR A 1 291 ? 16.060 -3.713 -7.620 1.00 89.12 291 THR A CA 1
ATOM 2272 C C . THR A 1 291 ? 16.412 -5.073 -8.223 1.00 89.12 291 THR A C 1
ATOM 2274 O O . THR A 1 291 ? 16.607 -5.176 -9.435 1.00 89.12 291 THR A O 1
ATOM 2277 N N . ASP A 1 292 ? 16.497 -6.122 -7.406 1.00 89.31 292 ASP A N 1
ATOM 2278 C CA . ASP A 1 292 ? 16.758 -7.476 -7.892 1.00 89.31 292 ASP A CA 1
ATOM 2279 C C . ASP A 1 292 ? 15.546 -8.075 -8.624 1.00 89.31 292 ASP A C 1
ATOM 2281 O O . ASP A 1 292 ? 15.713 -8.689 -9.680 1.00 89.31 292 ASP A O 1
ATOM 2285 N N . ILE A 1 293 ? 14.323 -7.777 -8.165 1.00 90.12 293 ILE A N 1
ATOM 2286 C CA . ILE A 1 293 ? 13.085 -8.063 -8.904 1.00 90.12 293 ILE A CA 1
ATOM 2287 C C . ILE A 1 293 ? 13.139 -7.417 -10.290 1.00 90.12 293 ILE A C 1
ATOM 2289 O O . ILE A 1 293 ? 12.864 -8.086 -11.281 1.00 90.12 293 ILE A O 1
ATOM 2293 N N . CYS A 1 294 ? 13.568 -6.155 -10.407 1.00 85.50 294 CYS A N 1
ATOM 2294 C CA . CYS A 1 294 ? 13.708 -5.506 -11.714 1.00 85.50 294 CYS A CA 1
ATOM 2295 C C . CYS A 1 294 ? 14.723 -6.188 -12.642 1.00 85.50 294 CYS A C 1
ATOM 2297 O O . CYS A 1 294 ? 14.569 -6.135 -13.861 1.00 85.50 294 CYS A O 1
ATOM 2299 N N . ARG A 1 295 ? 15.755 -6.837 -12.090 1.00 81.81 295 ARG A N 1
ATOM 2300 C CA . ARG A 1 295 ? 16.759 -7.572 -12.876 1.00 81.81 295 ARG A CA 1
ATOM 2301 C C . ARG A 1 295 ? 16.271 -8.952 -13.307 1.00 81.81 295 ARG A C 1
ATOM 2303 O O . ARG A 1 295 ? 16.704 -9.435 -14.351 1.00 81.81 295 ARG A O 1
ATOM 2310 N N . ARG A 1 296 ? 15.434 -9.603 -12.494 1.00 85.38 296 ARG A N 1
ATOM 2311 C CA . ARG A 1 296 ? 15.000 -10.998 -12.676 1.00 85.38 296 ARG A CA 1
ATOM 2312 C C . ARG A 1 296 ? 13.494 -11.164 -12.403 1.00 85.38 296 ARG A C 1
ATOM 2314 O O . ARG A 1 296 ? 13.125 -11.971 -11.551 1.00 85.38 296 ARG A O 1
ATOM 2321 N N . PRO A 1 297 ? 12.607 -10.429 -13.096 1.00 85.50 297 PRO A N 1
ATOM 2322 C CA . PRO A 1 297 ? 11.192 -10.372 -12.725 1.00 85.50 297 PRO A CA 1
ATOM 2323 C C . PRO A 1 297 ? 10.481 -11.726 -12.846 1.00 85.50 297 PRO A C 1
ATOM 2325 O O . PRO A 1 297 ? 9.663 -12.053 -11.992 1.00 85.50 297 PRO A O 1
ATOM 2328 N N . GLU A 1 298 ? 10.837 -12.558 -13.830 1.00 85.00 298 GLU A N 1
ATOM 2329 C CA . GLU A 1 298 ? 10.236 -13.893 -13.991 1.00 85.00 298 GLU A CA 1
ATOM 2330 C C . GLU A 1 298 ? 10.590 -14.849 -12.845 1.00 85.00 298 GLU A C 1
ATOM 2332 O O . GLU A 1 298 ? 9.730 -15.586 -12.367 1.00 85.00 298 GLU A O 1
ATOM 2337 N N . TYR A 1 299 ? 11.825 -14.780 -12.328 1.00 83.75 299 TYR A N 1
ATOM 2338 C CA . TYR A 1 299 ? 12.249 -15.592 -11.181 1.00 83.75 299 TYR A CA 1
ATOM 2339 C C . TYR A 1 299 ? 11.325 -15.382 -9.979 1.00 83.75 299 TYR A C 1
ATOM 2341 O O . TYR A 1 299 ? 10.866 -16.346 -9.362 1.00 83.75 299 TYR A O 1
ATOM 2349 N N . TYR A 1 300 ? 11.043 -14.112 -9.680 1.00 89.06 300 TYR A N 1
ATOM 2350 C CA . TYR A 1 300 ? 10.184 -13.715 -8.573 1.00 89.06 300 TYR A CA 1
ATOM 2351 C C . TYR A 1 300 ? 8.703 -13.934 -8.869 1.00 89.06 300 TYR A C 1
ATOM 2353 O O . TYR A 1 300 ? 7.955 -14.237 -7.945 1.00 89.06 300 TYR A O 1
ATOM 2361 N N . ARG A 1 301 ? 8.259 -13.810 -10.128 1.00 87.88 301 ARG A N 1
ATOM 2362 C CA . ARG A 1 301 ? 6.860 -14.057 -10.519 1.00 87.88 301 ARG A CA 1
ATOM 2363 C C . ARG A 1 301 ? 6.430 -15.475 -10.150 1.00 87.88 301 ARG A C 1
ATOM 2365 O O . ARG A 1 301 ? 5.344 -15.664 -9.611 1.00 87.88 301 ARG A O 1
ATOM 2372 N N . GLU A 1 302 ? 7.292 -16.454 -10.405 1.00 82.88 302 GLU A N 1
ATOM 2373 C CA . GLU A 1 302 ? 7.033 -17.866 -10.101 1.00 82.88 302 GLU A CA 1
ATOM 2374 C C . GLU A 1 302 ? 7.142 -18.203 -8.609 1.00 82.88 302 GLU A C 1
ATOM 2376 O O . GLU A 1 302 ? 6.560 -19.185 -8.157 1.00 82.88 302 GLU A O 1
ATOM 2381 N N . ARG A 1 303 ? 7.899 -17.409 -7.843 1.00 86.50 303 ARG A N 1
ATOM 2382 C CA . ARG A 1 303 ? 8.291 -17.708 -6.453 1.00 86.50 303 ARG A CA 1
ATOM 2383 C C . ARG A 1 303 ? 7.860 -16.622 -5.476 1.00 86.50 303 ARG A C 1
ATOM 2385 O O . ARG A 1 303 ? 8.474 -16.444 -4.429 1.00 86.50 303 ARG A O 1
ATOM 2392 N N . ILE A 1 304 ? 6.805 -15.884 -5.811 1.00 89.06 304 ILE A N 1
ATOM 2393 C CA . ILE A 1 304 ? 6.405 -14.685 -5.071 1.00 89.06 304 ILE A CA 1
ATOM 2394 C C . ILE A 1 304 ? 6.113 -14.974 -3.594 1.00 89.06 304 ILE A C 1
ATOM 2396 O O . ILE A 1 304 ? 6.444 -14.175 -2.724 1.00 89.06 304 ILE A O 1
ATOM 2400 N N . ASN A 1 305 ? 5.529 -16.138 -3.306 1.00 85.12 305 ASN A N 1
ATOM 2401 C CA . ASN A 1 305 ? 5.181 -16.538 -1.949 1.00 85.12 305 ASN A CA 1
ATOM 2402 C C . ASN A 1 305 ? 6.393 -17.038 -1.157 1.00 85.12 305 ASN A C 1
ATOM 2404 O O . ASN A 1 305 ? 6.407 -16.847 0.053 1.00 85.12 305 ASN A O 1
ATOM 2408 N N . ASP A 1 306 ? 7.379 -17.636 -1.829 1.00 86.31 306 ASP A N 1
ATOM 2409 C CA . ASP A 1 306 ? 8.524 -18.291 -1.192 1.00 86.31 306 ASP A CA 1
ATOM 2410 C C . ASP A 1 306 ? 9.685 -17.306 -0.993 1.00 86.31 306 ASP A C 1
ATOM 2412 O O . ASP A 1 306 ? 10.191 -17.145 0.111 1.00 86.31 306 ASP A O 1
ATOM 2416 N N . GLU A 1 307 ? 10.078 -16.586 -2.046 1.00 90.25 307 GLU A N 1
ATOM 2417 C CA . GLU A 1 307 ? 11.235 -15.676 -2.033 1.00 90.25 307 GLU A CA 1
ATOM 2418 C C . GLU A 1 307 ? 10.933 -14.334 -1.357 1.00 90.25 307 GLU A C 1
ATOM 2420 O O . GLU A 1 307 ? 11.836 -13.664 -0.858 1.00 90.25 307 GLU A O 1
ATOM 2425 N N . LEU A 1 308 ? 9.663 -13.913 -1.348 1.00 93.69 308 LEU A N 1
ATOM 2426 C CA . LEU A 1 308 ? 9.241 -12.640 -0.754 1.00 93.69 308 LEU A CA 1
ATOM 2427 C C . LEU A 1 308 ? 8.447 -12.826 0.544 1.00 93.69 308 LEU A C 1
ATOM 2429 O O . LEU A 1 308 ? 7.880 -11.859 1.052 1.00 93.69 308 LEU A O 1
ATOM 2433 N N . SER A 1 309 ? 8.419 -14.033 1.123 1.00 90.69 309 SER A N 1
ATOM 2434 C CA . SER A 1 309 ? 7.728 -14.291 2.398 1.00 90.69 309 SER A CA 1
ATOM 2435 C C . SER A 1 309 ? 8.237 -13.408 3.537 1.00 90.69 309 SER A C 1
ATOM 2437 O O . SER A 1 309 ? 7.494 -13.091 4.466 1.00 90.69 309 SER A O 1
ATOM 2439 N N . GLU A 1 310 ? 9.515 -13.026 3.486 1.00 92.31 310 GLU A N 1
ATOM 2440 C CA . GLU A 1 310 ? 10.148 -12.205 4.514 1.00 92.31 310 GLU A CA 1
ATOM 2441 C C . GLU A 1 310 ? 9.934 -10.702 4.336 1.00 92.31 310 GLU A C 1
ATOM 2443 O O . GLU A 1 310 ? 10.149 -9.941 5.282 1.00 92.31 310 GLU A O 1
ATOM 2448 N N . TYR A 1 311 ? 9.477 -10.294 3.152 1.00 95.88 311 TYR A N 1
ATOM 2449 C CA . TYR A 1 311 ? 9.382 -8.906 2.720 1.00 95.88 311 TYR A CA 1
ATOM 2450 C C . TYR A 1 311 ? 7.926 -8.577 2.353 1.00 95.88 311 TYR A C 1
ATOM 2452 O O . TYR A 1 311 ? 7.588 -8.505 1.168 1.00 95.88 311 TYR A O 1
ATOM 2460 N N . PRO A 1 312 ? 7.031 -8.427 3.349 1.00 96.31 312 PRO A N 1
ATOM 2461 C CA . PRO A 1 312 ? 5.600 -8.297 3.109 1.00 96.31 312 PRO A CA 1
ATOM 2462 C C . PRO A 1 312 ? 5.199 -7.114 2.218 1.00 96.31 312 PRO A C 1
ATOM 2464 O O . PRO A 1 312 ? 4.352 -7.273 1.337 1.00 96.31 312 PRO A O 1
ATOM 2467 N N . SER A 1 313 ? 5.829 -5.957 2.405 1.00 96.94 313 SER A N 1
ATOM 2468 C CA . SER A 1 313 ? 5.573 -4.730 1.648 1.00 96.94 313 SER A CA 1
ATOM 2469 C C . SER A 1 313 ? 6.048 -4.889 0.201 1.00 96.94 313 SER A C 1
ATOM 2471 O O . SER A 1 313 ? 5.361 -4.490 -0.741 1.00 96.94 313 SER A O 1
ATOM 2473 N N . VAL A 1 314 ? 7.212 -5.524 0.011 1.00 97.50 314 VAL A N 1
ATOM 2474 C CA . VAL A 1 314 ? 7.771 -5.830 -1.318 1.00 97.50 314 VAL A CA 1
ATOM 2475 C C . VAL A 1 314 ? 6.905 -6.848 -2.055 1.00 97.50 314 VAL A C 1
ATOM 2477 O O . VAL A 1 314 ? 6.581 -6.640 -3.226 1.00 97.50 314 VAL A O 1
ATOM 2480 N N . ARG A 1 315 ? 6.494 -7.920 -1.367 1.00 97.12 315 ARG A N 1
ATOM 2481 C CA . ARG A 1 315 ? 5.582 -8.942 -1.888 1.00 97.12 315 ARG A CA 1
ATOM 2482 C C . ARG A 1 315 ? 4.275 -8.317 -2.347 1.00 97.12 315 ARG A C 1
ATOM 2484 O O . ARG A 1 315 ? 3.883 -8.538 -3.487 1.00 97.12 315 ARG A O 1
ATOM 2491 N N . PHE A 1 316 ? 3.652 -7.494 -1.503 1.00 97.81 316 PHE A N 1
ATOM 2492 C CA . PHE A 1 316 ? 2.416 -6.790 -1.834 1.00 97.81 316 PHE A CA 1
ATOM 2493 C C . PHE A 1 316 ? 2.581 -5.864 -3.055 1.00 97.81 316 PHE A C 1
ATOM 2495 O O . PHE A 1 316 ? 1.755 -5.862 -3.971 1.00 97.81 316 PHE A O 1
ATOM 2502 N N . GLY A 1 317 ? 3.680 -5.110 -3.128 1.00 96.94 317 GLY A N 1
ATOM 2503 C CA . GLY A 1 317 ? 3.946 -4.244 -4.277 1.00 96.94 317 GLY A CA 1
ATOM 2504 C C . GLY A 1 317 ? 4.131 -5.018 -5.581 1.00 96.94 317 GLY A C 1
ATOM 2505 O O . GLY A 1 317 ? 3.595 -4.630 -6.615 1.00 96.94 317 GLY A O 1
ATOM 2506 N N . PHE A 1 318 ? 4.851 -6.137 -5.551 1.00 97.31 318 PHE A N 1
ATOM 2507 C CA . PHE A 1 318 ? 5.076 -6.933 -6.754 1.00 97.31 318 PHE A CA 1
ATOM 2508 C C . PHE A 1 318 ? 3.849 -7.767 -7.153 1.00 97.31 318 PHE A C 1
ATOM 2510 O O . PHE A 1 318 ? 3.522 -7.832 -8.338 1.00 97.31 318 PHE A O 1
ATOM 2517 N N . GLU A 1 319 ? 3.118 -8.346 -6.193 1.00 96.38 319 GLU A N 1
ATOM 2518 C CA . GLU A 1 319 ? 1.924 -9.157 -6.481 1.00 96.38 319 GLU A CA 1
ATOM 2519 C C . GLU A 1 319 ? 0.831 -8.316 -7.141 1.00 96.38 319 GLU A C 1
ATOM 2521 O O . GLU A 1 319 ? 0.196 -8.765 -8.095 1.00 96.38 319 GLU A O 1
ATOM 2526 N N . THR A 1 320 ? 0.653 -7.074 -6.683 1.00 96.75 320 THR A N 1
ATOM 2527 C CA . THR A 1 320 ? -0.338 -6.150 -7.242 1.00 96.75 320 THR A CA 1
ATOM 2528 C C . THR A 1 320 ? 0.053 -5.689 -8.642 1.00 96.75 320 THR A C 1
ATOM 2530 O O . THR A 1 320 ? -0.810 -5.638 -9.514 1.00 96.75 320 THR A O 1
ATOM 2533 N N . ALA A 1 321 ? 1.345 -5.466 -8.908 1.00 95.38 321 ALA A N 1
ATOM 2534 C CA . ALA A 1 321 ? 1.832 -5.142 -10.250 1.00 95.38 321 ALA A CA 1
ATOM 2535 C C . ALA A 1 321 ? 1.599 -6.288 -11.246 1.00 95.38 321 ALA A C 1
ATOM 2537 O O . ALA A 1 321 ? 1.116 -6.061 -12.355 1.00 95.38 321 ALA A O 1
ATOM 2538 N N . ILE A 1 322 ? 1.901 -7.528 -10.848 1.00 94.00 322 ILE A N 1
ATOM 2539 C CA . ILE A 1 322 ? 1.654 -8.714 -11.679 1.00 94.00 322 ILE A CA 1
ATOM 2540 C C . ILE A 1 322 ? 0.154 -8.911 -11.907 1.00 94.00 322 ILE A C 1
ATOM 2542 O O . ILE A 1 322 ? -0.256 -9.207 -13.028 1.00 94.00 322 ILE A O 1
ATOM 2546 N N . LYS A 1 323 ? -0.670 -8.724 -10.872 1.00 93.31 323 LYS A N 1
ATOM 2547 C CA . LYS A 1 323 ? -2.127 -8.843 -10.976 1.00 93.31 323 LYS A CA 1
ATOM 2548 C C . LYS A 1 323 ? -2.715 -7.809 -11.936 1.00 93.31 323 LYS A C 1
ATOM 2550 O O . LYS A 1 323 ? -3.526 -8.175 -12.776 1.00 93.31 323 LYS A O 1
ATOM 2555 N N . ASP A 1 324 ? -2.268 -6.558 -11.843 1.00 92.69 324 ASP A N 1
ATOM 2556 C CA . ASP A 1 324 ? -2.686 -5.472 -12.736 1.00 92.69 324 ASP A CA 1
ATOM 2557 C C . ASP A 1 324 ? -2.303 -5.776 -14.193 1.00 92.69 324 ASP A C 1
ATOM 2559 O O . ASP A 1 324 ? -3.119 -5.636 -15.097 1.00 92.69 324 ASP A O 1
ATOM 2563 N N . LEU A 1 325 ? -1.094 -6.299 -14.434 1.00 88.44 325 LEU A N 1
ATOM 2564 C CA . LEU A 1 325 ? -0.677 -6.740 -15.769 1.00 88.44 325 LEU A CA 1
ATOM 2565 C C . LEU A 1 325 ? -1.568 -7.876 -16.303 1.00 88.44 325 LEU A C 1
ATOM 2567 O O . LEU A 1 325 ? -1.996 -7.833 -17.456 1.00 88.44 325 LEU A O 1
ATOM 2571 N N . GLN A 1 326 ? -1.876 -8.874 -15.467 1.00 86.00 326 GLN A N 1
ATOM 2572 C CA . GLN A 1 326 ? -2.719 -10.020 -15.837 1.00 86.00 326 GLN A CA 1
ATOM 2573 C C . GLN A 1 326 ? -4.139 -9.611 -16.243 1.00 86.00 326 GLN A C 1
ATOM 2575 O O . GLN A 1 326 ? -4.747 -10.284 -17.074 1.00 86.00 326 GLN A O 1
ATOM 2580 N N . THR A 1 327 ? -4.662 -8.521 -15.682 1.00 83.00 327 THR A N 1
ATOM 2581 C CA . THR A 1 327 ? -5.991 -7.983 -16.004 1.00 83.00 327 THR A CA 1
ATOM 2582 C C . THR A 1 327 ? -5.958 -6.875 -17.061 1.00 83.00 327 THR A C 1
ATOM 2584 O O . THR A 1 327 ? -6.974 -6.234 -17.324 1.00 83.00 327 THR A O 1
ATOM 2587 N N . GLY A 1 328 ? -4.814 -6.671 -17.722 1.00 79.25 328 GLY A N 1
ATOM 2588 C CA . GLY A 1 328 ? -4.677 -5.776 -18.873 1.00 79.25 328 GLY A CA 1
ATOM 2589 C C . GLY A 1 328 ? -4.115 -4.385 -18.565 1.00 79.25 328 GLY A C 1
ATOM 2590 O O . GLY A 1 328 ? -3.999 -3.581 -19.485 1.00 79.25 328 GLY A O 1
ATOM 2591 N N . GLY A 1 329 ? -3.732 -4.097 -17.318 1.00 82.38 329 GLY A N 1
ATOM 2592 C CA . GLY A 1 329 ? -3.004 -2.879 -16.936 1.00 82.38 329 GLY A CA 1
ATOM 2593 C C . GLY A 1 329 ? -3.866 -1.651 -16.645 1.00 82.38 329 GLY A C 1
ATOM 2594 O O . GLY A 1 329 ? -3.358 -0.543 -16.457 1.00 82.38 329 GLY A O 1
ATOM 2595 N N . ALA A 1 330 ? -5.186 -1.821 -16.614 1.00 82.44 330 ALA A N 1
ATOM 2596 C CA . ALA A 1 330 ? -6.139 -0.726 -16.449 1.00 82.44 330 ALA A CA 1
ATOM 2597 C C . ALA A 1 330 ? -6.386 -0.326 -14.979 1.00 82.44 330 ALA A C 1
ATOM 2599 O O . ALA A 1 330 ? -7.227 0.534 -14.719 1.00 82.44 330 ALA A O 1
ATOM 2600 N N . GLY A 1 331 ? -5.684 -0.931 -14.012 1.00 86.19 331 GLY A N 1
ATOM 2601 C CA . GLY A 1 331 ? -5.905 -0.714 -12.579 1.00 86.19 331 GLY A CA 1
ATOM 2602 C C . GLY A 1 331 ? -7.084 -1.496 -11.998 1.00 86.19 331 GLY A C 1
ATOM 2603 O O . GLY A 1 331 ? -7.395 -1.326 -10.822 1.00 86.19 331 GLY A O 1
ATOM 2604 N N . CYS A 1 332 ? -7.727 -2.362 -12.787 1.00 90.50 332 CYS A N 1
ATOM 2605 C CA . CYS A 1 332 ? -8.786 -3.268 -12.341 1.00 90.50 332 CYS A CA 1
ATOM 2606 C C . CYS A 1 332 ? -8.182 -4.642 -12.016 1.00 90.50 332 CYS A C 1
ATOM 2608 O O . CYS A 1 332 ? -8.066 -5.500 -12.885 1.00 90.50 332 CYS A O 1
ATOM 2610 N N . LEU A 1 333 ? -7.746 -4.849 -10.776 1.00 92.56 333 LEU A N 1
ATOM 2611 C CA . LEU A 1 333 ? -7.116 -6.092 -10.313 1.00 92.56 333 LEU A CA 1
ATOM 2612 C C . LEU A 1 333 ? -8.158 -7.169 -9.974 1.00 92.56 333 LEU A C 1
ATOM 2614 O O . LEU A 1 333 ? -7.878 -8.364 -10.112 1.00 92.56 333 LEU A O 1
ATOM 2618 N N . PHE A 1 334 ? -9.346 -6.749 -9.524 1.00 92.44 334 PHE A N 1
ATOM 2619 C CA . PHE A 1 334 ? -10.464 -7.628 -9.173 1.00 92.44 334 PHE A CA 1
ATOM 2620 C C . PHE A 1 334 ? -11.766 -7.119 -9.820 1.00 92.44 334 PHE A C 1
ATOM 2622 O O . PHE A 1 334 ? -12.454 -6.268 -9.243 1.00 92.44 334 PHE A O 1
ATOM 2629 N N . PRO A 1 335 ? -12.115 -7.614 -11.023 1.00 91.38 335 PRO A N 1
ATOM 2630 C CA . PRO A 1 335 ? -13.399 -7.323 -11.659 1.00 91.38 335 PRO A CA 1
ATOM 2631 C C . PRO A 1 335 ? -14.571 -7.690 -10.737 1.00 91.38 335 PRO A C 1
ATOM 2633 O O . PRO A 1 335 ? -14.633 -8.807 -10.222 1.00 91.38 335 PRO A O 1
ATOM 2636 N N . SER A 1 336 ? -15.454 -6.732 -10.471 1.00 93.19 336 SER A N 1
ATOM 2637 C CA . SER A 1 336 ? -16.568 -6.838 -9.526 1.00 93.19 336 SER A CA 1
ATOM 2638 C C . SER A 1 336 ? -17.520 -5.649 -9.687 1.00 93.19 336 SER A C 1
ATOM 2640 O O . SER A 1 336 ? -17.142 -4.628 -10.255 1.00 93.19 336 SER A O 1
ATOM 2642 N N . ALA A 1 337 ? -18.716 -5.717 -9.091 1.00 93.00 337 ALA A N 1
ATOM 2643 C CA . ALA A 1 337 ? -19.650 -4.586 -9.094 1.00 93.00 337 ALA A CA 1
ATOM 2644 C C . ALA A 1 337 ? -19.046 -3.302 -8.485 1.00 93.00 337 ALA A C 1
ATOM 2646 O O . ALA A 1 337 ? -19.404 -2.198 -8.894 1.00 93.00 337 ALA A O 1
ATOM 2647 N N . PHE A 1 338 ? -18.083 -3.430 -7.563 1.00 95.00 338 PHE A N 1
ATOM 2648 C CA . PHE A 1 338 ? -17.298 -2.295 -7.089 1.00 95.00 338 PHE A CA 1
ATOM 2649 C C . PHE A 1 338 ? -16.458 -1.679 -8.205 1.00 95.00 338 PHE A C 1
ATOM 2651 O O . PHE A 1 338 ? -16.583 -0.484 -8.439 1.00 95.00 338 PHE A O 1
ATOM 2658 N N . THR A 1 339 ? -15.642 -2.462 -8.921 1.00 92.56 339 THR A N 1
ATOM 2659 C CA . THR A 1 339 ? -14.776 -1.941 -9.998 1.00 92.56 339 THR A CA 1
ATOM 2660 C C . THR A 1 339 ? -15.534 -1.509 -11.250 1.00 92.56 339 THR A C 1
ATOM 2662 O O . THR A 1 339 ? -15.040 -0.656 -11.984 1.00 92.56 339 THR A O 1
ATOM 2665 N N . ASP A 1 340 ? -16.759 -1.994 -11.439 1.00 91.44 340 ASP A N 1
ATOM 2666 C CA . ASP A 1 340 ? -17.695 -1.495 -12.452 1.00 91.44 340 ASP A CA 1
ATOM 2667 C C . ASP A 1 340 ? -18.339 -0.149 -12.055 1.00 91.44 340 ASP A C 1
ATOM 2669 O O . ASP A 1 340 ? -19.020 0.485 -12.860 1.00 91.44 340 ASP A O 1
ATOM 2673 N N . GLY A 1 341 ? -18.132 0.312 -10.814 1.00 91.94 341 GLY A N 1
ATOM 2674 C CA . GLY A 1 341 ? -18.733 1.532 -10.269 1.00 91.94 341 GLY A CA 1
ATOM 2675 C C . GLY A 1 341 ? -20.212 1.391 -9.890 1.00 91.94 341 GLY A C 1
ATOM 2676 O O . GLY A 1 341 ? -20.864 2.399 -9.617 1.00 91.94 341 GLY A O 1
ATOM 2677 N N . ALA A 1 342 ? -20.743 0.165 -9.872 1.00 92.88 342 ALA A N 1
ATOM 2678 C CA . ALA A 1 342 ? -22.135 -0.142 -9.544 1.00 92.88 342 ALA A CA 1
ATOM 2679 C C . ALA A 1 342 ? -22.391 -0.267 -8.031 1.00 92.88 342 ALA A C 1
ATOM 2681 O O . ALA A 1 342 ? -23.537 -0.171 -7.594 1.00 92.88 342 ALA A O 1
ATOM 2682 N N . ASP A 1 343 ? -21.340 -0.466 -7.232 1.00 93.94 343 ASP A N 1
ATOM 2683 C CA . ASP A 1 343 ? -21.421 -0.590 -5.777 1.00 93.94 343 ASP A CA 1
ATOM 2684 C C . ASP A 1 343 ? -20.249 0.120 -5.070 1.00 93.94 343 ASP A C 1
ATOM 2686 O O . ASP A 1 343 ? -19.347 0.677 -5.700 1.00 93.94 343 ASP A O 1
ATOM 2690 N N . SER A 1 344 ? -20.267 0.133 -3.739 1.00 93.44 344 SER A N 1
ATOM 2691 C CA . SER A 1 344 ? -19.286 0.813 -2.889 1.00 93.44 344 SER A CA 1
ATOM 2692 C C . SER A 1 344 ? -19.011 0.041 -1.603 1.00 93.44 344 SER A C 1
ATOM 2694 O O . SER A 1 344 ? -19.768 -0.843 -1.210 1.00 93.44 344 SER A O 1
ATOM 2696 N N . ILE A 1 345 ? -17.918 0.396 -0.932 1.00 94.75 345 ILE A N 1
ATOM 2697 C CA . ILE A 1 345 ? -17.509 -0.203 0.340 1.00 94.75 345 ILE A CA 1
ATOM 2698 C C . ILE A 1 345 ? -17.800 0.789 1.461 1.00 94.75 345 ILE A C 1
ATOM 2700 O O . ILE A 1 345 ? -17.348 1.934 1.399 1.00 94.75 345 ILE A O 1
ATOM 2704 N N . ASP A 1 346 ? -18.496 0.348 2.506 1.00 94.06 346 ASP A N 1
ATOM 2705 C CA . ASP A 1 346 ? -18.637 1.130 3.734 1.00 94.06 346 ASP A CA 1
ATOM 2706 C C . ASP A 1 346 ? -17.270 1.231 4.436 1.00 94.06 346 ASP A C 1
ATOM 2708 O O . ASP A 1 346 ? -16.594 0.225 4.678 1.00 94.06 346 ASP A O 1
ATOM 2712 N N . ILE A 1 347 ? -16.852 2.450 4.779 1.00 94.25 347 ILE A N 1
ATOM 2713 C CA . ILE A 1 347 ? -15.570 2.730 5.438 1.00 94.25 347 ILE A CA 1
ATOM 2714 C C . ILE A 1 347 ? -15.779 3.496 6.744 1.00 94.25 347 ILE A C 1
ATOM 2716 O O . ILE A 1 347 ? -16.756 4.229 6.900 1.00 94.25 347 ILE A O 1
ATOM 2720 N N . ASN A 1 348 ? -14.862 3.342 7.701 1.00 92.69 348 ASN A N 1
ATOM 2721 C CA . ASN A 1 348 ? -14.885 4.191 8.890 1.00 92.69 348 ASN A CA 1
ATOM 2722 C C . ASN A 1 348 ? -14.444 5.618 8.538 1.00 92.69 348 ASN A C 1
ATOM 2724 O O . ASN A 1 348 ? -13.407 5.826 7.904 1.00 92.69 348 ASN A O 1
ATOM 2728 N N . ALA A 1 349 ? -15.191 6.605 9.019 1.00 89.88 349 ALA A N 1
ATOM 2729 C CA . ALA A 1 349 ? -14.792 7.997 8.942 1.00 89.88 349 ALA A CA 1
ATOM 2730 C C . ALA A 1 349 ? -13.668 8.248 9.956 1.00 89.88 349 ALA A C 1
ATOM 2732 O O . ALA A 1 349 ? -13.828 7.994 11.151 1.00 89.88 349 ALA A O 1
ATOM 2733 N N . LEU A 1 350 ? -12.509 8.696 9.480 1.00 85.19 350 LEU A N 1
ATOM 2734 C CA . LEU A 1 350 ? -11.382 9.038 10.344 1.00 85.19 350 LEU A CA 1
ATOM 2735 C C . LEU A 1 350 ? -11.562 10.468 10.865 1.00 85.19 350 LEU A C 1
ATOM 2737 O O . LEU A 1 350 ? -11.763 11.383 10.068 1.00 85.19 350 LEU A O 1
ATOM 2741 N N . VAL A 1 351 ? -11.459 10.645 12.180 1.00 84.31 351 VAL A N 1
ATOM 2742 C CA . VAL A 1 351 ? -11.267 11.956 12.816 1.00 84.31 351 VAL A CA 1
ATOM 2743 C C . VAL A 1 351 ? -9.788 12.042 13.169 1.00 84.31 351 VAL A C 1
ATOM 2745 O O . VAL A 1 351 ? -9.261 11.176 13.878 1.00 84.31 351 VAL A O 1
ATOM 2748 N N . TRP A 1 352 ? -9.096 13.021 12.592 1.00 72.88 352 TRP A N 1
ATOM 2749 C CA . TRP A 1 352 ? -7.655 13.165 12.761 1.00 72.88 352 TRP A CA 1
ATOM 2750 C C . TRP A 1 352 ? -7.351 13.836 14.115 1.00 72.88 352 TRP A C 1
ATOM 2752 O O . TRP A 1 352 ? -8.194 14.527 14.682 1.00 72.88 352 TRP A O 1
ATOM 2762 N N . MET A 1 353 ? -6.162 13.607 14.681 1.00 68.06 353 MET A N 1
ATOM 2763 C CA . MET A 1 353 ? -5.794 14.212 15.968 1.00 68.06 353 MET A CA 1
ATOM 2764 C C . MET A 1 353 ? -5.570 15.719 15.828 1.00 68.06 353 MET A C 1
ATOM 2766 O O . MET A 1 353 ? -4.683 16.172 15.112 1.00 68.06 353 MET A O 1
ATOM 2770 N N . GLY A 1 354 ? -6.321 16.511 16.570 1.00 70.31 354 GLY A N 1
ATOM 2771 C CA . GLY A 1 354 ? -6.156 17.957 16.622 1.00 70.31 354 GLY A CA 1
ATOM 2772 C C . GLY A 1 354 ? -6.223 18.451 18.054 1.00 70.31 354 GLY A C 1
ATOM 2773 O O . GLY A 1 354 ? -6.210 17.671 19.007 1.00 70.31 354 GLY A O 1
ATOM 2774 N N . ASP A 1 355 ? -6.333 19.763 18.208 1.00 77.25 355 ASP A N 1
ATOM 2775 C CA . ASP A 1 355 ? -6.935 20.300 19.419 1.00 77.25 355 ASP A CA 1
ATOM 2776 C C . ASP A 1 355 ? -8.397 19.826 19.542 1.00 77.25 355 ASP A C 1
ATOM 2778 O O . ASP A 1 355 ? -9.024 19.380 18.574 1.00 77.25 355 ASP A O 1
ATOM 2782 N N . THR A 1 356 ? -8.944 19.909 20.751 1.00 76.69 356 THR A N 1
ATOM 2783 C CA . THR A 1 356 ? -10.276 19.383 21.063 1.00 76.69 356 THR A CA 1
ATOM 2784 C C . THR A 1 356 ? -11.386 20.008 20.216 1.00 76.69 356 THR A C 1
ATOM 2786 O O . THR A 1 356 ? -12.307 19.291 19.835 1.00 76.69 356 THR A O 1
ATOM 2789 N N . ASP A 1 357 ? -11.302 21.300 19.885 1.00 82.38 357 ASP A N 1
ATOM 2790 C CA . ASP A 1 357 ? -12.309 22.004 19.077 1.00 82.38 357 ASP A CA 1
ATOM 2791 C C . ASP A 1 357 ? -12.277 21.527 17.617 1.00 82.38 357 ASP A C 1
ATOM 2793 O O . ASP A 1 357 ? -13.317 21.209 17.035 1.00 82.38 357 ASP A O 1
ATOM 2797 N N . THR A 1 358 ? -11.081 21.367 17.046 1.00 82.44 358 THR A N 1
ATOM 2798 C CA . THR A 1 358 ? -10.910 20.786 15.706 1.00 82.44 358 THR A CA 1
ATOM 2799 C C . THR A 1 358 ? -11.463 19.361 15.637 1.00 82.44 358 THR A C 1
ATOM 2801 O O . THR A 1 358 ? -12.236 19.044 14.731 1.00 82.44 358 THR A O 1
ATOM 2804 N N . MET A 1 359 ? -11.135 18.507 16.613 1.00 82.56 359 MET A N 1
ATOM 2805 C CA . MET A 1 359 ? -11.620 17.120 16.643 1.00 82.56 359 MET A CA 1
ATOM 2806 C C . MET A 1 359 ? -13.144 17.036 16.791 1.00 82.56 359 MET A C 1
ATOM 2808 O O . MET A 1 359 ? -13.776 16.192 16.157 1.00 82.56 359 MET A O 1
ATOM 2812 N N . GLN A 1 360 ? -13.748 17.912 17.601 1.00 87.00 360 GLN A N 1
ATOM 2813 C CA . GLN A 1 360 ? -15.203 17.983 17.754 1.00 87.00 360 GLN A CA 1
ATOM 2814 C C . GLN A 1 360 ? -15.889 18.389 16.448 1.00 87.00 360 GLN A C 1
ATOM 2816 O O . GLN A 1 360 ? -16.826 17.712 16.024 1.00 87.00 360 GLN A O 1
ATOM 2821 N N . LYS A 1 361 ? -15.390 19.433 15.774 1.00 87.94 361 LYS A N 1
ATOM 2822 C CA . LYS A 1 361 ? -15.916 19.888 14.476 1.00 87.94 361 LYS A CA 1
ATOM 2823 C C . LYS A 1 361 ? -15.794 18.820 13.397 1.00 87.94 361 LYS A C 1
ATOM 2825 O O . LYS A 1 361 ? -16.730 18.618 12.624 1.00 87.94 361 LYS A O 1
ATOM 2830 N N . GLU A 1 362 ? -14.664 18.115 13.345 1.00 87.69 362 GLU A N 1
ATOM 2831 C CA . GLU A 1 362 ? -14.499 16.988 12.428 1.00 87.69 362 GLU A CA 1
ATOM 2832 C C . GLU A 1 362 ? -15.508 15.881 12.734 1.00 87.69 362 GLU A C 1
ATOM 2834 O O . GLU A 1 362 ? -16.209 15.437 11.826 1.00 87.69 362 GLU A O 1
ATOM 2839 N N . ALA A 1 363 ? -15.633 15.464 13.996 1.00 88.44 363 ALA A N 1
ATOM 2840 C CA . ALA A 1 363 ? -16.572 14.420 14.389 1.00 88.44 363 ALA A CA 1
ATOM 2841 C C . ALA A 1 363 ? -18.027 14.796 14.058 1.00 88.44 363 ALA A C 1
ATOM 2843 O O . ALA A 1 363 ? -18.752 13.982 13.486 1.00 88.44 363 ALA A O 1
ATOM 2844 N N . GLU A 1 364 ? -18.440 16.033 14.341 1.00 89.25 364 GLU A N 1
ATOM 2845 C CA . GLU A 1 364 ? -19.763 16.555 13.986 1.00 89.25 364 GLU A CA 1
ATOM 2846 C C . GLU A 1 364 ? -19.981 16.561 12.467 1.00 89.25 364 GLU A C 1
ATOM 2848 O O . GLU A 1 364 ? -21.021 16.110 11.984 1.00 89.25 364 GLU A O 1
ATOM 2853 N N . SER A 1 365 ? -18.978 16.983 11.692 1.00 88.88 365 SER A N 1
ATOM 2854 C CA . SER A 1 365 ? -19.024 16.923 10.230 1.00 88.88 365 SER A CA 1
ATOM 2855 C C . SER A 1 365 ? -19.231 15.490 9.724 1.00 88.88 365 SER A C 1
ATOM 2857 O O . SER A 1 365 ? -20.103 15.266 8.881 1.00 88.88 365 SER A O 1
ATOM 2859 N N . LYS A 1 366 ? -18.518 14.498 10.281 1.00 89.00 366 LYS A N 1
ATOM 2860 C CA . LYS A 1 366 ? -18.691 13.084 9.900 1.00 89.00 366 LYS A CA 1
ATOM 2861 C C . LYS A 1 366 ? -20.078 12.555 10.271 1.00 89.00 366 LYS A C 1
ATOM 2863 O O . LYS A 1 366 ? -20.685 11.830 9.479 1.00 89.00 366 LYS A O 1
ATOM 2868 N N . LEU A 1 367 ? -20.592 12.910 11.450 1.00 89.44 367 LEU A N 1
ATOM 2869 C CA . LEU A 1 367 ? -21.942 12.538 11.886 1.00 89.44 367 LEU A CA 1
ATOM 2870 C C . LEU A 1 367 ? -23.001 13.100 10.934 1.00 89.44 367 LEU A C 1
ATOM 2872 O O . LEU A 1 367 ? -23.851 12.352 10.452 1.00 89.44 367 LEU A O 1
ATOM 2876 N N . ASN A 1 368 ? -22.911 14.389 10.607 1.00 88.56 368 ASN A N 1
ATOM 2877 C CA . ASN A 1 368 ? -23.837 15.064 9.695 1.00 88.56 368 ASN A CA 1
ATOM 2878 C C . ASN A 1 368 ? -23.731 14.545 8.255 1.00 88.56 368 ASN A C 1
ATOM 2880 O O . ASN A 1 368 ? -24.716 14.555 7.521 1.00 88.56 368 ASN A O 1
ATOM 2884 N N . ALA A 1 369 ? -22.567 14.018 7.866 1.00 86.25 369 ALA A N 1
ATOM 2885 C CA . ALA A 1 369 ? -22.377 13.310 6.605 1.00 86.25 369 ALA A CA 1
ATOM 2886 C C . ALA A 1 369 ? -22.993 11.895 6.590 1.00 86.25 369 ALA A C 1
ATOM 2888 O O . ALA A 1 369 ? -22.845 11.196 5.590 1.00 86.25 369 ALA A O 1
ATOM 2889 N N . GLY A 1 370 ? -23.657 11.452 7.665 1.00 86.62 370 GLY A N 1
ATOM 2890 C CA . GLY A 1 370 ? -24.343 10.159 7.739 1.00 86.62 370 GLY A CA 1
ATOM 2891 C C . GLY A 1 370 ? -23.412 8.964 7.943 1.00 86.62 370 GLY A C 1
ATOM 2892 O O . GLY A 1 370 ? -23.771 7.843 7.581 1.00 86.62 370 GLY A O 1
ATOM 2893 N N . CYS A 1 371 ? -22.207 9.176 8.487 1.00 88.50 371 CYS A N 1
ATOM 2894 C CA . CYS A 1 371 ? -21.287 8.068 8.724 1.00 88.50 371 CYS A CA 1
ATOM 2895 C C . CYS A 1 371 ? -21.873 7.045 9.710 1.00 88.50 371 CYS A C 1
ATOM 2897 O O . CYS A 1 371 ? -22.526 7.393 10.690 1.00 88.50 371 CYS A O 1
ATOM 2899 N N . ARG A 1 372 ? -21.613 5.760 9.451 1.00 89.62 372 ARG A N 1
ATOM 2900 C CA . ARG A 1 372 ? -22.053 4.652 10.316 1.00 89.62 372 ARG A CA 1
ATOM 2901 C C . ARG A 1 372 ? -21.007 4.256 11.350 1.00 89.62 372 ARG A C 1
ATOM 2903 O O . ARG A 1 372 ? -21.348 3.649 12.358 1.00 89.62 372 ARG A O 1
ATOM 2910 N N . CYS A 1 373 ? -19.744 4.591 11.095 1.00 94.25 373 CYS A N 1
ATOM 2911 C CA . CYS A 1 373 ? -18.630 4.288 11.978 1.00 94.25 373 CYS A CA 1
ATOM 2912 C C . CYS A 1 373 ? -17.610 5.428 11.974 1.00 94.25 373 CYS A C 1
ATOM 2914 O O . CYS A 1 373 ? -17.192 5.878 10.905 1.00 94.25 373 CYS A O 1
ATOM 2916 N N . ILE A 1 374 ? -17.195 5.859 13.164 1.00 93.56 374 ILE A N 1
ATOM 2917 C CA . ILE A 1 374 ? -16.135 6.843 13.387 1.00 93.56 374 ILE A CA 1
ATOM 2918 C C . ILE A 1 374 ? -14.944 6.137 14.030 1.00 93.56 374 ILE A C 1
ATOM 2920 O O . ILE A 1 374 ? -15.096 5.433 15.030 1.00 93.56 374 ILE A O 1
ATOM 2924 N N . LYS A 1 375 ? -13.750 6.354 13.474 1.00 93.31 375 LYS A N 1
ATOM 2925 C CA . LYS A 1 375 ? -12.484 5.935 14.076 1.00 93.31 375 LYS A CA 1
ATOM 2926 C C . LYS A 1 375 ? -11.793 7.143 14.710 1.00 93.31 375 LYS A C 1
ATOM 2928 O O . LYS A 1 375 ? -11.428 8.080 13.998 1.00 93.31 375 LYS A O 1
ATOM 2933 N N . LEU A 1 376 ? -11.609 7.092 16.028 1.00 91.25 376 LEU A N 1
ATOM 2934 C CA . LEU A 1 376 ? -10.883 8.084 16.823 1.00 91.25 376 LEU A CA 1
ATOM 2935 C C . LEU A 1 376 ? -9.533 7.516 17.235 1.00 91.25 376 LEU A C 1
ATOM 2937 O O . LEU A 1 376 ? -9.453 6.392 17.729 1.00 91.25 376 LEU A O 1
ATOM 2941 N N . LYS A 1 377 ? -8.478 8.308 17.079 1.00 87.50 377 LYS A N 1
ATOM 2942 C CA . LYS A 1 377 ? -7.191 7.997 17.698 1.00 87.50 377 LYS A CA 1
ATOM 2943 C C . LYS A 1 377 ? -7.182 8.478 19.149 1.00 87.50 377 LYS A C 1
ATOM 2945 O O . LYS A 1 377 ? -7.758 9.520 19.446 1.00 87.50 377 LYS A O 1
ATOM 2950 N N . ILE A 1 378 ? -6.556 7.707 20.032 1.00 88.81 378 ILE A N 1
ATOM 2951 C CA . ILE A 1 378 ? -6.441 7.989 21.469 1.00 88.81 378 ILE A CA 1
ATOM 2952 C C . ILE A 1 378 ? -5.034 7.638 21.982 1.00 88.81 378 ILE A C 1
ATOM 2954 O O . ILE A 1 378 ? -4.223 7.078 21.244 1.00 88.81 378 ILE A O 1
ATOM 2958 N N . GLY A 1 379 ? -4.736 7.950 23.243 1.00 85.31 379 GLY A N 1
ATOM 2959 C CA . GLY A 1 379 ? -3.428 7.719 23.855 1.00 85.31 379 GLY A CA 1
ATOM 2960 C C . GLY A 1 379 ? -2.372 8.772 23.506 1.00 85.31 379 GLY A C 1
ATOM 2961 O O . GLY A 1 379 ? -1.178 8.522 23.670 1.00 85.31 379 GLY A O 1
ATOM 2962 N N . VAL A 1 380 ? -2.799 9.940 23.017 1.00 79.75 380 VAL A N 1
ATOM 2963 C CA . VAL A 1 380 ? -1.912 11.082 22.722 1.00 79.75 380 VAL A CA 1
ATOM 2964 C C . VAL A 1 380 ? -2.254 12.279 23.603 1.00 79.75 380 VAL A C 1
ATOM 2966 O O . VAL A 1 380 ? -1.350 12.995 24.035 1.00 79.75 380 VAL A O 1
ATOM 2969 N N . LEU A 1 381 ? -3.544 12.504 23.860 1.00 81.88 381 LEU A N 1
ATOM 2970 C CA . LEU A 1 381 ? -4.010 13.546 24.768 1.00 81.88 381 LEU A CA 1
ATOM 2971 C C . LEU A 1 381 ? -4.139 12.986 26.191 1.00 81.88 381 LEU A C 1
ATOM 2973 O O . LEU A 1 381 ? -3.978 11.791 26.439 1.00 81.88 381 LEU A O 1
ATOM 2977 N N . GLU A 1 382 ? -4.443 13.868 27.141 1.00 88.50 382 GLU A N 1
ATOM 2978 C CA . GLU A 1 382 ? -4.875 13.446 28.472 1.00 88.50 382 GLU A CA 1
ATOM 2979 C C . GLU A 1 382 ? -6.162 12.612 28.353 1.00 88.50 382 GLU A C 1
ATOM 2981 O O . GLU A 1 382 ? -7.102 13.000 27.651 1.00 88.50 382 GLU A O 1
ATOM 2986 N N . PHE A 1 383 ? -6.209 11.465 29.029 1.00 91.81 383 PHE A N 1
ATOM 2987 C CA . PHE A 1 383 ? -7.268 10.467 28.865 1.00 91.81 383 PHE A CA 1
ATOM 2988 C C . PHE A 1 383 ? -8.672 11.034 29.143 1.00 91.81 383 PHE A C 1
ATOM 2990 O O . PHE A 1 383 ? -9.635 10.726 28.439 1.00 91.81 383 PHE A O 1
ATOM 2997 N N . GLU A 1 384 ? -8.794 11.940 30.111 1.00 92.06 384 GLU A N 1
ATOM 2998 C CA . GLU A 1 384 ? -10.033 12.643 30.437 1.00 92.06 384 GLU A CA 1
ATOM 2999 C C . GLU A 1 384 ? -10.518 13.528 29.280 1.00 92.06 384 GLU A C 1
ATOM 3001 O O . GLU A 1 384 ? -11.725 13.651 29.062 1.00 92.06 384 GLU A O 1
ATOM 3006 N N . ALA A 1 385 ? -9.608 14.142 28.519 1.00 89.19 385 ALA A N 1
ATOM 3007 C CA . ALA A 1 385 ? -9.963 14.925 27.336 1.00 89.19 385 ALA A CA 1
ATOM 3008 C C . ALA A 1 385 ? -10.490 14.028 26.208 1.00 89.19 385 ALA A C 1
ATOM 3010 O O . ALA A 1 385 ? -11.486 14.369 25.569 1.00 89.19 385 ALA A O 1
ATOM 3011 N N . GLU A 1 386 ? -9.876 12.860 26.013 1.00 91.50 386 GLU A N 1
ATOM 3012 C CA . GLU A 1 386 ? -10.327 11.855 25.044 1.00 91.50 386 GLU A CA 1
ATOM 3013 C C . GLU A 1 386 ? -11.713 11.311 25.429 1.00 91.50 386 GLU A C 1
ATOM 3015 O O . GLU A 1 386 ? -12.607 11.226 24.587 1.00 91.50 386 GLU A O 1
ATOM 3020 N N . CYS A 1 387 ? -11.945 11.056 26.721 1.00 94.25 387 CYS A N 1
ATOM 3021 C CA . CYS A 1 387 ? -13.260 10.677 27.241 1.00 94.25 387 CYS A CA 1
ATOM 3022 C C . CYS A 1 387 ? -14.326 11.751 26.978 1.00 94.25 387 CYS A C 1
ATOM 3024 O O . CYS A 1 387 ? -15.424 11.415 26.536 1.00 94.25 387 CYS A O 1
ATOM 3026 N N . ARG A 1 388 ? -14.014 13.037 27.204 1.00 92.75 388 ARG A N 1
ATOM 3027 C CA . ARG A 1 388 ? -14.941 14.149 26.914 1.00 92.75 388 ARG A CA 1
ATOM 3028 C C . ARG A 1 388 ? -15.293 14.244 25.428 1.00 92.75 388 ARG A C 1
ATOM 3030 O O . ARG A 1 388 ? -16.424 14.582 25.091 1.00 92.75 388 ARG A O 1
ATOM 3037 N N . LEU A 1 389 ? -14.356 13.936 24.531 1.00 90.81 389 LEU A N 1
ATOM 3038 C CA . LEU A 1 389 ? -14.629 13.903 23.092 1.00 90.81 389 LEU A CA 1
ATOM 3039 C C . LEU A 1 389 ? -15.596 12.768 22.722 1.00 90.81 389 LEU A C 1
ATOM 3041 O O . LEU A 1 389 ? -16.529 12.975 21.947 1.00 90.81 389 LEU A O 1
ATOM 3045 N N . ILE A 1 390 ? -15.402 11.577 23.292 1.00 94.44 390 ILE A N 1
ATOM 3046 C CA . ILE A 1 390 ? -16.308 10.441 23.071 1.00 94.44 390 ILE A CA 1
ATOM 3047 C C . ILE A 1 390 ? -17.701 10.758 23.633 1.00 94.44 390 ILE A C 1
ATOM 3049 O O . ILE A 1 390 ? -18.710 10.491 22.977 1.00 94.44 390 ILE A O 1
ATOM 3053 N N . GLU A 1 391 ? -17.763 11.370 24.815 1.00 94.75 391 GLU A N 1
ATOM 3054 C CA . GLU A 1 391 ? -19.008 11.834 25.425 1.00 94.75 391 GLU A CA 1
ATOM 3055 C C . GLU A 1 391 ? -19.733 12.853 24.538 1.00 94.75 391 GLU A C 1
ATOM 3057 O O . GLU A 1 391 ? -20.931 12.708 24.299 1.00 94.75 391 GLU A O 1
ATOM 3062 N N . PHE A 1 392 ? -19.008 13.822 23.970 1.00 92.38 392 PHE A N 1
ATOM 3063 C CA . PHE A 1 392 ? -19.554 14.785 23.012 1.00 92.38 392 PHE A CA 1
ATOM 3064 C C . PHE A 1 392 ? -20.195 14.081 21.809 1.00 92.38 392 PHE A C 1
ATOM 3066 O O . PHE A 1 392 ? -21.355 14.346 21.490 1.00 92.38 392 PHE A O 1
ATOM 3073 N N . ILE A 1 393 ? -19.499 13.117 21.201 1.00 93.12 393 ILE A N 1
ATOM 3074 C CA . ILE A 1 393 ? -20.040 12.334 20.081 1.00 93.12 393 ILE A CA 1
ATOM 3075 C C . ILE A 1 393 ? -21.305 11.584 20.510 1.00 93.12 393 ILE A C 1
ATOM 3077 O O . ILE A 1 393 ? -22.311 11.637 19.810 1.00 93.12 393 ILE A O 1
ATOM 3081 N N . ARG A 1 394 ? -21.299 10.924 21.675 1.00 94.38 394 ARG A N 1
ATOM 3082 C CA . ARG A 1 394 ? -22.466 10.186 22.194 1.00 94.38 394 ARG A CA 1
ATOM 3083 C C . ARG A 1 394 ? -23.638 11.083 22.600 1.00 94.38 394 ARG A C 1
ATOM 3085 O O . ARG A 1 394 ? -24.782 10.628 22.553 1.00 94.38 394 ARG A O 1
ATOM 3092 N N . SER A 1 395 ? -23.378 12.339 22.961 1.00 92.38 395 SER A N 1
ATOM 3093 C CA . SER A 1 395 ? -24.411 13.332 23.275 1.00 92.38 395 SER A CA 1
ATOM 3094 C C . SER A 1 395 ? -25.184 13.783 22.030 1.00 92.38 395 SER A C 1
ATOM 3096 O O . SER A 1 395 ? -26.370 14.115 22.118 1.00 92.38 395 SER A O 1
ATOM 3098 N N . HIS A 1 396 ? -24.543 13.728 20.857 1.00 90.50 396 HIS A N 1
ATOM 3099 C CA . HIS A 1 396 ? -25.167 14.071 19.588 1.00 90.50 396 HIS A CA 1
ATOM 3100 C C . HIS A 1 396 ? -26.266 13.050 19.227 1.00 90.50 396 HIS A C 1
ATOM 3102 O O . HIS A 1 396 ? -26.029 11.841 19.325 1.00 90.50 396 HIS A O 1
ATOM 3108 N N . PRO A 1 397 ? -27.453 13.472 18.742 1.00 87.56 397 PRO A N 1
ATOM 3109 C CA . PRO A 1 397 ? -28.556 12.557 18.427 1.00 87.56 397 PRO A CA 1
ATOM 3110 C C . PRO A 1 397 ? -28.169 11.414 17.479 1.00 87.56 397 PRO A C 1
ATOM 3112 O O . PRO A 1 397 ? -28.502 10.259 17.739 1.00 87.56 397 PRO A O 1
ATOM 3115 N N . LEU A 1 398 ? -27.411 11.726 16.419 1.00 87.00 398 LEU A N 1
ATOM 3116 C CA . LEU A 1 398 ? -26.902 10.731 15.462 1.00 87.00 398 LEU A CA 1
ATOM 3117 C C . LEU A 1 398 ? -25.834 9.822 16.083 1.00 87.00 398 LEU A C 1
ATOM 3119 O O . LEU A 1 398 ? -25.758 8.632 15.777 1.00 87.00 398 LEU A O 1
ATOM 3123 N N . GLY A 1 399 ? -25.045 10.362 17.012 1.00 86.62 399 GLY A N 1
ATOM 3124 C CA . GLY A 1 399 ? -23.944 9.653 17.640 1.00 86.62 399 GLY A CA 1
ATOM 3125 C C . GLY A 1 399 ? -24.380 8.528 18.571 1.00 86.62 399 GLY A C 1
ATOM 3126 O O . GLY A 1 399 ? -23.548 7.707 18.921 1.00 86.62 399 GLY A O 1
ATOM 3127 N N . LYS A 1 400 ? -25.665 8.396 18.924 1.00 87.62 400 LYS A N 1
ATOM 3128 C CA . LYS A 1 400 ? -26.175 7.251 19.705 1.00 87.62 400 LYS A CA 1
ATOM 3129 C C . LYS A 1 400 ? -26.153 5.921 18.945 1.00 87.62 400 LYS A C 1
ATOM 3131 O O . LYS A 1 400 ? -26.159 4.871 19.575 1.00 87.62 400 LYS A O 1
ATOM 3136 N N . THR A 1 401 ? -26.151 5.969 17.612 1.00 87.69 401 THR A N 1
ATOM 3137 C CA . THR A 1 401 ? -26.275 4.778 16.743 1.00 87.69 401 THR A CA 1
ATOM 3138 C C . THR A 1 401 ? -25.012 4.453 15.950 1.00 87.69 401 THR A C 1
ATOM 3140 O O . THR A 1 401 ? -24.932 3.400 15.328 1.00 87.69 401 THR A O 1
ATOM 3143 N N . VAL A 1 402 ? -24.024 5.349 15.972 1.00 93.00 402 VAL A N 1
ATOM 3144 C CA . VAL A 1 402 ? -22.773 5.207 15.220 1.00 93.00 402 VAL A CA 1
ATOM 3145 C C . VAL A 1 402 ? -21.800 4.295 15.958 1.00 93.00 402 VAL A C 1
ATOM 3147 O O . VAL A 1 402 ? -21.607 4.426 17.167 1.00 93.00 402 VAL A O 1
ATOM 3150 N N . ASP A 1 403 ? -21.120 3.411 15.238 1.00 95.06 403 ASP A N 1
ATOM 3151 C CA . ASP A 1 403 ? -20.028 2.628 15.808 1.00 95.06 403 ASP A CA 1
ATOM 3152 C C . ASP A 1 403 ? -18.817 3.530 16.065 1.00 95.06 403 ASP A C 1
ATOM 3154 O O . ASP A 1 403 ? -18.288 4.151 15.146 1.00 95.06 403 ASP A O 1
ATOM 3158 N N . ILE A 1 404 ? -18.335 3.587 17.306 1.00 96.06 404 ILE A N 1
ATOM 3159 C CA . ILE A 1 404 ? -17.090 4.292 17.638 1.00 96.06 404 ILE A CA 1
ATOM 3160 C C . ILE A 1 404 ? -15.988 3.253 17.801 1.00 96.06 404 ILE A C 1
ATOM 3162 O O . ILE A 1 404 ? -16.069 2.401 18.686 1.00 96.06 404 ILE A O 1
ATOM 3166 N N . ARG A 1 405 ? -14.958 3.324 16.958 1.00 96.69 405 ARG A N 1
ATOM 3167 C CA . ARG A 1 405 ? -13.720 2.553 17.109 1.00 96.69 405 ARG A CA 1
ATOM 3168 C C . ARG A 1 405 ? -12.634 3.468 17.646 1.00 96.69 405 ARG A C 1
ATOM 3170 O O . ARG A 1 405 ? -12.414 4.547 17.099 1.00 96.69 405 ARG A O 1
ATOM 3177 N N . LEU A 1 406 ? -11.957 3.035 18.697 1.00 95.81 406 LEU A N 1
ATOM 3178 C CA . LEU A 1 406 ? -10.810 3.747 19.248 1.00 95.81 406 LEU A CA 1
ATOM 3179 C C . LEU A 1 406 ? -9.525 3.076 18.776 1.00 95.81 406 LEU A C 1
ATOM 3181 O O . LEU A 1 406 ? -9.491 1.857 18.667 1.00 95.81 406 LEU A O 1
ATOM 3185 N N . ASP A 1 407 ? -8.482 3.846 18.507 1.00 94.06 407 ASP A N 1
ATOM 3186 C CA . ASP A 1 407 ? -7.164 3.344 18.117 1.00 94.06 407 ASP A CA 1
ATOM 3187 C C . ASP A 1 407 ? -6.097 3.973 18.999 1.00 94.06 407 ASP A C 1
ATOM 3189 O O . ASP A 1 407 ? -5.839 5.174 18.913 1.00 94.06 407 ASP A O 1
ATOM 3193 N N . ALA A 1 408 ? -5.522 3.155 19.878 1.00 93.19 408 ALA A N 1
ATOM 3194 C CA . ALA A 1 408 ? -4.535 3.590 20.854 1.00 93.19 408 ALA A CA 1
ATOM 3195 C C . ALA A 1 408 ? -3.093 3.427 20.357 1.00 93.19 408 ALA A C 1
ATOM 3197 O O . ALA A 1 408 ? -2.177 3.913 21.015 1.00 93.19 408 ALA A O 1
ATOM 3198 N N . ASN A 1 409 ? -2.861 2.733 19.234 1.00 91.19 409 ASN A N 1
ATOM 3199 C CA . ASN A 1 409 ? -1.529 2.455 18.675 1.00 91.19 409 ASN A CA 1
ATOM 3200 C C . ASN A 1 409 ? -0.472 2.024 19.724 1.00 91.19 409 ASN A C 1
ATOM 3202 O O . ASN A 1 409 ? 0.701 2.412 19.648 1.00 91.19 409 ASN A O 1
ATOM 3206 N N . GLY A 1 410 ? -0.895 1.248 20.721 1.00 93.56 410 GLY A N 1
ATOM 3207 C CA . GLY A 1 410 ? -0.086 0.736 21.820 1.00 93.56 410 GLY A CA 1
ATOM 3208 C C . GLY A 1 410 ? 0.280 1.751 22.904 1.00 93.56 410 GLY A C 1
ATOM 3209 O O . GLY A 1 410 ? 1.313 1.588 23.544 1.00 93.56 410 GLY A O 1
ATOM 3210 N N . ALA A 1 411 ? -0.499 2.813 23.092 1.00 92.38 411 ALA A N 1
ATOM 3211 C CA . ALA A 1 411 ? -0.171 3.882 24.033 1.00 92.38 411 ALA A CA 1
ATOM 3212 C C . ALA A 1 411 ? -0.430 3.548 25.513 1.00 92.38 411 ALA A C 1
ATOM 3214 O O . ALA A 1 411 ? 0.139 4.207 26.384 1.00 92.38 411 ALA A O 1
ATOM 3215 N N . PHE A 1 412 ? -1.288 2.572 25.825 1.00 94.88 412 PHE A N 1
ATOM 3216 C CA . PHE A 1 412 ? -1.623 2.259 27.216 1.00 94.88 412 PHE A CA 1
ATOM 3217 C C . PHE A 1 412 ? -0.554 1.388 27.870 1.00 94.88 412 PHE A C 1
ATOM 3219 O O . PHE A 1 412 ? 0.137 0.606 27.213 1.00 94.88 412 PHE A O 1
ATOM 3226 N N . ARG A 1 413 ? -0.451 1.486 29.196 1.00 95.06 413 ARG A N 1
ATOM 3227 C CA . ARG A 1 413 ? 0.383 0.591 30.007 1.00 95.06 413 ARG A CA 1
ATOM 3228 C C . ARG A 1 413 ? -0.440 -0.567 30.584 1.00 95.06 413 ARG A C 1
ATOM 3230 O O . ARG A 1 413 ? -1.634 -0.391 30.835 1.00 95.06 413 ARG A O 1
ATOM 3237 N N . PRO A 1 414 ? 0.161 -1.748 30.822 1.00 96.31 414 PRO A N 1
ATOM 3238 C CA . PRO A 1 414 ? -0.555 -2.887 31.399 1.00 96.31 414 PRO A CA 1
ATOM 3239 C C . PRO A 1 414 ? -1.237 -2.574 32.736 1.00 96.31 414 PRO A C 1
ATOM 3241 O O . PRO A 1 414 ? -2.323 -3.081 32.998 1.00 96.31 414 PRO A O 1
ATOM 3244 N N . GLU A 1 415 ? -0.628 -1.720 33.560 1.00 95.94 415 GLU A N 1
ATOM 3245 C CA . GLU A 1 415 ? -1.091 -1.430 34.921 1.00 95.94 415 GLU A CA 1
ATOM 3246 C C . GLU A 1 415 ? -2.352 -0.554 34.948 1.00 95.94 415 GLU A C 1
ATOM 3248 O O . GLU A 1 415 ? -3.160 -0.670 35.863 1.00 95.94 415 GLU A O 1
ATOM 3253 N N . GLU A 1 416 ? -2.541 0.297 33.936 1.00 94.88 416 GLU A N 1
ATOM 3254 C CA . GLU A 1 416 ? -3.693 1.206 33.803 1.00 94.88 416 GLU A CA 1
ATOM 3255 C C . GLU A 1 416 ? -4.792 0.648 32.883 1.00 94.88 416 GLU A C 1
ATOM 3257 O O . GLU A 1 416 ? -5.860 1.248 32.746 1.00 94.88 416 GLU A O 1
ATOM 3262 N N . LEU A 1 417 ? -4.538 -0.485 32.215 1.00 95.44 417 LEU A N 1
ATOM 3263 C CA . LEU A 1 417 ? -5.409 -0.997 31.159 1.00 95.44 417 LEU A CA 1
ATOM 3264 C C . LEU A 1 417 ? -6.832 -1.248 31.666 1.00 95.44 417 LEU A C 1
ATOM 3266 O O . LEU A 1 417 ? -7.784 -0.777 31.049 1.00 95.44 417 LEU A O 1
ATOM 3270 N N . SER A 1 418 ? -6.981 -1.977 32.774 1.00 94.88 418 SER A N 1
ATOM 3271 C CA . SER A 1 418 ? -8.301 -2.340 33.306 1.00 94.88 418 SER A CA 1
ATOM 3272 C C . SER A 1 418 ? -9.129 -1.105 33.664 1.00 94.88 418 SER A C 1
ATOM 3274 O O . SER A 1 418 ? -10.276 -1.001 33.241 1.00 94.88 418 SER A O 1
ATOM 3276 N N . GLU A 1 419 ? -8.528 -0.129 34.350 1.00 95.25 419 GLU A N 1
ATOM 3277 C CA . GLU A 1 419 ? -9.199 1.117 34.744 1.00 95.25 419 GLU A CA 1
ATOM 3278 C C . GLU A 1 419 ? -9.648 1.942 33.528 1.00 95.25 419 GLU A C 1
ATOM 3280 O O . GLU A 1 419 ? -10.776 2.448 33.482 1.00 95.25 419 GLU A O 1
ATOM 3285 N N . LYS A 1 420 ? -8.793 2.041 32.501 1.00 96.44 420 LYS A N 1
ATOM 3286 C CA . LYS A 1 420 ? -9.138 2.734 31.254 1.00 96.44 420 LYS A CA 1
ATOM 3287 C C . LYS A 1 420 ? -10.244 2.014 30.487 1.00 96.44 420 LYS A C 1
ATOM 3289 O O . LYS A 1 420 ? -11.150 2.674 29.978 1.00 96.44 420 LYS A O 1
ATOM 3294 N N . LEU A 1 421 ? -10.212 0.682 30.415 1.00 96.31 421 LEU A N 1
ATOM 3295 C CA . LEU A 1 421 ? -11.272 -0.101 29.771 1.00 96.31 421 LEU A CA 1
ATOM 3296 C C . LEU A 1 421 ? -12.610 0.052 30.504 1.00 96.31 421 LEU A C 1
ATOM 3298 O O . LEU A 1 421 ? -13.625 0.276 29.851 1.00 96.31 421 LEU A O 1
ATOM 3302 N N . ASP A 1 422 ? -12.623 0.005 31.836 1.00 95.62 422 ASP A N 1
ATOM 3303 C CA . ASP A 1 422 ? -13.840 0.228 32.626 1.00 95.62 422 ASP A CA 1
ATOM 3304 C C . ASP A 1 422 ? -14.388 1.646 32.415 1.00 95.62 422 ASP A C 1
ATOM 3306 O O . ASP A 1 422 ? -15.588 1.843 32.207 1.00 95.62 422 ASP A O 1
ATOM 3310 N N . SER A 1 423 ? -13.500 2.642 32.370 1.00 96.00 423 SER A N 1
ATOM 3311 C CA . SER A 1 423 ? -13.872 4.026 32.081 1.00 96.00 423 SER A CA 1
ATOM 3312 C C . SER A 1 423 ? -14.499 4.185 30.698 1.00 96.00 423 SER A C 1
ATOM 3314 O O . SER A 1 423 ? -15.519 4.861 30.567 1.00 96.00 423 SER A O 1
ATOM 3316 N N . LEU A 1 424 ? -13.926 3.556 29.671 1.00 96.81 424 LEU A N 1
ATOM 3317 C CA . LEU A 1 424 ? -14.423 3.634 28.297 1.00 96.81 424 LEU A CA 1
ATOM 3318 C C . LEU A 1 424 ? -15.732 2.851 28.087 1.00 96.81 424 LEU A C 1
ATOM 3320 O O . LEU A 1 424 ? -16.492 3.166 27.167 1.00 96.81 424 LEU A O 1
ATOM 3324 N N . ALA A 1 425 ? -16.030 1.862 28.937 1.00 95.69 425 ALA A N 1
ATOM 3325 C CA . ALA A 1 425 ? -17.164 0.954 28.761 1.00 95.69 425 ALA A CA 1
ATOM 3326 C C . ALA A 1 425 ? -18.514 1.685 28.789 1.00 95.69 425 ALA A C 1
ATOM 3328 O O . ALA A 1 425 ? -19.439 1.324 28.059 1.00 95.69 425 ALA A O 1
ATOM 3329 N N . ARG A 1 426 ? -18.604 2.772 29.569 1.00 94.69 426 ARG A N 1
ATOM 3330 C CA . ARG A 1 426 ? -19.806 3.618 29.678 1.00 94.69 426 ARG A CA 1
ATOM 3331 C C . ARG A 1 426 ? -20.223 4.276 28.361 1.00 94.69 426 ARG A C 1
ATOM 3333 O O . ARG A 1 426 ? -21.360 4.710 28.229 1.00 94.69 426 ARG A O 1
ATOM 3340 N N . PHE A 1 427 ? -19.312 4.367 27.393 1.00 95.44 427 PHE A N 1
ATOM 3341 C CA . PHE A 1 427 ? -19.566 5.023 26.115 1.00 95.44 427 PHE A CA 1
ATOM 3342 C C . PHE A 1 427 ? -20.064 4.077 25.021 1.00 95.44 427 PHE A C 1
ATOM 3344 O O . PHE A 1 427 ? -20.279 4.532 23.898 1.00 95.44 427 PHE A O 1
ATOM 3351 N N . HIS A 1 428 ? -20.246 2.782 25.307 1.00 93.12 428 HIS A N 1
ATOM 3352 C CA . HIS A 1 428 ? -20.715 1.792 24.329 1.00 93.12 428 HIS A CA 1
ATOM 3353 C C . HIS A 1 428 ? -19.919 1.833 23.013 1.00 93.12 428 HIS A C 1
ATOM 3355 O O . HIS A 1 428 ? -20.490 1.921 21.926 1.00 93.12 428 HIS A O 1
ATOM 3361 N N . ILE A 1 429 ? -18.589 1.876 23.094 1.00 96.19 429 ILE A N 1
ATOM 3362 C CA . ILE A 1 429 ? -17.735 1.841 21.901 1.00 96.19 429 ILE A CA 1
ATOM 3363 C C . ILE A 1 429 ? -17.750 0.443 21.268 1.00 96.19 429 ILE A C 1
ATOM 3365 O O . ILE A 1 429 ? -17.924 -0.554 21.964 1.00 96.19 429 ILE A O 1
ATOM 3369 N N . HIS A 1 430 ? -17.554 0.371 19.952 1.00 96.75 430 HIS A N 1
ATOM 3370 C CA . HIS A 1 430 ? -17.523 -0.893 19.213 1.00 96.75 430 HIS A CA 1
ATOM 3371 C C . HIS A 1 430 ? -16.281 -1.714 19.577 1.00 96.75 430 HIS A C 1
ATOM 3373 O O . HIS A 1 430 ? -16.372 -2.908 19.840 1.00 96.75 430 HIS A O 1
ATOM 3379 N N . SER A 1 431 ? -15.105 -1.083 19.558 1.00 97.75 431 SER A N 1
ATOM 3380 C CA . SER A 1 431 ? -13.835 -1.751 19.851 1.00 97.75 431 SER A CA 1
ATOM 3381 C C . SER A 1 431 ? -12.718 -0.750 20.129 1.00 97.75 431 SER A C 1
ATOM 3383 O O . SER A 1 431 ? -12.766 0.385 19.644 1.00 97.75 431 SER A O 1
ATOM 3385 N N . ILE A 1 432 ? -11.676 -1.204 20.824 1.00 97.50 432 ILE A N 1
ATOM 3386 C CA . ILE A 1 432 ? -10.384 -0.514 20.929 1.00 97.50 432 ILE A CA 1
ATOM 3387 C C . ILE A 1 432 ? -9.294 -1.319 20.202 1.00 97.50 432 ILE A C 1
ATOM 3389 O O . ILE A 1 432 ? -9.104 -2.510 20.441 1.00 97.50 432 ILE A O 1
ATOM 3393 N N . GLU A 1 433 ? -8.609 -0.661 19.274 1.00 97.06 433 GLU A N 1
ATOM 3394 C CA . GLU A 1 433 ? -7.518 -1.176 18.450 1.00 97.06 433 GLU A CA 1
ATOM 3395 C C . GLU A 1 433 ? -6.179 -0.947 19.155 1.00 97.06 433 GLU A C 1
ATOM 3397 O O . GLU A 1 433 ? -5.882 0.166 19.595 1.00 97.06 433 GLU A O 1
ATOM 3402 N N . GLN A 1 434 ? -5.416 -2.035 19.287 1.00 96.69 434 GLN A N 1
ATOM 3403 C CA . GLN A 1 434 ? -4.083 -2.116 19.882 1.00 96.69 434 GLN A CA 1
ATOM 3404 C C . GLN A 1 434 ? -3.907 -1.218 21.129 1.00 96.69 434 GLN A C 1
ATOM 3406 O O . GLN A 1 434 ? -3.182 -0.227 21.072 1.00 96.69 434 GLN A O 1
ATOM 3411 N N . PRO A 1 435 ? -4.531 -1.533 22.283 1.00 96.75 435 PRO A N 1
ATOM 3412 C CA . PRO A 1 435 ? -4.370 -0.727 23.498 1.00 96.75 435 PRO A CA 1
ATOM 3413 C C . PRO A 1 435 ? -2.926 -0.716 24.017 1.00 96.75 435 PRO A C 1
ATOM 3415 O O . PRO A 1 435 ? -2.411 0.338 24.378 1.00 96.75 435 PRO A O 1
ATOM 3418 N N . LEU A 1 436 ? -2.264 -1.878 24.029 1.00 96.56 436 LEU A N 1
ATOM 3419 C CA . LEU A 1 436 ? -0.918 -2.064 24.576 1.00 96.56 436 LEU A CA 1
ATOM 3420 C C . LEU A 1 436 ? 0.152 -2.147 23.476 1.00 96.56 436 LEU A C 1
ATOM 3422 O O . LEU A 1 436 ? -0.158 -2.580 22.360 1.00 96.56 436 LEU A O 1
ATOM 3426 N N . PRO A 1 437 ? 1.419 -1.800 23.777 1.00 94.94 437 PRO A N 1
ATOM 3427 C CA . PRO A 1 437 ? 2.531 -2.012 22.861 1.00 94.94 437 PRO A CA 1
ATOM 3428 C C . PRO A 1 437 ? 2.610 -3.460 22.373 1.00 94.94 437 PRO A C 1
ATOM 3430 O O . PRO A 1 437 ? 2.303 -4.404 23.109 1.00 94.94 437 PRO A O 1
ATOM 3433 N N . LYS A 1 438 ? 3.088 -3.635 21.138 1.00 94.38 438 LYS A N 1
ATOM 3434 C CA . LYS A 1 438 ? 3.348 -4.956 20.562 1.00 94.38 438 LYS A CA 1
ATOM 3435 C C . LYS A 1 438 ? 4.191 -5.813 21.512 1.00 94.38 438 LYS A C 1
ATOM 3437 O O . LYS A 1 438 ? 5.226 -5.361 21.999 1.00 94.38 438 LYS A O 1
ATOM 3442 N N . GLY A 1 439 ? 3.773 -7.058 21.722 1.00 94.88 439 GLY A N 1
ATOM 3443 C CA . GLY A 1 439 ? 4.433 -8.012 22.611 1.00 94.88 439 GLY A CA 1
ATOM 3444 C C . GLY A 1 439 ? 3.987 -7.928 24.071 1.00 94.88 439 GLY A C 1
ATOM 3445 O O . GLY A 1 439 ? 4.492 -8.698 24.886 1.00 94.88 439 GLY A O 1
ATOM 3446 N N . LEU A 1 440 ? 3.054 -7.029 24.409 1.00 96.25 440 LEU A N 1
ATOM 3447 C CA . LEU A 1 440 ? 2.404 -6.952 25.724 1.00 96.25 440 LEU A CA 1
ATOM 3448 C C . LEU A 1 440 ? 0.911 -7.299 25.673 1.00 96.25 440 LEU A C 1
ATOM 3450 O O . LEU A 1 440 ? 0.249 -7.298 26.707 1.00 96.25 440 LEU A O 1
ATOM 3454 N N . SER A 1 441 ? 0.366 -7.636 24.502 1.00 94.81 441 SER A N 1
ATOM 3455 C CA . SER A 1 441 ? -1.066 -7.925 24.336 1.00 94.81 441 SER A CA 1
ATOM 3456 C C . SER A 1 441 ? -1.551 -9.140 25.145 1.00 94.81 441 SER A C 1
ATOM 3458 O O . SER A 1 441 ? -2.741 -9.265 25.409 1.00 94.81 441 SER A O 1
ATOM 3460 N N . GLN A 1 442 ? -0.654 -10.014 25.612 1.00 92.94 442 GLN A N 1
ATOM 3461 C CA . GLN A 1 442 ? -0.975 -11.084 26.567 1.00 92.94 442 GLN A CA 1
ATOM 3462 C C . GLN A 1 442 ? -1.383 -10.579 27.960 1.00 92.94 442 GLN A C 1
ATOM 3464 O O . GLN A 1 442 ? -1.935 -11.345 28.741 1.00 92.94 442 GLN A O 1
ATOM 3469 N N . CYS A 1 443 ? -1.099 -9.315 28.290 1.00 94.38 443 CYS A N 1
ATOM 3470 C CA . CYS A 1 443 ? -1.533 -8.694 29.541 1.00 94.38 443 CYS A CA 1
ATOM 3471 C C . CYS A 1 443 ? -3.008 -8.262 29.497 1.00 94.38 443 CYS A C 1
ATOM 3473 O O . CYS A 1 443 ? -3.549 -7.833 30.513 1.00 94.38 443 CYS A O 1
ATOM 3475 N N . ILE A 1 444 ? -3.660 -8.346 28.332 1.00 94.56 444 ILE A N 1
ATOM 3476 C CA . ILE A 1 444 ? -5.075 -8.012 28.182 1.00 94.56 444 ILE A CA 1
ATOM 3477 C C . ILE A 1 444 ? -5.908 -9.083 28.901 1.00 94.56 444 ILE A C 1
ATOM 3479 O O . ILE A 1 444 ? -5.768 -10.270 28.598 1.00 94.56 444 ILE A O 1
ATOM 3483 N N . PRO A 1 445 ? -6.796 -8.701 29.834 1.00 90.88 445 PRO A N 1
ATOM 3484 C CA . PRO A 1 445 ? -7.599 -9.672 30.556 1.00 90.88 445 PRO A CA 1
ATOM 3485 C C . PRO A 1 445 ? -8.590 -10.372 29.615 1.00 90.88 445 PRO A C 1
ATOM 3487 O O . PRO A 1 445 ? -9.206 -9.753 28.741 1.00 90.88 445 PRO A O 1
ATOM 3490 N N . ALA A 1 446 ? -8.773 -11.681 29.820 1.00 87.19 446 ALA A N 1
ATOM 3491 C CA . ALA A 1 446 ? -9.734 -12.477 29.054 1.00 87.19 446 ALA A CA 1
ATOM 3492 C C . ALA A 1 446 ? -11.173 -11.976 29.262 1.00 87.19 446 ALA A C 1
ATOM 3494 O O . ALA A 1 446 ? -11.943 -11.863 28.313 1.00 87.19 446 ALA A O 1
ATOM 3495 N N . LYS A 1 447 ? -11.521 -11.623 30.508 1.00 90.06 447 LYS A N 1
ATOM 3496 C CA . LYS A 1 447 ? -12.775 -10.940 30.830 1.00 90.06 447 LYS A CA 1
ATOM 3497 C C . LYS A 1 447 ? -12.540 -9.437 30.798 1.00 90.06 447 LYS A C 1
ATOM 3499 O O . LYS A 1 447 ? -11.815 -8.905 31.633 1.00 90.06 447 LYS A O 1
ATOM 3504 N N . ARG A 1 448 ? -13.179 -8.768 29.848 1.00 93.56 448 ARG A N 1
ATOM 3505 C CA . ARG A 1 448 ? -13.030 -7.335 29.596 1.00 93.56 448 ARG A CA 1
ATOM 3506 C C . ARG A 1 448 ? -14.369 -6.727 29.181 1.00 93.56 448 ARG A C 1
ATOM 3508 O O . ARG A 1 448 ? -15.184 -7.437 28.593 1.00 93.56 448 ARG A O 1
ATOM 3515 N N . PRO A 1 449 ? -14.612 -5.444 29.488 1.00 95.38 449 PRO A N 1
ATOM 3516 C CA . PRO A 1 449 ? -15.896 -4.805 29.206 1.00 95.38 449 PRO A CA 1
ATOM 3517 C C . PRO A 1 449 ? -16.036 -4.319 27.755 1.00 95.38 449 PRO A C 1
ATOM 3519 O O . PRO A 1 449 ? -17.136 -3.962 27.342 1.00 95.38 449 PRO A O 1
ATOM 3522 N N . ILE A 1 450 ? -14.938 -4.282 26.990 1.00 95.88 450 ILE A N 1
ATOM 3523 C CA . ILE A 1 450 ? -14.889 -3.726 25.634 1.00 95.88 450 ILE A CA 1
ATOM 3524 C C . ILE A 1 450 ? -14.175 -4.700 24.689 1.00 95.88 450 ILE A C 1
ATOM 3526 O O . ILE A 1 450 ? -13.129 -5.239 25.071 1.00 95.88 450 ILE A O 1
ATOM 3530 N N . PRO A 1 451 ? -14.675 -4.878 23.452 1.00 97.50 451 PRO A N 1
ATOM 3531 C CA . PRO A 1 451 ? -13.991 -5.661 22.432 1.00 97.50 451 PRO A CA 1
ATOM 3532 C C . PRO A 1 451 ? -12.615 -5.100 22.040 1.00 97.50 451 PRO A C 1
ATOM 3534 O O . PRO A 1 451 ? -12.441 -3.893 21.850 1.00 97.50 451 PRO A O 1
ATOM 3537 N N . ILE A 1 452 ? -11.642 -5.988 21.852 1.00 97.81 452 ILE A N 1
ATOM 3538 C CA . ILE A 1 452 ? -10.263 -5.652 21.472 1.00 97.81 452 ILE A CA 1
ATOM 3539 C C . ILE A 1 452 ? -10.001 -6.046 20.027 1.00 97.81 452 ILE A C 1
ATOM 3541 O O . ILE A 1 452 ? -10.292 -7.173 19.622 1.00 97.81 452 ILE A O 1
ATOM 3545 N N . ALA A 1 453 ? -9.368 -5.143 19.281 1.00 98.19 453 ALA A N 1
ATOM 3546 C CA . ALA A 1 453 ? -8.811 -5.431 17.971 1.00 98.19 453 ALA A CA 1
ATOM 3547 C C . ALA A 1 453 ? -7.278 -5.421 18.005 1.00 98.19 453 ALA A C 1
ATOM 3549 O O . ALA A 1 453 ? -6.678 -4.494 18.550 1.00 98.19 453 ALA A O 1
ATOM 3550 N N . LEU A 1 454 ? -6.640 -6.433 17.414 1.00 98.31 454 LEU A N 1
ATOM 3551 C CA . LEU A 1 454 ? -5.180 -6.466 17.261 1.00 98.31 454 LEU A CA 1
ATOM 3552 C C . LEU A 1 454 ? -4.762 -5.944 15.886 1.00 98.31 454 LEU A C 1
ATOM 3554 O O . LEU A 1 454 ? -5.320 -6.367 14.875 1.00 98.31 454 LEU A O 1
ATOM 3558 N N . ASP A 1 455 ? -3.749 -5.079 15.866 1.00 96.81 455 ASP A N 1
ATOM 3559 C CA . ASP A 1 455 ? -3.162 -4.500 14.653 1.00 96.81 455 ASP A CA 1
ATOM 3560 C C . ASP A 1 455 ? -1.653 -4.778 14.611 1.00 96.81 455 ASP A C 1
ATOM 3562 O O . ASP A 1 455 ? -1.198 -5.723 13.964 1.00 96.81 455 ASP A O 1
ATOM 3566 N N . GLU A 1 456 ? -0.851 -4.026 15.367 1.00 96.06 456 GLU A N 1
ATOM 3567 C CA . GLU A 1 456 ? 0.604 -4.196 15.351 1.00 96.06 456 GLU A CA 1
ATOM 3568 C C . GLU A 1 456 ? 1.086 -5.548 15.886 1.00 96.06 456 GLU A C 1
ATOM 3570 O O . GLU A 1 456 ? 2.149 -6.033 15.477 1.00 96.06 456 GLU A O 1
ATOM 3575 N N . GLU A 1 457 ? 0.306 -6.171 16.771 1.00 97.31 457 GLU A N 1
ATOM 3576 C CA . GLU A 1 457 ? 0.621 -7.470 17.364 1.00 97.31 457 GLU A CA 1
ATOM 3577 C C . GLU A 1 457 ? 0.776 -8.579 16.309 1.00 97.31 457 GLU A C 1
ATOM 3579 O O . GLU A 1 457 ? 1.654 -9.430 16.443 1.00 97.31 457 GLU A O 1
ATOM 3584 N N . ILE A 1 458 ? -0.017 -8.548 15.231 1.00 97.38 458 ILE A N 1
ATOM 3585 C CA . ILE A 1 458 ? -0.033 -9.621 14.223 1.00 97.38 458 ILE A CA 1
ATOM 3586 C C . ILE A 1 458 ? 1.026 -9.460 13.122 1.00 97.38 458 ILE A C 1
ATOM 3588 O O . ILE A 1 458 ? 1.245 -10.372 12.320 1.00 97.38 458 ILE A O 1
ATOM 3592 N N . ILE A 1 459 ? 1.717 -8.319 13.078 1.00 96.44 459 ILE A N 1
ATOM 3593 C CA . ILE A 1 459 ? 2.747 -8.042 12.070 1.00 96.44 459 ILE A CA 1
ATOM 3594 C C . ILE A 1 459 ? 3.962 -8.946 12.302 1.00 96.44 459 ILE A C 1
ATOM 3596 O O . ILE A 1 459 ? 4.488 -9.038 13.409 1.00 96.44 459 ILE A O 1
ATOM 3600 N N . GLY A 1 460 ? 4.467 -9.574 11.242 1.00 93.88 460 GLY A N 1
ATOM 3601 C CA . GLY A 1 460 ? 5.652 -10.439 11.306 1.00 93.88 460 GLY A CA 1
ATOM 3602 C C . GLY A 1 460 ? 5.400 -11.858 11.801 1.00 93.88 460 GLY A C 1
ATOM 3603 O O . GLY A 1 460 ? 6.346 -12.635 11.878 1.00 93.88 460 GLY A O 1
ATOM 3604 N N . ILE A 1 461 ? 4.145 -12.225 12.061 1.00 95.00 461 ILE A N 1
ATOM 3605 C CA . ILE A 1 461 ? 3.758 -13.605 12.354 1.00 95.00 461 ILE A CA 1
ATOM 3606 C C . ILE A 1 461 ? 3.437 -14.313 11.041 1.00 95.00 461 ILE A C 1
ATOM 3608 O O . ILE A 1 461 ? 2.485 -13.958 10.340 1.00 95.00 461 ILE A O 1
ATOM 3612 N N . ARG A 1 462 ? 4.248 -15.317 10.702 1.00 88.12 462 ARG A N 1
ATOM 3613 C CA . ARG A 1 462 ? 4.226 -15.946 9.375 1.00 88.12 462 ARG A CA 1
ATOM 3614 C C . ARG A 1 462 ? 3.597 -17.329 9.414 1.00 88.12 462 ARG A C 1
ATOM 3616 O O . ARG A 1 462 ? 2.680 -17.594 8.641 1.00 88.12 462 ARG A O 1
ATOM 3623 N N . SER A 1 463 ? 4.059 -18.197 10.312 1.00 92.50 463 SER A N 1
ATOM 3624 C CA . SER A 1 463 ? 3.603 -19.587 10.330 1.00 92.50 463 SER A CA 1
ATOM 3625 C C . SER A 1 463 ? 2.191 -19.717 10.900 1.00 92.50 463 SER A C 1
ATOM 3627 O O . SER A 1 463 ? 1.819 -19.031 11.852 1.00 92.50 463 SER A O 1
ATOM 3629 N N . VAL A 1 464 ? 1.405 -20.641 10.347 1.00 93.38 464 VAL A N 1
ATOM 3630 C CA . VAL A 1 464 ? 0.037 -20.916 10.817 1.00 93.38 464 VAL A CA 1
ATOM 3631 C C . VAL A 1 464 ? 0.015 -21.288 12.303 1.00 93.38 464 VAL A C 1
ATOM 3633 O O . VAL A 1 464 ? -0.890 -20.871 13.023 1.00 93.38 464 VAL A O 1
ATOM 3636 N N . ASP A 1 465 ? 1.023 -22.015 12.784 1.00 96.44 465 ASP A N 1
ATOM 3637 C CA . ASP A 1 465 ? 1.103 -22.413 14.190 1.00 96.44 465 ASP A CA 1
ATOM 3638 C C . ASP A 1 465 ? 1.361 -21.226 15.123 1.00 96.44 465 ASP A C 1
ATOM 3640 O O . ASP A 1 465 ? 0.785 -21.166 16.207 1.00 96.44 465 ASP A O 1
ATOM 3644 N N . GLU A 1 466 ? 2.187 -20.253 14.724 1.00 96.50 466 GLU A N 1
ATOM 3645 C CA . GLU A 1 466 ? 2.355 -19.017 15.499 1.00 96.50 466 GLU A CA 1
ATOM 3646 C C . GLU A 1 466 ? 1.075 -18.182 15.511 1.00 96.50 466 GLU A C 1
ATOM 3648 O O . GLU A 1 466 ? 0.715 -17.656 16.564 1.00 96.50 466 GLU A O 1
ATOM 3653 N N . LYS A 1 467 ? 0.362 -18.103 14.376 1.00 97.75 467 LYS A N 1
ATOM 3654 C CA . LYS A 1 467 ? -0.937 -17.418 14.295 1.00 97.75 467 LYS A CA 1
ATOM 3655 C C . LYS A 1 467 ? -1.930 -18.035 15.280 1.00 97.75 467 LYS A C 1
ATOM 3657 O O . LYS A 1 467 ? -2.492 -17.315 16.098 1.00 97.75 467 LYS A O 1
ATOM 3662 N N . LYS A 1 468 ? -2.087 -19.365 15.262 1.00 97.88 468 LYS A N 1
ATOM 3663 C CA . LYS A 1 468 ? -2.960 -20.098 16.197 1.00 97.88 468 LYS A CA 1
ATOM 3664 C C . LYS A 1 468 ? -2.567 -19.864 17.651 1.00 97.88 468 LYS A C 1
ATOM 3666 O O . LYS A 1 468 ? -3.401 -19.415 18.426 1.00 97.88 468 LYS A O 1
ATOM 3671 N N . ARG A 1 469 ? -1.283 -20.041 17.995 1.00 96.94 469 ARG A N 1
ATOM 3672 C CA . ARG A 1 469 ? -0.780 -19.789 19.358 1.00 96.94 469 ARG A CA 1
ATOM 3673 C C . ARG A 1 469 ? -1.078 -18.372 19.841 1.00 96.94 469 ARG A C 1
ATOM 3675 O O . ARG A 1 469 ? -1.378 -18.181 21.016 1.00 96.94 469 ARG A O 1
ATOM 3682 N N . LEU A 1 470 ? -0.972 -17.375 18.961 1.00 96.69 470 LEU A N 1
ATOM 3683 C CA . LEU A 1 470 ? -1.306 -16.000 19.310 1.00 96.69 470 LEU A CA 1
ATOM 3684 C C . LEU A 1 470 ? -2.801 -15.840 19.611 1.00 96.69 470 LEU A C 1
ATOM 3686 O O . LEU A 1 470 ? -3.150 -15.240 20.630 1.00 96.69 470 LEU A O 1
ATOM 3690 N N . LEU A 1 471 ? -3.663 -16.379 18.745 1.00 96.56 471 LEU A N 1
ATOM 3691 C CA . LEU A 1 471 ? -5.116 -16.301 18.909 1.00 96.56 471 LEU A CA 1
ATOM 3692 C C . LEU A 1 471 ? -5.591 -17.068 20.146 1.00 96.56 471 LEU A C 1
ATOM 3694 O O . LEU A 1 471 ? -6.392 -16.528 20.898 1.00 96.56 471 LEU A O 1
ATOM 3698 N N . ASP A 1 472 ? -5.042 -18.254 20.417 1.00 94.75 472 ASP A N 1
ATOM 3699 C CA . ASP A 1 472 ? -5.336 -19.033 21.628 1.00 94.75 472 ASP A CA 1
ATOM 3700 C C . ASP A 1 472 ? -4.958 -18.263 22.903 1.00 94.75 472 ASP A C 1
ATOM 3702 O O . ASP A 1 472 ? -5.651 -18.330 23.916 1.00 94.75 472 ASP A O 1
ATOM 3706 N N . ARG A 1 473 ? -3.840 -17.526 22.861 1.00 93.94 473 ARG A N 1
ATOM 3707 C CA . ARG A 1 473 ? -3.293 -16.826 24.028 1.00 93.94 473 ARG A CA 1
ATOM 3708 C C . ARG A 1 473 ? -4.024 -15.526 24.350 1.00 93.94 473 ARG A C 1
ATOM 3710 O O . ARG A 1 473 ? -4.237 -15.239 25.522 1.00 93.94 473 ARG A O 1
ATOM 3717 N N . ILE A 1 474 ? -4.314 -14.706 23.340 1.00 94.12 474 ILE A N 1
ATOM 3718 C CA . ILE A 1 474 ? -4.896 -13.364 23.537 1.00 94.12 474 ILE A CA 1
ATOM 3719 C C . ILE A 1 474 ? -6.424 -13.405 23.415 1.00 94.12 474 ILE A C 1
ATOM 3721 O O . ILE A 1 474 ? -7.117 -12.631 24.076 1.00 94.12 474 ILE A O 1
ATOM 3725 N N . TYR A 1 475 ? -6.937 -14.300 22.566 1.00 93.69 475 TYR A N 1
ATOM 3726 C CA . TYR A 1 475 ? -8.349 -14.434 22.216 1.00 93.69 475 TYR A CA 1
ATOM 3727 C C . TYR A 1 475 ? -9.010 -13.070 21.928 1.00 93.69 475 TYR A C 1
ATOM 3729 O O . TYR A 1 475 ? -9.886 -12.631 22.680 1.00 93.69 475 TYR A O 1
ATOM 3737 N N . PRO A 1 476 ? -8.525 -12.320 20.916 1.00 97.00 476 PRO A N 1
ATOM 3738 C CA . PRO A 1 476 ? -9.054 -10.998 20.595 1.00 97.00 476 PRO A CA 1
ATOM 3739 C C . PRO A 1 476 ? -10.440 -11.097 19.954 1.00 97.00 476 PRO A C 1
ATOM 3741 O O . PRO A 1 476 ? -10.784 -12.109 19.355 1.00 97.00 476 PRO A O 1
ATOM 3744 N N . ASP A 1 477 ? -11.218 -10.020 20.030 1.00 97.81 477 ASP A N 1
ATOM 3745 C CA . ASP A 1 477 ? -12.537 -9.958 19.394 1.00 97.81 477 ASP A CA 1
ATOM 3746 C C . ASP A 1 477 ? -12.419 -9.681 17.890 1.00 97.81 477 ASP A C 1
ATOM 3748 O O . ASP A 1 477 ? -13.241 -10.148 17.100 1.00 97.81 477 ASP A O 1
ATOM 3752 N N . PHE A 1 478 ? -11.377 -8.943 17.487 1.00 98.38 478 PHE A N 1
ATOM 3753 C CA . PHE A 1 478 ? -11.131 -8.584 16.095 1.00 98.38 478 PHE A CA 1
ATOM 3754 C C . PHE A 1 478 ? -9.646 -8.606 15.703 1.00 98.38 478 PHE A C 1
ATOM 3756 O O . PHE A 1 478 ? -8.763 -8.372 16.531 1.00 98.38 478 PHE A O 1
ATOM 3763 N N . LEU A 1 479 ? -9.370 -8.793 14.409 1.00 98.50 479 LEU A N 1
ATOM 3764 C CA . LEU A 1 479 ? -8.070 -8.499 13.792 1.00 98.50 479 LEU A CA 1
ATOM 3765 C C . LEU A 1 479 ? -8.169 -7.372 12.754 1.00 98.50 479 LEU A C 1
ATOM 3767 O O . LEU A 1 479 ? -9.105 -7.324 11.952 1.00 98.50 479 LEU A O 1
ATOM 3771 N N . VAL A 1 480 ? -7.153 -6.512 12.722 1.00 98.25 480 VAL A N 1
ATOM 3772 C CA . VAL A 1 480 ? -6.981 -5.453 11.721 1.00 98.25 480 VAL A CA 1
ATOM 3773 C C . VAL A 1 480 ? -5.985 -5.915 10.670 1.00 98.25 480 VAL A C 1
ATOM 3775 O O . VAL A 1 480 ? -4.792 -6.040 10.927 1.00 98.25 480 VAL A O 1
ATOM 3778 N N . LEU A 1 481 ? -6.464 -6.185 9.459 1.00 98.38 481 LEU A N 1
ATOM 3779 C CA . LEU A 1 481 ? -5.647 -6.787 8.412 1.00 98.38 481 LEU A CA 1
ATOM 3780 C C . LEU A 1 481 ? -5.127 -5.722 7.443 1.00 98.38 481 LEU A C 1
ATOM 3782 O O . LEU A 1 481 ? -5.902 -5.046 6.768 1.00 98.38 481 LEU A O 1
ATOM 3786 N N . LYS A 1 482 ? -3.801 -5.604 7.349 1.00 97.94 482 LYS A N 1
ATOM 3787 C CA . LYS A 1 482 ? -3.103 -4.657 6.468 1.00 97.94 482 LYS A CA 1
ATOM 3788 C C . LYS A 1 482 ? -2.244 -5.422 5.453 1.00 97.94 482 LYS A C 1
ATOM 3790 O O . LYS A 1 482 ? -1.141 -5.838 5.813 1.00 97.94 482 LYS A O 1
ATOM 3795 N N . PRO A 1 483 ? -2.703 -5.627 4.201 1.00 97.62 483 PRO A N 1
ATOM 3796 C CA . PRO A 1 483 ? -1.988 -6.444 3.213 1.00 97.62 483 PRO A CA 1
ATOM 3797 C C . PRO A 1 483 ? -0.518 -6.060 3.018 1.00 97.62 483 PRO A C 1
ATOM 3799 O O . PRO A 1 483 ? 0.345 -6.938 3.037 1.00 97.62 483 PRO A O 1
ATOM 3802 N N . GLY A 1 484 ? -0.217 -4.759 2.948 1.00 95.88 484 GLY A N 1
ATOM 3803 C CA . GLY A 1 484 ? 1.155 -4.261 2.821 1.00 95.88 484 GLY A CA 1
ATOM 3804 C C . GLY A 1 484 ? 2.082 -4.644 3.982 1.00 95.88 484 GLY A C 1
ATOM 3805 O O . GLY A 1 484 ? 3.282 -4.753 3.784 1.00 95.88 484 GLY A O 1
ATOM 3806 N N . LEU A 1 485 ? 1.553 -4.912 5.181 1.00 96.88 485 LEU A N 1
ATOM 3807 C CA . LEU A 1 485 ? 2.352 -5.264 6.365 1.00 96.88 485 LEU A CA 1
ATOM 3808 C C . LEU A 1 485 ? 2.333 -6.762 6.692 1.00 96.88 485 LEU A C 1
ATOM 3810 O O . LEU A 1 485 ? 3.213 -7.249 7.400 1.00 96.88 485 LEU A O 1
ATOM 3814 N N . LEU A 1 486 ? 1.333 -7.493 6.193 1.00 96.62 486 LEU A N 1
ATOM 3815 C CA . LEU A 1 486 ? 1.133 -8.916 6.485 1.00 96.62 486 LEU A CA 1
ATOM 3816 C C . LEU A 1 486 ? 1.676 -9.847 5.397 1.00 96.62 486 LEU A C 1
ATOM 3818 O O . LEU A 1 486 ? 1.831 -11.039 5.647 1.00 96.62 486 LEU A O 1
ATOM 3822 N N . GLY A 1 487 ? 1.994 -9.315 4.217 1.00 92.00 487 GLY A N 1
ATOM 3823 C CA . GLY A 1 487 ? 2.571 -10.085 3.115 1.00 92.00 487 GLY A CA 1
ATOM 3824 C C . GLY A 1 487 ? 1.570 -10.428 2.032 1.00 92.00 487 GLY A C 1
ATOM 3825 O O . GLY A 1 487 ? 1.582 -11.538 1.503 1.00 92.00 487 GLY A O 1
ATOM 3826 N N . GLY A 1 488 ? 0.721 -9.458 1.712 1.00 94.88 488 GLY A N 1
ATOM 3827 C CA . GLY A 1 488 ? -0.192 -9.531 0.591 1.00 94.88 488 GLY A CA 1
ATOM 3828 C C . GLY A 1 488 ? -1.494 -10.266 0.876 1.00 94.88 488 GLY A C 1
ATOM 3829 O O . GLY A 1 488 ? -1.802 -10.671 2.003 1.00 94.88 488 GLY A O 1
ATOM 3830 N N . PHE A 1 489 ? -2.283 -10.433 -0.179 1.00 94.88 489 PHE A N 1
ATOM 3831 C CA . PHE A 1 489 ? -3.648 -10.950 -0.079 1.00 94.88 489 PHE A CA 1
ATOM 3832 C C . PHE A 1 489 ? -3.708 -12.382 0.453 1.00 94.88 489 PHE A C 1
ATOM 3834 O O . PHE A 1 489 ? -4.581 -12.699 1.259 1.00 94.88 489 PHE A O 1
ATOM 3841 N N . ALA A 1 490 ? -2.769 -13.245 0.053 1.00 91.06 490 ALA A N 1
ATOM 3842 C CA . ALA A 1 490 ? -2.739 -14.640 0.494 1.00 91.06 490 ALA A CA 1
ATOM 3843 C C . ALA A 1 490 ? -2.492 -14.763 2.008 1.00 91.06 490 ALA A C 1
ATOM 3845 O O . ALA A 1 490 ? -3.213 -15.489 2.695 1.00 91.06 490 ALA A O 1
ATOM 3846 N N . ALA A 1 491 ? -1.538 -13.993 2.545 1.00 93.06 491 ALA A N 1
ATOM 3847 C CA . ALA A 1 491 ? -1.237 -13.989 3.974 1.00 93.06 491 ALA A CA 1
ATOM 3848 C C . ALA A 1 491 ? -2.408 -13.444 4.807 1.00 93.06 491 ALA A C 1
ATOM 3850 O O . ALA A 1 491 ? -2.722 -13.995 5.867 1.00 93.06 491 ALA A O 1
ATOM 3851 N N . CYS A 1 492 ? -3.100 -12.408 4.317 1.00 96.94 492 CYS A N 1
ATOM 3852 C CA . CYS A 1 492 ? -4.332 -11.930 4.942 1.00 96.94 492 CYS A CA 1
ATOM 3853 C C . CYS A 1 492 ? -5.453 -12.970 4.868 1.00 96.94 492 CYS A C 1
ATOM 3855 O O . CYS A 1 492 ? -6.180 -13.143 5.842 1.00 96.94 492 CYS A O 1
ATOM 3857 N N . ARG A 1 493 ? -5.577 -13.710 3.760 1.00 95.94 493 ARG A N 1
ATOM 3858 C CA . ARG A 1 493 ? -6.567 -14.787 3.641 1.00 95.94 493 ARG A CA 1
ATOM 3859 C C . ARG A 1 493 ? -6.337 -15.847 4.714 1.00 95.94 493 ARG A C 1
ATOM 3861 O O . ARG A 1 493 ? -7.299 -16.283 5.343 1.00 95.94 493 ARG A O 1
ATOM 3868 N N . GLU A 1 494 ? -5.100 -16.258 4.974 1.00 96.19 494 GLU A N 1
ATOM 3869 C CA . GLU A 1 494 ? -4.800 -17.198 6.066 1.00 96.19 494 GLU A CA 1
ATOM 3870 C C . GLU A 1 494 ? -5.304 -16.704 7.426 1.00 96.19 494 GLU A C 1
ATOM 3872 O O . GLU A 1 494 ? -5.930 -17.477 8.150 1.00 96.19 494 GLU A O 1
ATOM 3877 N N . TRP A 1 495 ? -5.096 -15.422 7.742 1.00 98.00 495 TRP A N 1
ATOM 3878 C CA . TRP A 1 495 ? -5.650 -14.808 8.950 1.00 98.00 495 TRP A CA 1
ATOM 3879 C C . TRP A 1 495 ? -7.178 -14.841 8.970 1.00 98.00 495 TRP A C 1
ATOM 3881 O O . TRP A 1 495 ? -7.745 -15.249 9.975 1.00 98.00 495 TRP A O 1
ATOM 3891 N N . ILE A 1 496 ? -7.836 -14.497 7.858 1.00 97.69 496 ILE A N 1
ATOM 3892 C CA . ILE A 1 496 ? -9.303 -14.529 7.738 1.00 97.69 496 ILE A CA 1
ATOM 3893 C C . ILE A 1 496 ? -9.858 -15.924 8.044 1.00 97.69 496 ILE A C 1
ATOM 3895 O O . ILE A 1 496 ? -10.786 -16.042 8.834 1.00 97.69 496 ILE A O 1
ATOM 3899 N N . ASN A 1 497 ? -9.262 -16.993 7.504 1.00 97.44 497 ASN A N 1
ATOM 3900 C CA . ASN A 1 497 ? -9.749 -18.349 7.791 1.00 97.44 497 ASN A CA 1
ATOM 3901 C C . ASN A 1 497 ? -9.586 -18.736 9.259 1.00 97.44 497 ASN A C 1
ATOM 3903 O O . ASN A 1 497 ? -10.426 -19.451 9.805 1.00 97.44 497 ASN A O 1
ATOM 3907 N N . LEU A 1 498 ? -8.490 -18.311 9.893 1.00 97.88 498 LEU A N 1
ATOM 3908 C CA . LEU A 1 498 ? -8.307 -18.535 11.323 1.00 97.88 498 LEU A CA 1
ATOM 3909 C C . LEU A 1 498 ? -9.345 -17.744 12.118 1.00 97.88 498 LEU A C 1
ATOM 3911 O O . LEU A 1 498 ? -9.981 -18.317 12.993 1.00 97.88 498 LEU A O 1
ATOM 3915 N N . CYS A 1 499 ? -9.588 -16.484 11.762 1.00 97.12 499 CYS A N 1
ATOM 3916 C CA . CYS A 1 499 ? -10.646 -15.679 12.357 1.00 97.12 499 CYS A CA 1
ATOM 3917 C C . CYS A 1 499 ? -12.016 -16.363 12.257 1.00 97.12 499 CYS A C 1
ATOM 3919 O O . CYS A 1 499 ? -12.690 -16.522 13.268 1.00 97.12 499 CYS A O 1
ATOM 3921 N N . GLU A 1 500 ? -12.398 -16.851 11.076 1.00 95.50 500 GLU A N 1
ATOM 3922 C CA . GLU A 1 500 ? -13.661 -17.574 10.867 1.00 95.50 500 GLU A CA 1
ATOM 3923 C C . GLU A 1 500 ? -13.746 -18.861 11.696 1.00 95.50 500 GLU A C 1
ATOM 3925 O O . GLU A 1 500 ? -14.791 -19.154 12.272 1.00 95.50 500 GLU A O 1
ATOM 3930 N N . THR A 1 501 ? -12.638 -19.601 11.810 1.00 96.62 501 THR A N 1
ATOM 3931 C CA . THR A 1 501 ? -12.565 -20.831 12.620 1.00 96.62 501 THR A CA 1
ATOM 3932 C C . THR A 1 501 ? -12.726 -20.540 14.114 1.00 96.62 501 THR A C 1
ATOM 3934 O O . THR A 1 501 ? -13.349 -21.316 14.832 1.00 96.62 501 THR A O 1
ATOM 3937 N N . TYR A 1 502 ? -12.168 -19.424 14.582 1.00 96.25 502 TYR A N 1
ATOM 3938 C CA . TYR A 1 502 ? -12.178 -19.015 15.987 1.00 96.25 502 TYR A CA 1
ATOM 3939 C C . TYR A 1 502 ? -13.383 -18.135 16.360 1.00 96.25 502 TYR A C 1
ATOM 3941 O O . TYR A 1 502 ? -13.545 -17.788 17.527 1.00 96.25 502 TYR A O 1
ATOM 3949 N N . GLY A 1 503 ? -14.220 -17.748 15.392 1.00 96.25 503 GLY A N 1
ATOM 3950 C CA . GLY A 1 503 ? -15.310 -16.793 15.612 1.00 96.25 503 GLY A CA 1
ATOM 3951 C C . GLY A 1 503 ? -14.835 -15.363 15.910 1.00 96.25 503 GLY A C 1
ATOM 3952 O O . GLY A 1 503 ? -15.555 -14.603 16.550 1.00 96.25 503 GLY A O 1
ATOM 3953 N N . ILE A 1 504 ? -13.635 -14.996 15.458 1.00 97.62 504 ILE A N 1
ATOM 3954 C CA . ILE A 1 504 ? -13.029 -13.670 15.630 1.00 97.62 504 ILE A CA 1
ATOM 3955 C C . ILE A 1 504 ? -13.420 -12.794 14.435 1.00 97.62 504 ILE A C 1
ATOM 3957 O O . ILE A 1 504 ? -13.344 -13.220 13.281 1.00 97.62 504 ILE A O 1
ATOM 3961 N N . GLY A 1 505 ? -13.836 -11.555 14.685 1.00 97.81 505 GLY A N 1
ATOM 3962 C CA . GLY A 1 505 ? -14.141 -10.603 13.621 1.00 97.81 505 GLY A CA 1
ATOM 3963 C C . GLY A 1 505 ? -12.879 -10.064 12.938 1.00 97.81 505 GLY A C 1
ATOM 3964 O O . GLY A 1 505 ? -11.759 -10.207 13.421 1.00 97.81 505 GLY A O 1
ATOM 3965 N N . TRP A 1 506 ? -13.028 -9.403 11.795 1.00 98.00 506 TRP A N 1
ATOM 3966 C CA . TRP A 1 506 ? -11.897 -8.762 11.125 1.00 98.00 506 TRP A CA 1
ATOM 3967 C C . TRP A 1 506 ? -12.356 -7.626 10.215 1.00 98.00 506 TRP A C 1
ATOM 3969 O O . TRP A 1 506 ? -13.496 -7.601 9.748 1.00 98.00 506 TRP A O 1
ATOM 3979 N N . TRP A 1 507 ? -11.453 -6.687 9.941 1.00 98.12 507 TRP A N 1
ATOM 3980 C CA . TRP A 1 507 ? -11.607 -5.721 8.854 1.00 98.12 507 TRP A CA 1
ATOM 3981 C C . TRP A 1 507 ? -10.263 -5.427 8.193 1.00 98.12 507 TRP A C 1
ATOM 3983 O O . TRP A 1 507 ? -9.197 -5.584 8.788 1.00 98.12 507 TRP A O 1
ATOM 3993 N N . ILE A 1 508 ? -10.324 -4.985 6.944 1.00 98.25 508 ILE A N 1
ATOM 3994 C CA . ILE A 1 508 ? -9.175 -4.601 6.137 1.00 98.25 508 ILE A CA 1
ATOM 3995 C C . ILE A 1 508 ? -8.902 -3.112 6.327 1.00 98.25 508 ILE A C 1
ATOM 3997 O O . ILE A 1 508 ? -9.823 -2.294 6.351 1.00 98.25 508 ILE A O 1
ATOM 4001 N N . THR A 1 509 ? -7.628 -2.755 6.458 1.00 96.31 509 THR A N 1
ATOM 4002 C CA . THR A 1 509 ? -7.171 -1.374 6.624 1.00 96.31 509 THR A CA 1
ATOM 4003 C C . THR A 1 509 ? -6.010 -1.081 5.682 1.00 96.31 509 THR A C 1
ATOM 4005 O O . THR A 1 509 ? -5.156 -1.932 5.441 1.00 96.31 509 THR A O 1
ATOM 4008 N N . SER A 1 510 ? -5.964 0.145 5.166 1.00 94.19 510 SER A N 1
ATOM 4009 C CA . SER A 1 510 ? -4.799 0.678 4.462 1.00 94.19 510 SER A CA 1
ATOM 4010 C C . SER A 1 510 ? -3.715 1.086 5.465 1.00 94.19 510 SER A C 1
ATOM 4012 O O . SER A 1 510 ? -3.981 1.846 6.399 1.00 94.19 510 SER A O 1
ATOM 4014 N N . ALA A 1 511 ? -2.472 0.648 5.259 1.00 91.75 511 ALA A N 1
ATOM 4015 C CA . ALA A 1 511 ? -1.306 1.086 6.027 1.00 91.75 511 ALA A CA 1
ATOM 4016 C C . ALA A 1 511 ? -0.722 2.404 5.479 1.00 91.75 511 ALA A C 1
ATOM 4018 O O . ALA A 1 511 ? 0.495 2.586 5.413 1.00 91.75 511 ALA A O 1
ATOM 4019 N N . LEU A 1 512 ? -1.606 3.339 5.109 1.00 90.62 512 LEU A N 1
ATOM 4020 C CA . LEU A 1 512 ? -1.285 4.626 4.488 1.00 90.62 512 LEU A CA 1
ATOM 4021 C C . LEU A 1 512 ? -0.710 4.503 3.064 1.00 90.62 512 LEU A C 1
ATOM 4023 O O . LEU A 1 512 ? 0.072 5.350 2.653 1.00 90.62 512 LEU A O 1
ATOM 4027 N N . GLU A 1 513 ? -1.060 3.483 2.284 1.00 93.38 513 GLU A N 1
ATOM 4028 C CA . GLU A 1 513 ? -0.687 3.411 0.862 1.00 93.38 513 GLU A CA 1
ATOM 4029 C C . GLU A 1 513 ? -1.113 4.675 0.087 1.00 93.38 513 GLU A C 1
ATOM 4031 O O . GLU A 1 513 ? -2.050 5.386 0.460 1.00 93.38 513 GLU A O 1
ATOM 4036 N N . SER A 1 514 ? -0.426 4.952 -1.021 1.00 92.19 514 SER A N 1
ATOM 4037 C CA . SER A 1 514 ? -0.945 5.855 -2.045 1.00 92.19 514 SER A CA 1
ATOM 4038 C C . SER A 1 514 ? -2.244 5.297 -2.636 1.00 92.19 514 SER A C 1
ATOM 4040 O O . SER A 1 514 ? -2.670 4.173 -2.359 1.00 92.19 514 SER A O 1
ATOM 4042 N N . ASN A 1 515 ? -2.856 6.055 -3.539 1.00 90.88 515 ASN A N 1
ATOM 4043 C CA . ASN A 1 515 ? -4.054 5.601 -4.236 1.00 90.88 515 ASN A CA 1
ATOM 4044 C C . ASN A 1 515 ? -3.852 4.326 -5.079 1.00 90.88 515 ASN A C 1
ATOM 4046 O O . ASN A 1 515 ? -4.833 3.651 -5.384 1.00 90.88 515 ASN A O 1
ATOM 4050 N N . ILE A 1 516 ? -2.612 3.956 -5.422 1.00 91.81 516 ILE A N 1
ATOM 4051 C CA . ILE A 1 516 ? -2.313 2.693 -6.113 1.00 91.81 516 ILE A CA 1
ATOM 4052 C C . ILE A 1 516 ? -2.542 1.500 -5.180 1.00 91.81 516 ILE A C 1
ATOM 4054 O O . ILE A 1 516 ? -3.380 0.646 -5.472 1.00 91.81 516 ILE A O 1
ATOM 4058 N N . GLY A 1 517 ? -1.840 1.451 -4.045 1.00 95.06 517 GLY A N 1
ATOM 4059 C CA . GLY A 1 517 ? -1.993 0.377 -3.069 1.00 95.06 517 GLY A CA 1
ATOM 4060 C C . GLY A 1 517 ? -3.376 0.380 -2.418 1.00 95.06 517 GLY A C 1
ATOM 4061 O O . GLY A 1 517 ? -3.986 -0.680 -2.299 1.00 95.06 517 GLY A O 1
ATOM 4062 N N . LEU A 1 518 ? -3.927 1.556 -2.089 1.00 95.44 518 LEU A N 1
ATOM 4063 C CA . LEU A 1 518 ? -5.281 1.677 -1.540 1.00 95.44 518 LEU A CA 1
ATOM 4064 C C . LEU A 1 518 ? -6.333 1.094 -2.491 1.00 95.44 518 LEU A C 1
ATOM 4066 O O . LEU A 1 518 ? -7.200 0.342 -2.048 1.00 95.44 518 LEU A O 1
ATOM 4070 N N . SER A 1 519 ? -6.241 1.401 -3.790 1.00 94.69 519 SER A N 1
ATOM 4071 C CA . SER A 1 519 ? -7.143 0.847 -4.803 1.00 94.69 519 SER A CA 1
ATOM 4072 C C . SER A 1 519 ? -7.056 -0.678 -4.851 1.00 94.69 519 SER A C 1
ATOM 4074 O O . SER A 1 519 ? -8.085 -1.349 -4.806 1.00 94.69 519 SER A O 1
ATOM 4076 N N . ALA A 1 520 ? -5.845 -1.242 -4.853 1.00 96.19 520 ALA A N 1
ATOM 4077 C CA . ALA A 1 520 ? -5.656 -2.691 -4.841 1.00 96.19 520 ALA A CA 1
ATOM 4078 C C . ALA A 1 520 ? -6.281 -3.354 -3.597 1.00 96.19 520 ALA A C 1
ATOM 4080 O O . ALA A 1 520 ? -6.971 -4.369 -3.717 1.00 96.19 520 ALA A O 1
ATOM 4081 N N . ILE A 1 521 ? -6.087 -2.758 -2.414 1.00 97.94 521 ILE A N 1
ATOM 4082 C CA . ILE A 1 521 ? -6.660 -3.246 -1.150 1.00 97.94 521 ILE A CA 1
ATOM 4083 C C . ILE A 1 521 ? -8.187 -3.158 -1.175 1.00 97.94 521 ILE A C 1
ATOM 4085 O O . ILE A 1 521 ? -8.848 -4.116 -0.785 1.00 97.94 521 ILE A O 1
ATOM 4089 N N . ALA A 1 522 ? -8.753 -2.042 -1.639 1.00 97.06 522 ALA A N 1
ATOM 4090 C CA . ALA A 1 522 ? -10.196 -1.836 -1.694 1.00 97.06 522 ALA A CA 1
ATOM 4091 C C . ALA A 1 522 ? -10.887 -2.838 -2.622 1.00 97.06 522 ALA A C 1
ATOM 4093 O O . ALA A 1 522 ? -11.863 -3.476 -2.230 1.00 97.06 522 ALA A O 1
ATOM 4094 N N . GLN A 1 523 ? -10.339 -3.027 -3.823 1.00 96.94 523 GLN A N 1
ATOM 4095 C CA . GLN A 1 523 ? -10.857 -3.998 -4.781 1.00 96.94 523 GLN A CA 1
ATOM 4096 C C . GLN A 1 523 ? -10.862 -5.411 -4.200 1.00 96.94 523 GLN A C 1
ATOM 4098 O O . GLN A 1 523 ? -11.873 -6.103 -4.277 1.00 96.94 523 GLN A O 1
ATOM 4103 N N . TRP A 1 524 ? -9.761 -5.822 -3.566 1.00 97.69 524 TRP A N 1
ATOM 4104 C CA . TRP A 1 524 ? -9.688 -7.122 -2.909 1.00 97.69 524 TRP A CA 1
ATOM 4105 C C . TRP A 1 524 ? -10.664 -7.232 -1.732 1.00 97.69 524 TRP A C 1
ATOM 4107 O O . TRP A 1 524 ? -11.396 -8.216 -1.642 1.00 97.69 524 TRP A O 1
ATOM 4117 N N . ALA A 1 525 ? -10.731 -6.215 -0.869 1.00 97.88 525 ALA A N 1
ATOM 4118 C CA . ALA A 1 525 ? -11.626 -6.195 0.283 1.00 97.88 525 ALA A CA 1
ATOM 4119 C C . ALA A 1 525 ? -13.092 -6.373 -0.132 1.00 97.88 525 ALA A C 1
ATOM 4121 O O . ALA A 1 525 ? -13.811 -7.124 0.520 1.00 97.88 525 ALA A O 1
ATOM 4122 N N . TYR A 1 526 ? -13.521 -5.760 -1.242 1.00 97.19 526 TYR A N 1
ATOM 4123 C CA . TYR A 1 526 ? -14.878 -5.928 -1.769 1.00 97.19 526 TYR A CA 1
ATOM 4124 C C . TYR A 1 526 ? -15.212 -7.388 -2.103 1.00 97.19 526 TYR A C 1
ATOM 4126 O O . TYR A 1 526 ? -16.305 -7.855 -1.790 1.00 97.19 526 TYR A O 1
ATOM 4134 N N . THR A 1 527 ? -14.258 -8.144 -2.663 1.00 96.25 527 THR A N 1
ATOM 4135 C CA . THR A 1 527 ? -14.470 -9.564 -3.016 1.00 96.25 527 THR A CA 1
ATOM 4136 C C . THR A 1 527 ? -14.749 -10.469 -1.815 1.00 96.25 527 THR A C 1
ATOM 4138 O O . THR A 1 527 ? -15.208 -11.595 -1.989 1.00 96.25 527 THR A O 1
ATOM 4141 N N . LEU A 1 528 ? -14.486 -9.983 -0.599 1.00 95.62 528 LEU A N 1
ATOM 4142 C CA . LEU A 1 528 ? -14.717 -10.709 0.646 1.00 95.62 528 LEU A CA 1
ATOM 4143 C C . LEU A 1 528 ? -16.099 -10.429 1.255 1.00 95.62 528 LEU A C 1
ATOM 4145 O O . LEU A 1 528 ? -16.400 -10.960 2.321 1.00 95.62 528 LEU A O 1
ATOM 4149 N N . PHE A 1 529 ? -16.923 -9.594 0.608 1.00 93.19 529 PHE A N 1
ATOM 4150 C CA . PHE A 1 529 ? -18.257 -9.199 1.075 1.00 93.19 529 PHE A CA 1
ATOM 4151 C C . PHE A 1 529 ? -18.251 -8.719 2.542 1.00 93.19 529 PHE A C 1
ATOM 4153 O O . PHE A 1 529 ? -18.892 -9.326 3.409 1.00 93.19 529 PHE A O 1
ATOM 4160 N N . PRO A 1 530 ? -17.490 -7.649 2.853 1.00 90.00 530 PRO A N 1
ATOM 4161 C CA . PRO A 1 530 ? -17.278 -7.210 4.224 1.00 90.00 530 PRO A CA 1
ATOM 4162 C C . PRO A 1 530 ? -18.601 -6.809 4.882 1.00 90.00 530 PRO A C 1
ATOM 4164 O O . PRO A 1 530 ? -19.393 -6.056 4.323 1.00 90.00 530 PRO A O 1
ATOM 4167 N N . LYS A 1 531 ? -18.822 -7.295 6.107 1.00 88.88 531 LYS A N 1
ATOM 4168 C CA . LYS A 1 531 ? -20.065 -7.056 6.867 1.00 88.88 531 LYS A CA 1
ATOM 4169 C C . LYS A 1 531 ? -20.027 -5.802 7.740 1.00 88.88 531 LYS A C 1
ATOM 4171 O O . LYS A 1 531 ? -21.063 -5.370 8.234 1.00 88.88 531 LYS A O 1
ATOM 4176 N N . ILE A 1 532 ? -18.836 -5.250 7.960 1.00 93.75 532 ILE A N 1
ATOM 4177 C CA . ILE A 1 532 ? -18.598 -4.082 8.814 1.00 93.75 532 ILE A CA 1
ATOM 4178 C C . ILE A 1 532 ? -17.789 -3.025 8.055 1.00 93.75 532 ILE A C 1
ATOM 4180 O O . ILE A 1 532 ? -17.108 -3.374 7.087 1.00 93.75 532 ILE A O 1
ATOM 4184 N N . PRO A 1 533 ? -17.794 -1.754 8.493 1.00 95.31 533 PRO A N 1
ATOM 4185 C CA . PRO A 1 533 ? -16.999 -0.709 7.853 1.00 95.31 533 PRO A CA 1
ATOM 4186 C C . PRO A 1 533 ? -15.491 -1.007 7.862 1.00 95.31 533 PRO A C 1
ATOM 4188 O O . PRO A 1 533 ? -14.957 -1.501 8.862 1.00 95.31 533 PRO A O 1
ATOM 4191 N N . GLN A 1 534 ? -14.812 -0.698 6.754 1.00 96.69 534 GLN A N 1
ATOM 4192 C CA . GLN A 1 534 ? -13.387 -0.969 6.513 1.00 96.69 534 GLN A CA 1
ATOM 4193 C C . GLN A 1 534 ? -12.497 0.272 6.739 1.00 96.69 534 GLN A C 1
ATOM 4195 O O . GLN A 1 534 ? -12.941 1.413 6.612 1.00 96.69 534 GLN A O 1
ATOM 4200 N N . GLY A 1 535 ? -11.208 0.065 7.017 1.00 94.62 535 GLY A N 1
ATOM 4201 C CA . GLY A 1 535 ? -10.211 1.116 7.264 1.00 94.62 535 GLY A CA 1
ATOM 4202 C C . GLY A 1 535 ? -9.562 1.677 5.999 1.00 94.62 535 GLY A C 1
ATOM 4203 O O . GLY A 1 535 ? -8.336 1.710 5.901 1.00 94.62 535 GLY A O 1
ATOM 4204 N N . LEU A 1 536 ? -10.359 2.096 5.014 1.00 93.44 536 LEU A N 1
ATOM 4205 C CA . LEU A 1 536 ? -9.884 2.464 3.666 1.00 93.44 536 LEU A CA 1
ATOM 4206 C C . LEU A 1 536 ? -10.000 3.972 3.351 1.00 93.44 536 LEU A C 1
ATOM 4208 O O . LEU A 1 536 ? -10.017 4.377 2.193 1.00 93.44 536 LEU A O 1
ATOM 4212 N N . GLY A 1 537 ? -10.072 4.823 4.379 1.00 85.06 537 GLY A N 1
ATOM 4213 C CA . GLY A 1 537 ? -10.245 6.280 4.250 1.00 85.06 537 GLY A CA 1
ATOM 4214 C C . GLY A 1 537 ? -8.957 7.103 4.076 1.00 85.06 537 GLY A C 1
ATOM 4215 O O . GLY A 1 537 ? -8.948 8.284 4.405 1.00 85.06 537 GLY A O 1
ATOM 4216 N N . THR A 1 538 ? -7.847 6.510 3.628 1.00 79.88 538 THR A N 1
ATOM 4217 C CA . THR A 1 538 ? -6.503 7.137 3.636 1.00 79.88 538 THR A CA 1
ATOM 4218 C C . THR A 1 538 ? -6.134 7.886 2.347 1.00 79.88 538 THR A C 1
ATOM 4220 O O . THR A 1 538 ? -5.149 8.626 2.329 1.00 79.88 538 THR A O 1
ATOM 4223 N N . GLY A 1 539 ? -6.918 7.753 1.271 1.00 72.12 539 GLY A N 1
ATOM 4224 C CA . GLY A 1 539 ? -6.563 8.255 -0.069 1.00 72.12 539 GLY A CA 1
ATOM 4225 C C . GLY A 1 539 ? -6.435 9.780 -0.194 1.00 72.12 539 GLY A C 1
ATOM 4226 O O . GLY A 1 539 ? -5.784 10.292 -1.105 1.00 72.12 539 GLY A O 1
ATOM 4227 N N . SER A 1 540 ? -7.002 10.538 0.745 1.00 78.38 540 SER A N 1
ATOM 4228 C CA . SER A 1 540 ? -6.971 12.004 0.741 1.00 78.38 540 SER A CA 1
ATOM 4229 C C . SER A 1 540 ? -5.833 12.607 1.574 1.00 78.38 540 SER A C 1
ATOM 4231 O O . SER A 1 540 ? -5.723 13.834 1.617 1.00 78.38 540 SER A O 1
ATOM 4233 N N . LEU A 1 541 ? -4.973 11.794 2.202 1.00 81.75 541 LEU A N 1
ATOM 4234 C CA . LEU A 1 541 ? -3.989 12.253 3.194 1.00 81.75 541 LEU A CA 1
ATOM 4235 C C . LEU A 1 541 ? -2.732 12.915 2.609 1.00 81.75 541 LEU A C 1
ATOM 4237 O O . LEU A 1 541 ? -2.029 13.609 3.344 1.00 81.75 541 LEU A O 1
ATOM 4241 N N . PHE A 1 542 ? -2.439 12.737 1.317 1.00 85.38 542 PHE A N 1
ATOM 4242 C CA . PHE A 1 542 ? -1.194 13.217 0.699 1.00 85.38 542 PHE A CA 1
ATOM 4243 C C . PHE A 1 542 ? -1.416 14.391 -0.265 1.00 85.38 542 PHE A C 1
ATOM 4245 O O . PHE A 1 542 ? -2.419 14.427 -0.979 1.00 85.38 542 PHE A O 1
ATOM 4252 N N . ILE A 1 543 ? -0.480 15.350 -0.302 1.00 82.69 543 ILE A N 1
ATOM 4253 C CA . ILE A 1 543 ? -0.521 16.488 -1.250 1.00 82.69 543 ILE A CA 1
ATOM 4254 C C . ILE A 1 543 ? -0.132 16.078 -2.671 1.00 82.69 543 ILE A C 1
ATOM 4256 O O . ILE A 1 543 ? -0.624 16.650 -3.635 1.00 82.69 543 ILE A O 1
ATOM 4260 N N . ASN A 1 544 ? 0.750 15.088 -2.792 1.00 79.50 544 ASN A N 1
ATOM 4261 C CA . ASN A 1 544 ? 1.298 14.578 -4.042 1.00 79.50 544 ASN A CA 1
ATOM 4262 C C . ASN A 1 544 ? 0.853 13.126 -4.270 1.00 79.50 544 ASN A C 1
ATOM 4264 O O . ASN A 1 544 ? 1.643 12.280 -4.674 1.00 79.50 544 ASN A O 1
ATOM 4268 N N . ASN A 1 545 ? -0.399 12.806 -3.935 1.00 83.31 545 ASN A N 1
ATOM 4269 C CA . ASN A 1 545 ? -0.925 11.470 -4.197 1.00 83.31 545 ASN A CA 1
ATOM 4270 C C . ASN A 1 545 ? -1.083 11.237 -5.709 1.00 83.31 545 ASN A C 1
ATOM 4272 O O . ASN A 1 545 ? -1.308 12.180 -6.468 1.00 83.31 545 ASN A O 1
ATOM 4276 N N . ILE A 1 546 ? -1.013 9.979 -6.140 1.00 78.81 546 ILE A N 1
ATOM 4277 C CA . ILE A 1 546 ? -1.279 9.607 -7.535 1.00 78.81 546 ILE A CA 1
ATOM 4278 C C . ILE A 1 546 ? -2.792 9.707 -7.791 1.00 78.81 546 ILE A C 1
ATOM 4280 O O . ILE A 1 546 ? -3.565 9.317 -6.911 1.00 78.81 546 ILE A O 1
ATOM 4284 N N . PRO A 1 547 ? -3.251 10.200 -8.958 1.00 76.50 547 PRO A N 1
ATOM 4285 C CA . PRO A 1 547 ? -4.664 10.147 -9.319 1.00 76.50 547 PRO A CA 1
ATOM 4286 C C . PRO A 1 547 ? -5.245 8.739 -9.147 1.00 76.50 547 PRO A C 1
ATOM 4288 O O . PRO A 1 547 ? -4.642 7.740 -9.541 1.00 76.50 547 PRO A O 1
ATOM 4291 N N . ALA A 1 548 ? -6.409 8.664 -8.509 1.00 70.75 548 ALA A N 1
ATOM 4292 C CA . ALA A 1 548 ? -7.046 7.411 -8.139 1.00 70.75 548 ALA A CA 1
ATOM 4293 C C . ALA A 1 548 ? -8.227 7.098 -9.046 1.00 70.75 548 ALA A C 1
ATOM 4295 O O . ALA A 1 548 ? -8.977 7.993 -9.424 1.00 70.75 548 ALA A O 1
ATOM 4296 N N . GLN A 1 549 ? -8.472 5.809 -9.255 1.00 82.38 549 GLN A N 1
ATOM 4297 C CA . GLN A 1 549 ? -9.802 5.331 -9.629 1.00 82.38 549 GLN A CA 1
ATOM 4298 C C . GLN A 1 549 ? -10.700 5.154 -8.400 1.00 82.38 549 GLN A C 1
ATOM 4300 O O . GLN A 1 549 ? -11.880 4.889 -8.554 1.00 82.38 549 GLN A O 1
ATOM 4305 N N . THR A 1 550 ? -10.180 5.300 -7.180 1.00 83.56 550 THR A N 1
ATOM 4306 C CA . THR A 1 550 ? -10.980 5.243 -5.953 1.00 83.56 550 THR A CA 1
ATOM 4307 C C . THR A 1 550 ? -11.288 6.631 -5.416 1.00 83.56 550 THR A C 1
ATOM 4309 O O . THR A 1 550 ? -10.389 7.455 -5.269 1.00 83.56 550 THR A O 1
ATOM 4312 N N . GLU A 1 551 ? -12.540 6.868 -5.050 1.00 83.38 551 GLU A N 1
ATOM 4313 C CA . GLU A 1 551 ? -13.022 8.156 -4.561 1.00 83.38 551 GLU A CA 1
ATOM 4314 C C . GLU A 1 551 ? -13.909 7.956 -3.326 1.00 83.38 551 GLU A C 1
ATOM 4316 O O . GLU A 1 551 ? -14.762 7.069 -3.301 1.00 83.38 551 GLU A O 1
ATOM 4321 N N . THR A 1 552 ? -13.728 8.773 -2.289 1.00 79.25 552 THR A N 1
ATOM 4322 C CA . THR A 1 552 ? -14.572 8.749 -1.084 1.00 79.25 552 THR A CA 1
ATOM 4323 C C . THR A 1 552 ? -15.691 9.778 -1.206 1.00 79.25 552 THR A C 1
ATOM 4325 O O . THR A 1 552 ? -15.431 10.970 -1.034 1.00 79.25 552 THR A O 1
ATOM 4328 N N . VAL A 1 553 ? -16.920 9.346 -1.506 1.00 72.75 553 VAL A N 1
ATOM 4329 C CA . VAL A 1 553 ? -18.078 10.246 -1.674 1.00 72.75 553 VAL A CA 1
ATOM 4330 C C . VAL A 1 553 ? -19.377 9.553 -1.263 1.00 72.75 553 VAL A C 1
ATOM 4332 O O . VAL A 1 553 ? -19.847 8.717 -2.024 1.00 72.75 553 VAL A O 1
ATOM 4335 N N . PRO A 1 554 ? -20.047 9.927 -0.157 1.00 69.12 554 PRO A N 1
ATOM 4336 C CA . PRO A 1 554 ? -19.580 10.746 0.973 1.00 69.12 554 PRO A CA 1
ATOM 4337 C C . PRO A 1 554 ? -18.442 10.062 1.760 1.00 69.12 554 PRO A C 1
ATOM 4339 O O . PRO A 1 554 ? -18.164 8.889 1.550 1.00 69.12 554 PRO A O 1
ATOM 4342 N N . GLU A 1 555 ? -17.793 10.770 2.693 1.00 72.44 555 GLU A N 1
ATOM 4343 C CA . GLU A 1 555 ? -16.560 10.369 3.420 1.00 72.44 555 GLU A CA 1
ATOM 4344 C C . GLU A 1 555 ? -16.618 9.050 4.232 1.00 72.44 555 GLU A C 1
ATOM 4346 O O . GLU A 1 555 ? -15.651 8.683 4.898 1.00 72.44 555 GLU A O 1
ATOM 4351 N N . HIS A 1 556 ? -17.743 8.338 4.192 1.00 81.62 556 HIS A N 1
ATOM 4352 C CA . HIS A 1 556 ? -17.979 7.046 4.835 1.00 81.62 556 HIS A CA 1
ATOM 4353 C C . HIS A 1 556 ? -18.240 5.904 3.832 1.00 81.62 556 HIS A C 1
ATOM 4355 O O . HIS A 1 556 ? -18.508 4.776 4.245 1.00 81.62 556 HIS A O 1
ATOM 4361 N N . ARG A 1 557 ? -18.160 6.172 2.520 1.00 90.19 557 ARG A N 1
ATOM 4362 C CA . ARG A 1 557 ? -18.228 5.163 1.456 1.00 90.19 557 ARG A CA 1
ATOM 4363 C C . ARG A 1 557 ? -17.113 5.383 0.445 1.00 90.19 557 ARG A C 1
ATOM 4365 O O . ARG A 1 557 ? -16.841 6.508 0.028 1.00 90.19 557 ARG A O 1
ATOM 4372 N N . LEU A 1 558 ? -16.481 4.293 0.036 1.00 93.00 558 LEU A N 1
ATOM 4373 C CA . LEU A 1 558 ? -15.466 4.280 -1.008 1.00 93.00 558 LEU A CA 1
ATOM 4374 C C . LEU A 1 558 ? -16.084 3.755 -2.299 1.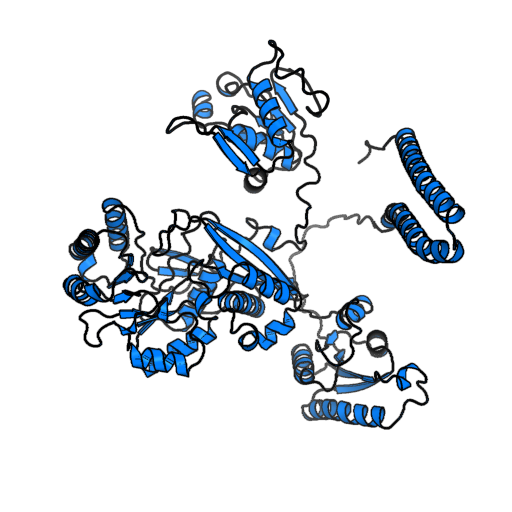00 93.00 558 LEU A C 1
ATOM 4376 O O . LEU A 1 558 ? -16.703 2.694 -2.294 1.00 93.00 558 LEU A O 1
ATOM 4380 N N . PHE A 1 559 ? -15.887 4.478 -3.394 1.00 92.19 559 PHE A N 1
ATOM 4381 C CA . PHE A 1 559 ? -16.344 4.119 -4.732 1.00 92.19 559 PHE A CA 1
ATOM 4382 C C . PHE A 1 559 ? -15.160 3.888 -5.658 1.00 92.19 559 PHE A C 1
ATOM 4384 O O . PHE A 1 559 ? -14.111 4.510 -5.490 1.00 92.19 559 PHE A O 1
ATOM 4391 N N . PHE A 1 560 ? -15.358 3.057 -6.678 1.00 91.06 560 PHE A N 1
ATOM 4392 C CA . PHE A 1 560 ? -14.470 2.991 -7.832 1.00 91.06 560 PHE A CA 1
ATOM 4393 C C . PHE A 1 560 ? -15.075 3.773 -9.009 1.00 91.06 560 PHE A C 1
ATOM 4395 O O . PHE A 1 560 ? -16.288 3.783 -9.223 1.00 91.06 560 PHE A O 1
ATOM 4402 N N . ARG A 1 561 ? -14.226 4.446 -9.779 1.00 88.81 561 ARG A N 1
ATOM 4403 C CA . ARG A 1 561 ? -14.562 5.291 -10.924 1.00 88.81 561 ARG A CA 1
ATOM 4404 C C . ARG A 1 561 ? -13.842 4.740 -12.154 1.00 88.81 561 ARG A C 1
ATOM 4406 O O . ARG A 1 561 ? -12.729 5.178 -12.451 1.00 88.81 561 ARG A O 1
ATOM 4413 N N . PRO A 1 562 ? -14.454 3.796 -12.890 1.00 80.81 562 PRO A N 1
ATOM 4414 C CA . PRO A 1 562 ? -13.778 3.099 -13.986 1.00 80.81 562 PRO A CA 1
ATOM 4415 C C . PRO A 1 562 ? -13.381 4.030 -15.139 1.00 80.81 562 PRO A C 1
ATOM 4417 O O . PRO A 1 562 ? -12.417 3.759 -15.849 1.00 80.81 562 PRO A O 1
ATOM 4420 N N . HIS A 1 563 ? -14.088 5.152 -15.308 1.00 75.81 563 HIS A N 1
ATOM 4421 C CA . HIS A 1 563 ? -13.836 6.129 -16.371 1.00 75.81 563 HIS A CA 1
ATOM 4422 C C . HIS A 1 563 ? -12.682 7.095 -16.078 1.00 75.81 563 HIS A C 1
ATOM 4424 O O . HIS A 1 563 ? -12.233 7.793 -16.987 1.00 75.81 563 HIS A O 1
ATOM 4430 N N . ILE A 1 564 ? -12.205 7.167 -14.830 1.00 71.00 564 ILE A N 1
ATOM 4431 C CA . ILE A 1 564 ? -11.045 7.995 -14.507 1.00 71.00 564 ILE A CA 1
ATOM 4432 C C . ILE A 1 564 ? -9.809 7.287 -15.056 1.00 71.00 564 ILE A C 1
ATOM 4434 O O . ILE A 1 564 ? -9.415 6.220 -14.581 1.00 71.00 564 ILE A O 1
ATOM 4438 N N . SER A 1 565 ? -9.204 7.890 -16.080 1.00 62.84 565 SER A N 1
ATOM 4439 C CA . SER A 1 565 ? -7.914 7.442 -16.594 1.00 62.84 565 SER A CA 1
ATOM 4440 C C . SER A 1 565 ? -6.865 7.554 -15.492 1.00 62.84 565 SER A C 1
ATOM 4442 O O . SER A 1 565 ? -6.808 8.555 -14.772 1.00 62.84 565 SER A O 1
ATOM 4444 N N . ARG A 1 566 ? -6.010 6.535 -15.379 1.00 65.50 566 ARG A N 1
ATOM 4445 C CA . ARG A 1 566 ? -4.818 6.586 -14.532 1.00 65.50 566 ARG A CA 1
ATOM 4446 C C . ARG A 1 566 ? -3.839 7.562 -15.176 1.00 65.50 566 ARG A C 1
ATOM 4448 O O . ARG A 1 566 ? -3.001 7.183 -15.993 1.00 65.50 566 ARG A O 1
ATOM 4455 N N . ASP A 1 567 ? -4.003 8.839 -14.857 1.00 58.53 567 ASP A N 1
ATOM 4456 C CA . ASP A 1 567 ? -3.134 9.882 -15.370 1.00 58.53 567 ASP A CA 1
ATOM 4457 C C . ASP A 1 567 ? -1.813 9.896 -14.599 1.00 58.53 567 ASP A C 1
ATOM 4459 O O . ASP A 1 567 ? -1.680 10.456 -13.509 1.00 58.53 567 ASP A O 1
ATOM 4463 N N . PHE A 1 568 ? -0.812 9.262 -15.196 1.00 62.41 568 PHE A N 1
ATOM 4464 C CA . PHE A 1 568 ? 0.553 9.283 -14.698 1.00 62.41 568 PHE A CA 1
ATOM 4465 C C . PHE A 1 568 ? 1.373 10.446 -15.278 1.00 62.41 568 PHE A C 1
ATOM 4467 O O . PHE A 1 568 ? 2.580 10.474 -15.066 1.00 62.41 568 PHE A O 1
ATOM 4474 N N . SER A 1 569 ? 0.777 11.399 -16.009 1.00 49.47 569 SER A N 1
ATOM 4475 C CA . SER A 1 569 ? 1.495 12.553 -16.580 1.00 49.47 569 SER A CA 1
ATOM 4476 C C . SER A 1 569 ? 2.145 13.420 -15.496 1.00 49.47 569 SER A C 1
ATOM 4478 O O . SER A 1 569 ? 3.308 13.803 -15.622 1.00 49.47 569 SER A O 1
ATOM 4480 N N . SER A 1 570 ? 1.447 13.604 -14.369 1.00 43.25 570 SER A N 1
ATOM 4481 C CA . SER A 1 570 ? 1.948 14.248 -13.141 1.00 43.25 570 SER A CA 1
ATOM 4482 C C . SER A 1 570 ? 3.176 13.554 -12.532 1.00 43.25 570 SER A C 1
ATOM 4484 O O . SER A 1 570 ? 3.924 14.152 -11.759 1.00 43.25 570 SER A O 1
ATOM 4486 N N . VAL A 1 571 ? 3.406 12.298 -12.913 1.00 50.12 571 VAL A N 1
ATOM 4487 C CA . VAL A 1 571 ? 4.546 11.461 -12.540 1.00 50.12 571 VAL A CA 1
ATOM 4488 C C . VAL A 1 571 ? 5.243 10.920 -13.794 1.00 50.12 571 VAL A C 1
ATOM 4490 O O . VAL A 1 571 ? 5.774 9.820 -13.752 1.00 50.12 571 VAL A O 1
ATOM 4493 N N . GLY A 1 572 ? 5.253 11.673 -14.908 1.00 39.47 572 GLY A N 1
ATOM 4494 C CA . GLY A 1 572 ? 5.527 11.224 -16.291 1.00 39.47 572 GLY A CA 1
ATOM 4495 C C . GLY A 1 572 ? 6.796 10.397 -16.559 1.00 39.47 572 GLY A C 1
ATOM 4496 O O . GLY A 1 572 ? 6.919 9.768 -17.611 1.00 39.47 572 GLY A O 1
ATOM 4497 N N . TRP A 1 573 ? 7.721 10.297 -15.606 1.00 45.62 573 TRP A N 1
ATOM 4498 C CA . TRP A 1 573 ? 8.815 9.322 -15.632 1.00 45.62 573 TRP A CA 1
ATOM 4499 C C . TRP A 1 573 ? 8.379 7.879 -15.283 1.00 45.62 573 TRP A C 1
ATOM 4501 O O . TRP A 1 573 ? 9.134 6.951 -15.544 1.00 45.62 573 TRP A O 1
ATOM 4511 N N . LEU A 1 574 ? 7.188 7.658 -14.701 1.00 43.19 574 LEU A N 1
ATOM 4512 C CA . LEU A 1 574 ? 6.615 6.330 -14.401 1.00 43.19 574 LEU A CA 1
ATOM 4513 C C . LEU A 1 574 ? 6.354 5.523 -15.681 1.00 43.19 574 LEU A C 1
ATOM 4515 O O . LEU A 1 574 ? 6.370 4.293 -15.661 1.00 43.19 574 LEU A O 1
ATOM 4519 N N . ILE A 1 575 ? 6.149 6.223 -16.801 1.00 42.69 575 ILE A N 1
ATOM 4520 C CA . ILE A 1 575 ? 5.808 5.639 -18.101 1.00 42.69 575 ILE A CA 1
ATOM 4521 C C . ILE A 1 575 ? 7.002 5.639 -19.072 1.00 42.69 575 ILE A C 1
ATOM 4523 O O . ILE A 1 575 ? 7.111 4.719 -19.892 1.00 42.69 575 ILE A O 1
ATOM 4527 N N . ASN A 1 576 ? 7.927 6.601 -18.975 1.00 36.28 576 ASN A N 1
ATOM 4528 C CA . ASN A 1 576 ? 9.009 6.754 -19.952 1.00 36.28 576 ASN A CA 1
ATOM 4529 C C . ASN A 1 576 ? 10.140 5.722 -19.788 1.00 36.28 576 ASN A C 1
ATOM 4531 O O . ASN A 1 576 ? 10.678 5.509 -18.706 1.00 36.28 576 ASN A O 1
ATOM 4535 N N . ARG A 1 577 ? 10.520 5.099 -20.915 1.00 34.78 577 ARG A N 1
ATOM 4536 C CA . ARG A 1 577 ? 11.492 3.993 -21.069 1.00 34.78 577 ARG A CA 1
ATOM 4537 C C . ARG A 1 577 ? 12.931 4.297 -20.627 1.00 34.78 577 ARG A C 1
ATOM 4539 O O . ARG A 1 577 ? 13.806 3.463 -20.851 1.00 34.78 577 ARG A O 1
ATOM 4546 N N . HIS A 1 578 ? 13.225 5.456 -20.057 1.00 29.72 578 HIS A N 1
ATOM 4547 C CA . HIS A 1 578 ? 14.579 5.839 -19.674 1.00 29.72 578 HIS A CA 1
ATOM 4548 C C . HIS A 1 578 ? 14.582 6.169 -18.187 1.00 29.72 578 HIS A C 1
ATOM 4550 O O . HIS A 1 578 ? 14.006 7.157 -17.743 1.00 29.72 578 HIS A O 1
ATOM 4556 N N . SER A 1 579 ? 15.222 5.291 -17.411 1.00 27.42 579 SER A N 1
ATOM 4557 C CA . SER A 1 579 ? 15.695 5.635 -16.075 1.00 27.42 579 SER A CA 1
ATOM 4558 C C . SER A 1 579 ? 16.439 6.970 -16.192 1.00 27.42 579 SER A C 1
ATOM 4560 O O . SER A 1 579 ? 17.379 7.032 -16.987 1.00 27.42 579 SER A O 1
ATOM 4562 N N . PRO A 1 580 ? 16.050 8.035 -15.466 1.00 28.84 580 PRO A N 1
ATOM 4563 C CA . PRO A 1 580 ? 16.768 9.295 -15.511 1.00 28.84 580 PRO A CA 1
ATOM 4564 C C . PRO A 1 580 ? 18.047 9.121 -14.693 1.00 28.84 580 PRO A C 1
ATOM 4566 O O . PRO A 1 580 ? 18.176 9.599 -13.568 1.00 28.84 580 PRO A O 1
ATOM 4569 N N . LYS A 1 581 ? 19.015 8.394 -15.251 1.00 29.30 581 LYS A N 1
ATOM 4570 C CA . LYS A 1 581 ? 20.406 8.579 -14.873 1.00 29.30 581 LYS A CA 1
ATOM 4571 C C . LYS A 1 581 ? 20.835 9.898 -15.506 1.00 29.30 581 LYS A C 1
ATOM 4573 O O . LYS A 1 581 ? 21.109 9.963 -16.692 1.00 29.30 581 LYS A O 1
ATOM 4578 N N . ASN A 1 582 ? 20.889 10.937 -14.680 1.00 29.62 582 ASN A N 1
ATOM 4579 C CA . ASN A 1 582 ? 21.697 12.139 -14.895 1.00 29.62 582 ASN A CA 1
ATOM 4580 C C . ASN A 1 582 ? 21.364 13.081 -16.075 1.00 29.62 582 ASN A C 1
ATOM 4582 O O . ASN A 1 582 ? 22.163 13.971 -16.337 1.00 29.62 582 ASN A O 1
ATOM 4586 N N . GLU A 1 583 ? 20.200 13.006 -16.725 1.00 28.47 583 GLU A N 1
ATOM 4587 C CA . GLU A 1 583 ? 19.893 13.924 -17.848 1.00 28.47 583 GLU A CA 1
ATOM 4588 C C . GLU A 1 583 ? 19.346 15.311 -17.447 1.00 28.47 583 GLU A C 1
ATOM 4590 O O . GLU A 1 583 ? 19.304 16.221 -18.269 1.00 28.47 583 GLU A O 1
ATOM 4595 N N . HIS A 1 584 ? 18.995 15.565 -16.180 1.00 33.59 584 HIS A N 1
ATOM 4596 C CA . HIS A 1 584 ? 18.466 16.883 -15.771 1.00 33.59 584 HIS A CA 1
ATOM 4597 C C . HIS A 1 584 ? 19.513 18.005 -15.624 1.00 33.59 584 HIS A C 1
ATOM 4599 O O . HIS A 1 584 ? 19.204 19.051 -15.052 1.00 33.59 584 HIS A O 1
ATOM 4605 N N . ARG A 1 585 ? 20.735 17.833 -16.144 1.00 35.38 585 ARG A N 1
ATOM 4606 C CA . ARG A 1 585 ? 21.720 18.925 -16.226 1.00 35.38 585 ARG A CA 1
ATOM 4607 C C . ARG A 1 585 ? 22.055 19.398 -17.641 1.00 35.38 585 ARG A C 1
ATOM 4609 O O . ARG A 1 585 ? 22.798 20.370 -17.743 1.00 35.38 585 ARG A O 1
ATOM 4616 N N . GLU A 1 586 ? 21.473 18.841 -18.706 1.00 35.22 586 GLU A N 1
ATOM 4617 C CA . GLU A 1 586 ? 21.785 19.311 -20.065 1.00 35.22 586 GLU A CA 1
ATOM 4618 C C . GLU A 1 586 ? 20.669 20.157 -20.714 1.00 35.22 586 GLU A C 1
ATOM 4620 O O . GLU A 1 586 ? 19.575 19.700 -21.026 1.00 35.22 586 GLU A O 1
ATOM 4625 N N . GLU A 1 587 ? 21.034 21.435 -20.900 1.00 40.75 587 GLU A N 1
ATOM 4626 C CA . GLU A 1 587 ? 20.465 22.491 -21.752 1.00 40.75 587 GLU A CA 1
ATOM 4627 C C . GLU A 1 587 ? 19.184 23.238 -21.311 1.00 40.75 587 GLU A C 1
ATOM 4629 O O . GLU A 1 587 ? 18.183 23.314 -22.028 1.00 40.75 587 GLU A O 1
ATOM 4634 N N . PHE A 1 588 ? 19.276 23.997 -20.207 1.00 46.97 588 PHE A N 1
ATOM 4635 C CA . PHE A 1 588 ? 18.527 25.262 -20.100 1.00 46.97 588 PHE A CA 1
ATOM 4636 C C . PHE A 1 588 ? 19.007 26.216 -21.209 1.00 46.97 588 PHE A C 1
ATOM 4638 O O . PHE A 1 588 ? 20.084 26.809 -21.130 1.00 46.97 588 PHE A O 1
ATOM 4645 N N . HIS A 1 589 ? 18.232 26.344 -22.284 1.00 50.94 589 HIS A N 1
ATOM 4646 C CA . HIS A 1 589 ? 18.605 27.189 -23.416 1.00 50.94 589 HIS A CA 1
ATOM 4647 C C . HIS A 1 589 ? 18.465 28.688 -23.105 1.00 50.94 589 HIS A C 1
ATOM 4649 O O . HIS A 1 589 ? 17.598 29.118 -22.342 1.00 50.94 589 HIS A O 1
ATOM 4655 N N . LYS A 1 590 ? 19.302 29.497 -23.768 1.00 57.97 590 LYS A N 1
ATOM 4656 C CA . LYS A 1 590 ? 19.326 30.966 -23.699 1.00 57.97 590 LYS A CA 1
ATOM 4657 C C . LYS A 1 590 ? 17.947 31.559 -24.041 1.00 57.97 590 LYS A C 1
ATOM 4659 O O . LYS A 1 590 ? 17.609 31.701 -25.214 1.00 57.97 590 LYS A O 1
ATOM 4664 N N . THR A 1 591 ? 17.141 31.886 -23.029 1.00 68.06 591 THR A N 1
ATOM 4665 C CA . THR A 1 591 ? 15.863 32.603 -23.204 1.00 68.06 591 THR A CA 1
ATOM 4666 C C . THR A 1 591 ? 16.158 34.014 -23.694 1.00 68.06 591 THR A C 1
ATOM 4668 O O . THR A 1 591 ? 17.023 34.687 -23.131 1.00 68.06 591 THR A O 1
ATOM 4671 N N . ARG A 1 592 ? 15.457 34.485 -24.730 1.00 71.38 592 ARG A N 1
ATOM 4672 C CA . ARG A 1 592 ? 15.615 35.869 -25.192 1.00 71.38 592 ARG A CA 1
ATOM 4673 C C . ARG A 1 592 ? 14.897 36.793 -24.214 1.00 71.38 592 ARG A C 1
ATOM 4675 O O . ARG A 1 592 ? 13.671 36.757 -24.153 1.00 71.38 592 ARG A O 1
ATOM 4682 N N . VAL A 1 593 ? 15.655 37.587 -23.461 1.00 77.69 593 VAL A N 1
ATOM 4683 C CA . VAL A 1 593 ? 15.114 38.539 -22.484 1.00 77.69 593 VAL A CA 1
ATOM 4684 C C . VAL A 1 593 ? 15.194 39.960 -23.038 1.00 77.69 593 VAL A C 1
ATOM 4686 O O . VAL A 1 593 ? 16.251 40.387 -23.502 1.00 77.69 593 VAL A O 1
ATOM 4689 N N . THR A 1 594 ? 14.082 40.688 -22.977 1.00 77.19 594 THR A N 1
ATOM 4690 C CA . THR A 1 594 ? 13.963 42.105 -23.349 1.00 77.19 594 THR A CA 1
ATOM 4691 C C . THR A 1 594 ? 13.466 42.915 -22.156 1.00 77.19 594 THR A C 1
ATOM 4693 O O . THR A 1 594 ? 12.521 42.511 -21.489 1.00 77.19 594 THR A O 1
ATOM 4696 N N . PHE A 1 595 ? 14.079 44.067 -21.875 1.00 77.50 595 PHE A N 1
ATOM 4697 C CA . PHE A 1 595 ? 13.681 44.941 -20.761 1.00 77.50 595 PHE A CA 1
ATOM 4698 C C . PHE A 1 595 ? 12.919 46.167 -21.261 1.00 77.50 595 PHE A C 1
ATOM 4700 O O . PHE A 1 595 ? 13.362 46.820 -22.209 1.00 77.50 595 PHE A O 1
ATOM 4707 N N . PHE A 1 596 ? 11.805 46.500 -20.607 1.00 70.25 596 PHE A N 1
ATOM 4708 C CA . PHE A 1 596 ? 10.954 47.638 -20.959 1.00 70.25 596 PHE A CA 1
ATOM 4709 C C . PHE A 1 596 ? 10.997 48.759 -19.901 1.00 70.25 596 PHE A C 1
ATOM 4711 O O . PHE A 1 596 ? 10.815 48.453 -18.725 1.00 70.25 596 PHE A O 1
ATOM 4718 N N . PRO A 1 597 ? 11.126 50.051 -20.275 1.00 60.22 597 PRO A N 1
ATOM 4719 C CA . PRO A 1 597 ? 11.293 50.574 -21.635 1.00 60.22 597 PRO A CA 1
ATOM 4720 C C . PRO A 1 597 ? 12.750 50.455 -22.114 1.00 60.22 597 PRO A C 1
ATOM 4722 O O . PRO A 1 597 ? 13.644 51.025 -21.510 1.00 60.22 597 PRO A O 1
ATOM 4725 N N . GLY A 1 598 ? 12.973 49.699 -23.195 1.00 58.59 598 GLY A N 1
ATOM 4726 C CA . GLY A 1 598 ? 14.212 49.629 -23.988 1.00 58.59 598 GLY A CA 1
ATOM 4727 C C . GLY A 1 598 ? 15.558 49.749 -23.256 1.00 58.59 598 GLY A C 1
ATOM 4728 O O . GLY A 1 598 ? 16.318 50.654 -23.583 1.00 58.59 598 GLY A O 1
ATOM 4729 N N . TYR A 1 599 ? 15.886 48.834 -22.331 1.00 53.75 599 TYR A N 1
ATOM 4730 C CA . TYR A 1 599 ? 17.168 48.869 -21.589 1.00 53.75 599 TYR A CA 1
ATOM 4731 C C . TYR A 1 599 ? 18.296 47.956 -22.128 1.00 53.75 599 TYR A C 1
ATOM 4733 O O . TYR A 1 599 ? 19.430 48.138 -21.699 1.00 53.75 599 TYR A O 1
ATOM 4741 N N . ALA A 1 600 ? 18.029 47.010 -23.046 1.00 46.72 600 ALA A N 1
ATOM 4742 C CA . ALA A 1 600 ? 18.988 46.332 -23.956 1.00 46.72 600 ALA A CA 1
ATOM 4743 C C . ALA A 1 600 ? 18.380 45.042 -24.555 1.00 46.72 600 ALA A C 1
ATOM 4745 O O . ALA A 1 600 ? 17.638 44.331 -23.876 1.00 46.72 600 ALA A O 1
ATOM 4746 N N . GLU A 1 601 ? 18.772 44.681 -25.785 1.00 45.84 601 GLU A N 1
ATOM 4747 C CA . GLU A 1 601 ? 18.709 43.301 -26.292 1.00 45.84 601 GLU A CA 1
ATOM 4748 C C . GLU A 1 601 ? 20.003 42.572 -25.886 1.00 45.84 601 GLU A C 1
ATOM 4750 O O . GLU A 1 601 ? 21.055 42.830 -26.468 1.00 45.84 601 GLU A O 1
ATOM 4755 N N . ASN A 1 602 ? 19.972 41.676 -24.891 1.00 43.34 602 ASN A N 1
ATOM 4756 C CA . ASN A 1 602 ? 21.168 40.921 -24.489 1.00 43.34 602 ASN A CA 1
ATOM 4757 C C . ASN A 1 602 ? 20.907 39.400 -24.536 1.00 43.34 602 ASN A C 1
ATOM 4759 O O . ASN A 1 602 ? 20.114 38.898 -23.738 1.00 43.34 602 ASN A O 1
ATOM 4763 N N . PRO A 1 603 ? 21.532 38.632 -25.455 1.00 42.22 603 PRO A N 1
ATOM 4764 C CA . PRO A 1 603 ? 21.174 37.229 -25.690 1.00 42.22 603 PRO A CA 1
ATOM 4765 C C . PRO A 1 603 ? 21.583 36.251 -24.584 1.00 42.22 603 PRO A C 1
ATOM 4767 O O . PRO A 1 603 ? 21.257 35.073 -24.701 1.00 42.22 603 PRO A O 1
ATOM 4770 N N . CYS A 1 604 ? 22.323 36.687 -23.559 1.00 40.84 604 CYS A N 1
ATOM 4771 C CA . CYS A 1 604 ? 22.531 35.965 -22.301 1.00 40.84 604 CYS A CA 1
ATOM 4772 C C . CYS A 1 604 ? 23.311 36.810 -21.302 1.00 40.84 604 CYS A C 1
ATOM 4774 O O . CYS A 1 604 ? 24.489 37.086 -21.521 1.00 40.84 604 CYS A O 1
ATOM 4776 N N . ILE A 1 605 ? 22.692 37.135 -20.171 1.00 49.34 605 ILE A N 1
ATOM 4777 C CA . ILE A 1 605 ? 23.370 37.678 -18.990 1.00 49.34 605 ILE A CA 1
ATOM 4778 C C . ILE A 1 605 ? 24.156 36.534 -18.324 1.00 49.34 605 ILE A C 1
ATOM 4780 O O . ILE A 1 605 ? 23.768 36.016 -17.291 1.00 49.34 605 ILE A O 1
ATOM 4784 N N . THR A 1 606 ? 25.236 36.099 -18.975 1.00 40.38 606 THR A N 1
ATOM 4785 C CA . THR A 1 606 ? 26.354 35.323 -18.412 1.00 40.38 606 THR A CA 1
ATOM 4786 C C . THR A 1 606 ? 27.561 35.498 -19.340 1.00 40.38 606 THR A C 1
ATOM 4788 O O . THR A 1 606 ? 27.867 34.633 -20.160 1.00 40.38 606 THR A O 1
ATOM 4791 N N . ALA A 1 607 ? 28.206 36.660 -19.257 1.00 35.41 607 ALA A N 1
ATOM 4792 C CA . ALA A 1 607 ? 29.612 36.880 -19.604 1.00 35.41 607 ALA A CA 1
ATOM 4793 C C . ALA A 1 607 ? 30.001 38.260 -19.038 1.00 35.41 607 ALA A C 1
ATOM 4795 O O . ALA A 1 607 ? 29.612 39.281 -19.596 1.00 35.41 607 ALA A O 1
ATOM 4796 N N . ASN A 1 608 ? 30.720 38.271 -17.908 1.00 39.09 608 ASN A N 1
ATOM 4797 C CA . ASN A 1 608 ? 31.163 39.434 -17.110 1.00 39.09 608 ASN A CA 1
ATOM 4798 C C . ASN A 1 608 ? 30.070 40.121 -16.260 1.00 39.09 608 ASN A C 1
ATOM 4800 O O . ASN A 1 608 ? 29.562 41.193 -16.583 1.00 39.09 608 ASN A O 1
ATOM 4804 N N . ALA A 1 609 ? 29.738 39.493 -15.127 1.00 42.56 609 ALA A N 1
ATOM 4805 C CA . ALA A 1 609 ? 28.622 39.834 -14.238 1.00 42.56 609 ALA A CA 1
ATOM 4806 C C . ALA A 1 609 ? 28.982 40.725 -13.025 1.00 42.56 609 ALA A C 1
ATOM 4808 O O . ALA A 1 609 ? 28.313 40.665 -11.996 1.00 42.56 609 ALA A O 1
ATOM 4809 N N . GLU A 1 610 ? 29.996 41.583 -13.122 1.00 44.50 610 GLU A N 1
ATOM 4810 C CA . GLU A 1 610 ? 30.332 42.505 -12.018 1.00 44.50 610 GLU A CA 1
ATOM 4811 C C . GLU A 1 610 ? 29.741 43.918 -12.185 1.00 44.50 610 GLU A C 1
ATOM 4813 O O . GLU A 1 610 ? 29.743 44.685 -11.236 1.00 44.50 610 GLU A O 1
ATOM 4818 N N . LYS A 1 611 ? 29.158 44.286 -13.341 1.00 47.22 611 LYS A N 1
ATOM 4819 C CA . LYS A 1 611 ? 28.809 45.704 -13.613 1.00 47.22 611 LYS A CA 1
ATOM 4820 C C . LYS A 1 611 ? 27.328 46.115 -13.577 1.00 47.22 611 LYS A C 1
ATOM 4822 O O . LYS A 1 611 ? 27.065 47.305 -13.458 1.00 47.22 611 LYS A O 1
ATOM 4827 N N . LEU A 1 612 ? 26.350 45.204 -13.667 1.00 54.59 612 LEU A N 1
ATOM 4828 C CA . LEU A 1 612 ? 24.922 45.592 -13.772 1.00 54.59 612 LEU A CA 1
ATOM 4829 C C . LEU A 1 612 ? 24.211 45.774 -12.419 1.00 54.59 612 LEU A C 1
ATOM 4831 O O . LEU A 1 612 ? 23.416 46.699 -12.266 1.00 54.59 612 LEU A O 1
ATOM 4835 N N . SER A 1 613 ? 24.507 44.932 -11.425 1.00 52.81 613 SER A N 1
ATOM 4836 C CA . SER A 1 613 ? 23.872 44.979 -10.098 1.00 52.81 613 SER A CA 1
ATOM 4837 C C . SER A 1 613 ? 24.305 46.184 -9.253 1.00 52.81 613 SER A C 1
ATOM 4839 O O . SER A 1 613 ? 23.552 46.614 -8.381 1.00 52.81 613 SER A O 1
ATOM 4841 N N . GLU A 1 614 ? 25.487 46.743 -9.534 1.00 53.59 614 GLU A N 1
ATOM 4842 C CA . GLU A 1 614 ? 26.119 47.827 -8.763 1.00 53.59 614 GLU A CA 1
ATOM 4843 C C . GLU A 1 614 ? 26.028 49.203 -9.439 1.00 53.59 614 GLU A C 1
ATOM 4845 O O . GLU A 1 614 ? 26.353 50.219 -8.830 1.00 53.59 614 GLU A O 1
ATOM 4850 N N . SER A 1 615 ? 25.545 49.272 -10.684 1.00 59.03 615 SER A N 1
ATOM 4851 C CA . SER A 1 615 ? 25.418 50.543 -11.398 1.00 59.03 615 SER A CA 1
ATOM 4852 C C . SER A 1 615 ? 24.205 51.342 -10.882 1.00 59.03 615 SER A C 1
ATOM 4854 O O . SER A 1 615 ? 23.089 50.806 -10.853 1.00 59.03 615 SER A O 1
ATOM 4856 N N . PRO A 1 616 ? 24.372 52.606 -10.448 1.00 58.97 616 PRO A N 1
ATOM 4857 C CA . PRO A 1 616 ? 23.285 53.411 -9.884 1.00 58.97 616 PRO A CA 1
ATOM 4858 C C . PRO A 1 616 ? 22.157 53.689 -10.891 1.00 58.97 616 PRO A C 1
ATOM 4860 O O . PRO A 1 616 ? 21.001 53.760 -10.482 1.00 58.97 616 PRO A O 1
ATOM 4863 N N . ASP A 1 617 ? 22.465 53.712 -12.190 1.00 63.41 617 ASP A N 1
ATOM 4864 C CA . ASP A 1 617 ? 21.536 54.096 -13.265 1.00 63.41 617 ASP A CA 1
ATOM 4865 C C . ASP A 1 617 ? 20.636 52.949 -13.770 1.00 63.41 617 ASP A C 1
ATOM 4867 O O . ASP A 1 617 ? 19.787 53.146 -14.641 1.00 63.41 617 ASP A O 1
ATOM 4871 N N . VAL A 1 618 ? 20.800 51.733 -13.231 1.00 72.56 618 VAL A N 1
ATOM 4872 C CA . VAL A 1 618 ? 19.990 50.564 -13.609 1.00 72.56 618 VAL A CA 1
ATOM 4873 C C . VAL A 1 618 ? 18.737 50.470 -12.720 1.00 72.56 618 VAL A C 1
ATOM 4875 O O . VAL A 1 618 ? 18.868 50.403 -11.490 1.00 72.56 618 VAL A O 1
ATOM 4878 N N . PRO A 1 619 ? 17.522 50.406 -13.307 1.00 76.69 619 PRO A N 1
ATOM 4879 C CA . PRO A 1 619 ? 16.275 50.258 -12.560 1.00 76.69 619 PRO A CA 1
ATOM 4880 C C . PRO A 1 619 ? 16.255 49.047 -11.615 1.00 76.69 619 PRO A C 1
ATOM 4882 O O . PRO A 1 619 ? 16.749 47.967 -11.946 1.00 76.69 619 PRO A O 1
ATOM 4885 N N . LEU A 1 620 ? 15.614 49.207 -10.451 1.00 81.00 620 LEU A N 1
ATOM 4886 C CA . LEU A 1 620 ? 15.585 48.198 -9.382 1.00 81.00 620 LEU A CA 1
ATOM 4887 C C . LEU A 1 620 ? 15.085 46.824 -9.859 1.00 81.00 620 LEU A C 1
ATOM 4889 O O . LEU A 1 620 ? 15.712 45.812 -9.563 1.00 81.00 620 LEU A O 1
ATOM 4893 N N . TYR A 1 621 ? 14.021 46.787 -10.663 1.00 80.06 621 TYR A N 1
ATOM 4894 C CA . TYR A 1 621 ? 13.445 45.533 -11.158 1.00 80.06 621 TYR A CA 1
ATOM 4895 C C . TYR A 1 621 ? 14.411 44.747 -12.070 1.00 80.06 621 TYR A C 1
ATOM 4897 O O . TYR A 1 621 ? 14.374 43.519 -12.098 1.00 80.06 621 TYR A O 1
ATOM 4905 N N . ILE A 1 622 ? 15.317 45.435 -12.781 1.00 80.25 622 ILE A N 1
ATOM 4906 C CA . ILE A 1 622 ? 16.363 44.794 -13.595 1.00 80.25 622 ILE A CA 1
ATOM 4907 C C . ILE A 1 622 ? 17.431 44.183 -12.682 1.00 80.25 622 ILE A C 1
ATOM 4909 O O . ILE A 1 622 ? 17.857 43.052 -12.911 1.00 80.25 622 ILE A O 1
ATOM 4913 N N . LYS A 1 623 ? 17.822 44.891 -11.613 1.00 79.00 623 LYS A N 1
ATOM 4914 C CA . LYS A 1 623 ? 18.772 44.385 -10.603 1.00 79.00 623 LYS A CA 1
ATOM 4915 C C . LYS A 1 623 ? 18.228 43.152 -9.877 1.00 79.00 623 LYS A C 1
ATOM 4917 O O . LYS A 1 623 ? 18.969 42.204 -9.622 1.00 79.00 623 LYS A O 1
ATOM 4922 N N . GLU A 1 624 ? 16.939 43.157 -9.547 1.00 83.00 624 GLU A N 1
ATOM 4923 C CA . GLU A 1 624 ? 16.255 42.027 -8.907 1.00 83.00 624 GLU A CA 1
ATOM 4924 C C . GLU A 1 624 ? 16.157 40.820 -9.846 1.00 83.00 624 GLU A C 1
ATOM 4926 O O . GLU A 1 624 ? 16.442 39.695 -9.432 1.00 83.00 624 GLU A O 1
ATOM 4931 N N . PHE A 1 625 ? 15.835 41.051 -11.121 1.00 84.75 625 PHE A N 1
ATOM 4932 C CA . PHE A 1 625 ? 15.810 40.001 -12.138 1.00 84.75 625 PHE A CA 1
ATOM 4933 C C . PHE A 1 625 ? 17.194 39.371 -12.356 1.00 84.75 625 PHE A C 1
ATOM 4935 O O . PHE A 1 625 ? 17.327 38.146 -12.357 1.00 84.75 625 PHE A O 1
ATOM 4942 N N . ASP A 1 626 ? 18.241 40.188 -12.483 1.00 80.75 626 ASP A N 1
ATOM 4943 C CA . ASP A 1 626 ? 19.624 39.717 -12.611 1.00 80.75 626 ASP A CA 1
ATOM 4944 C C . ASP A 1 626 ? 20.030 38.848 -11.408 1.00 80.75 626 ASP A C 1
ATOM 4946 O O . ASP A 1 626 ? 20.477 37.714 -11.580 1.00 80.75 626 ASP A O 1
ATOM 4950 N N . ARG A 1 627 ? 19.757 39.299 -10.177 1.00 80.50 627 ARG A N 1
ATOM 4951 C CA . ARG A 1 627 ? 20.031 38.516 -8.959 1.00 80.50 627 ARG A CA 1
ATOM 4952 C C . ARG A 1 627 ? 19.331 37.154 -8.965 1.00 80.50 627 ARG A C 1
ATOM 4954 O O . ARG A 1 627 ? 19.970 36.137 -8.699 1.00 80.50 627 ARG A O 1
ATOM 4961 N N . MET A 1 628 ? 18.041 37.133 -9.296 1.00 84.81 628 MET A N 1
ATOM 4962 C CA . MET A 1 628 ? 17.241 35.909 -9.371 1.00 84.81 628 MET A CA 1
ATOM 4963 C C . MET A 1 628 ? 17.790 34.938 -10.427 1.00 84.81 628 MET A C 1
ATOM 4965 O O . MET A 1 628 ? 17.940 33.746 -10.157 1.00 84.81 628 MET A O 1
ATOM 4969 N N . THR A 1 629 ? 18.125 35.426 -11.625 1.00 80.31 629 THR A N 1
ATOM 4970 C CA . THR A 1 629 ? 18.668 34.568 -12.692 1.00 80.31 629 THR A CA 1
ATOM 4971 C C . THR A 1 629 ? 20.044 34.003 -12.340 1.00 80.31 629 THR A C 1
ATOM 4973 O O . THR A 1 629 ? 20.289 32.824 -12.589 1.00 80.31 629 THR A O 1
ATOM 4976 N N . ARG A 1 630 ? 20.917 34.770 -11.673 1.00 78.50 630 ARG A N 1
ATOM 4977 C CA . ARG A 1 630 ? 22.196 34.248 -11.156 1.00 78.50 630 ARG A CA 1
ATOM 4978 C C . ARG A 1 630 ? 21.989 33.129 -10.141 1.00 78.50 630 ARG A C 1
ATOM 4980 O O . ARG A 1 630 ? 22.687 32.122 -10.193 1.00 78.50 630 ARG A O 1
ATOM 4987 N N . GLN A 1 631 ? 21.015 33.279 -9.248 1.00 76.88 631 GLN A N 1
ATOM 4988 C CA . GLN A 1 631 ? 20.670 32.240 -8.280 1.00 76.88 631 GLN A CA 1
ATOM 4989 C C . GLN A 1 631 ? 20.082 30.993 -8.963 1.00 76.88 631 GLN A C 1
ATOM 4991 O O . GLN A 1 631 ? 20.362 29.872 -8.549 1.00 76.88 631 GLN A O 1
ATOM 4996 N N . TRP A 1 632 ? 19.326 31.163 -10.054 1.00 82.19 632 TRP A N 1
ATOM 4997 C CA . TRP A 1 632 ? 18.844 30.044 -10.869 1.00 82.19 632 TRP A CA 1
ATOM 4998 C C . TRP A 1 632 ? 19.983 29.263 -11.531 1.00 82.19 632 TRP A C 1
ATOM 5000 O O . TRP A 1 632 ? 19.992 28.033 -11.487 1.00 82.19 632 TRP A O 1
ATOM 5010 N N . HIS A 1 633 ? 20.963 29.966 -12.096 1.00 78.56 633 HIS A N 1
ATOM 5011 C CA . HIS A 1 633 ? 22.069 29.366 -12.855 1.00 78.56 633 HIS A CA 1
ATOM 5012 C C . HIS A 1 633 ? 23.293 28.986 -12.016 1.00 78.56 633 HIS A C 1
ATOM 5014 O O . HIS A 1 633 ? 24.264 28.467 -12.562 1.00 78.56 633 HIS A O 1
ATOM 5020 N N . ASN A 1 634 ? 23.275 29.220 -10.700 1.00 76.81 634 ASN A N 1
ATOM 5021 C CA . ASN A 1 634 ? 24.345 28.751 -9.818 1.00 76.81 634 ASN A CA 1
ATOM 5022 C C . ASN A 1 634 ? 24.358 27.207 -9.702 1.00 76.81 634 ASN A C 1
ATOM 5024 O O . ASN A 1 634 ? 23.432 26.520 -10.137 1.00 76.81 634 ASN A O 1
ATOM 5028 N N . THR A 1 635 ? 25.407 26.648 -9.101 1.00 70.19 635 THR A N 1
ATOM 5029 C CA . THR A 1 635 ? 25.602 25.191 -8.980 1.00 70.19 635 THR A CA 1
ATOM 5030 C C . THR A 1 635 ? 24.774 24.522 -7.885 1.00 70.19 635 THR A C 1
ATOM 5032 O O . THR A 1 635 ? 24.737 23.292 -7.844 1.00 70.19 635 THR A O 1
ATOM 5035 N N . GLU A 1 636 ? 24.129 25.304 -7.016 1.00 70.44 636 GLU A N 1
ATOM 5036 C CA . GLU A 1 636 ? 23.306 24.799 -5.916 1.00 70.44 636 GLU A CA 1
ATOM 5037 C C . GLU A 1 636 ? 22.018 24.154 -6.438 1.00 70.44 636 GLU A C 1
ATOM 5039 O O . GLU A 1 636 ? 21.419 24.615 -7.413 1.00 70.44 636 GLU A O 1
ATOM 5044 N N . ASP A 1 637 ? 21.547 23.108 -5.760 1.00 66.94 637 ASP A N 1
ATOM 5045 C CA . ASP A 1 637 ? 20.310 22.409 -6.136 1.00 66.94 637 ASP A CA 1
ATOM 5046 C C . ASP A 1 637 ? 19.042 23.108 -5.598 1.00 66.94 637 ASP A C 1
ATOM 5048 O O . ASP A 1 637 ? 17.917 22.690 -5.896 1.00 66.94 637 ASP A O 1
ATOM 5052 N N . TYR A 1 638 ? 19.202 24.189 -4.826 1.00 74.62 638 TYR A N 1
ATOM 5053 C CA . TYR A 1 638 ? 18.130 24.977 -4.216 1.00 74.62 638 TYR A CA 1
ATOM 5054 C C . TYR A 1 638 ? 18.283 26.481 -4.466 1.00 74.62 638 TYR A C 1
ATOM 5056 O O . TYR A 1 638 ? 19.333 26.965 -4.883 1.00 74.62 638 TYR A O 1
ATOM 5064 N N . ILE A 1 639 ? 17.197 27.217 -4.229 1.00 75.94 639 ILE A N 1
ATOM 5065 C CA . ILE A 1 639 ? 17.110 28.674 -4.354 1.00 75.94 639 ILE A CA 1
ATOM 5066 C C . ILE A 1 639 ? 16.393 29.208 -3.129 1.00 75.94 639 ILE A C 1
ATOM 5068 O O . ILE A 1 639 ? 15.357 28.687 -2.725 1.00 75.94 639 ILE A O 1
ATOM 5072 N N . GLU A 1 640 ? 16.954 30.253 -2.548 1.00 76.81 640 GLU A N 1
ATOM 5073 C CA . GLU A 1 640 ? 16.358 30.990 -1.446 1.00 76.81 640 GLU A CA 1
ATOM 5074 C C . GLU A 1 640 ? 15.440 32.073 -1.992 1.00 76.81 640 GLU A C 1
ATOM 5076 O O . GLU A 1 640 ? 15.878 32.952 -2.733 1.00 76.81 640 GLU A O 1
ATOM 5081 N N . ILE A 1 641 ? 14.166 31.996 -1.627 1.00 68.19 641 ILE A N 1
ATOM 5082 C CA . ILE A 1 641 ? 13.147 32.949 -2.051 1.00 68.19 641 ILE A CA 1
ATOM 5083 C C . ILE A 1 641 ? 12.467 33.499 -0.804 1.00 68.19 641 ILE A C 1
ATOM 5085 O O . ILE A 1 641 ? 12.106 32.753 0.110 1.00 68.19 641 ILE A O 1
ATOM 5089 N N . SER A 1 642 ? 12.264 34.812 -0.777 1.00 64.38 642 SER A N 1
ATOM 5090 C CA . SER A 1 642 ? 11.476 35.462 0.266 1.00 64.38 642 SER A CA 1
ATOM 5091 C C . SER A 1 642 ? 9.996 35.197 0.017 1.00 64.38 642 SER A C 1
ATOM 5093 O O . SER A 1 642 ? 9.485 35.465 -1.069 1.00 64.38 642 SER A O 1
ATOM 5095 N N . THR A 1 643 ? 9.270 34.687 1.008 1.00 61.09 643 THR A N 1
ATOM 5096 C CA . THR A 1 643 ? 7.809 34.572 0.898 1.00 61.09 643 THR A CA 1
ATOM 5097 C C . THR A 1 643 ? 7.185 35.967 0.919 1.00 61.09 643 THR A C 1
ATOM 5099 O O . THR A 1 643 ? 7.497 36.756 1.814 1.00 61.09 643 THR A O 1
ATOM 5102 N N . SER A 1 644 ? 6.285 36.280 -0.021 1.00 54.06 644 SER A N 1
ATOM 5103 C CA . SER A 1 644 ? 5.494 37.514 0.027 1.00 54.06 644 SER A CA 1
ATOM 5104 C C . SER A 1 644 ? 4.603 37.473 1.272 1.00 54.06 644 SER A C 1
ATOM 5106 O O . SER A 1 644 ? 3.647 36.701 1.328 1.00 54.06 644 SER A O 1
ATOM 5108 N N . GLY A 1 645 ? 4.967 38.235 2.302 1.00 49.84 645 GLY A N 1
ATOM 5109 C CA . GLY A 1 645 ? 4.279 38.241 3.588 1.00 49.84 645 GLY A CA 1
ATOM 5110 C C . GLY A 1 645 ? 2.891 38.862 3.477 1.00 49.84 645 GLY A C 1
ATOM 5111 O O . GLY A 1 645 ? 2.744 40.067 3.637 1.00 49.84 645 GLY A O 1
ATOM 5112 N N . SER A 1 646 ? 1.872 38.041 3.232 1.00 49.72 646 SER A N 1
ATOM 5113 C CA . SER A 1 646 ? 0.469 38.411 3.452 1.00 49.72 646 SER A CA 1
ATOM 5114 C C . SER A 1 646 ? -0.034 37.996 4.843 1.00 49.72 646 SER A C 1
ATOM 5116 O O . SER A 1 646 ? -1.144 38.357 5.216 1.00 49.72 646 SER A O 1
ATOM 5118 N N . THR A 1 647 ? 0.770 37.259 5.625 1.00 44.62 647 THR A N 1
ATOM 5119 C CA . THR A 1 647 ? 0.389 36.713 6.946 1.00 44.62 647 THR A CA 1
ATOM 5120 C C . THR A 1 647 ? 1.503 36.757 8.012 1.00 44.62 647 THR A C 1
ATOM 5122 O O . THR A 1 647 ? 1.370 36.131 9.060 1.00 44.62 647 THR A O 1
ATOM 5125 N N . GLY A 1 648 ? 2.602 37.499 7.803 1.00 53.50 648 GLY A N 1
ATOM 5126 C CA . GLY A 1 648 ? 3.665 37.655 8.812 1.00 53.50 648 GLY A CA 1
ATOM 5127 C C . GLY A 1 648 ? 4.999 38.186 8.274 1.00 53.50 648 GLY A C 1
ATOM 5128 O O . GLY A 1 648 ? 5.101 38.546 7.101 1.00 53.50 648 GLY A O 1
ATOM 5129 N N . ILE A 1 649 ? 6.025 38.223 9.141 1.00 50.62 649 ILE A N 1
ATOM 5130 C CA . ILE A 1 649 ? 7.399 38.638 8.794 1.00 50.62 649 ILE A CA 1
ATOM 5131 C C . ILE A 1 649 ? 7.918 37.735 7.656 1.00 50.62 649 ILE A C 1
ATOM 5133 O O . ILE A 1 649 ? 7.896 36.511 7.826 1.00 50.62 649 ILE A O 1
ATOM 5137 N N . PRO A 1 650 ? 8.378 38.293 6.518 1.00 52.09 650 PRO A N 1
ATOM 5138 C CA . PRO A 1 650 ? 8.907 37.517 5.399 1.00 52.09 650 PRO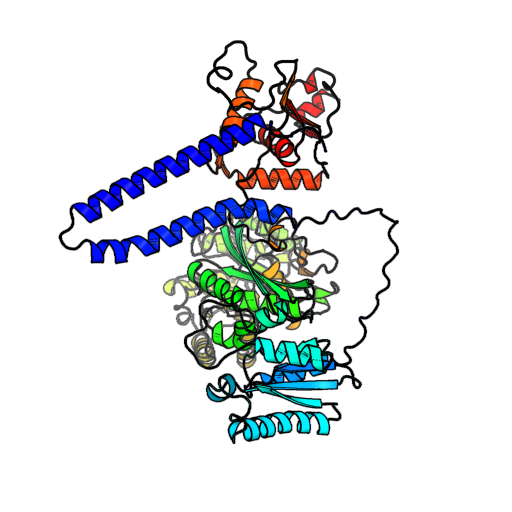 A CA 1
ATOM 5139 C C . PRO A 1 650 ? 9.996 36.539 5.855 1.00 52.09 650 PRO A C 1
ATOM 5141 O O . PRO A 1 650 ? 10.964 36.943 6.500 1.00 52.09 650 PRO A O 1
ATOM 5144 N N . LYS A 1 651 ? 9.844 35.252 5.525 1.00 56.19 651 LYS A N 1
ATOM 5145 C CA . LYS A 1 651 ? 10.849 34.216 5.802 1.00 56.19 651 LYS A CA 1
ATOM 5146 C C . LYS A 1 651 ? 11.541 33.823 4.499 1.00 56.19 651 LYS A C 1
ATOM 5148 O O . LYS A 1 651 ? 10.881 33.688 3.468 1.00 56.19 651 LYS A O 1
ATOM 5153 N N . SER A 1 652 ? 12.859 33.640 4.557 1.00 60.44 652 SER A N 1
ATOM 5154 C CA . SER A 1 652 ? 13.616 33.029 3.462 1.00 60.44 652 SER A CA 1
ATOM 5155 C C . SER A 1 652 ? 13.359 31.524 3.473 1.00 60.44 652 SER A C 1
ATOM 5157 O O . SER A 1 652 ? 13.514 30.879 4.513 1.00 60.44 652 SER A O 1
ATOM 5159 N N . VAL A 1 653 ? 12.913 30.971 2.346 1.00 63.97 653 VAL A N 1
ATOM 5160 C CA . VAL A 1 653 ? 12.651 29.536 2.184 1.00 63.97 653 VAL A CA 1
ATOM 5161 C C . VAL A 1 653 ? 13.515 29.005 1.048 1.00 63.97 653 VAL A C 1
ATOM 5163 O O . VAL A 1 653 ? 13.472 29.526 -0.066 1.00 63.97 653 VAL A O 1
ATOM 5166 N N . GLY A 1 654 ? 14.281 27.949 1.329 1.00 70.38 654 GLY A N 1
ATOM 5167 C CA . GLY A 1 654 ? 15.026 27.201 0.321 1.00 70.38 654 GLY A CA 1
ATOM 5168 C C . GLY A 1 654 ? 14.104 26.249 -0.440 1.00 70.38 654 GLY A C 1
ATOM 5169 O O . GLY A 1 654 ? 13.521 25.339 0.149 1.00 70.38 654 GLY A O 1
ATOM 5170 N N . ILE A 1 655 ? 13.972 26.440 -1.750 1.00 66.12 655 ILE A N 1
ATOM 5171 C CA . ILE A 1 655 ? 13.170 25.595 -2.640 1.00 66.12 655 ILE A CA 1
ATOM 5172 C C . ILE A 1 655 ? 14.099 24.908 -3.638 1.00 66.12 655 ILE A C 1
ATOM 5174 O O . ILE A 1 655 ? 14.896 25.564 -4.304 1.00 66.12 655 ILE A O 1
ATOM 5178 N N . LEU A 1 656 ? 13.993 23.582 -3.772 1.00 71.50 656 LEU A N 1
ATOM 5179 C CA . LEU A 1 656 ? 14.795 22.834 -4.745 1.00 71.50 656 LEU A CA 1
ATOM 5180 C C . LEU A 1 656 ? 14.426 23.233 -6.182 1.00 71.50 656 LEU A C 1
ATOM 5182 O O . LEU A 1 656 ? 13.248 23.230 -6.552 1.00 71.50 656 LEU A O 1
ATOM 5186 N N . LYS A 1 657 ? 15.435 23.483 -7.023 1.00 76.81 657 LYS A N 1
ATOM 5187 C CA . LYS A 1 657 ? 15.271 23.876 -8.436 1.00 76.81 657 LYS A CA 1
ATOM 5188 C C . LYS A 1 657 ? 14.428 22.884 -9.227 1.00 76.81 657 LYS A C 1
ATOM 5190 O O . LYS A 1 657 ? 13.619 23.287 -10.063 1.00 76.81 657 LYS A O 1
ATOM 5195 N N . LYS A 1 658 ? 14.546 21.589 -8.908 1.00 65.88 658 LYS A N 1
ATOM 5196 C CA . LYS A 1 658 ? 13.716 20.533 -9.507 1.00 65.88 658 LYS A CA 1
ATOM 5197 C C . LYS A 1 658 ? 12.218 20.776 -9.286 1.00 65.88 658 LYS A C 1
ATOM 5199 O O . LYS A 1 658 ? 11.448 20.645 -10.225 1.00 65.88 658 LYS A O 1
ATOM 5204 N N . TYR A 1 659 ? 11.798 21.219 -8.096 1.00 67.12 659 TYR A N 1
ATOM 5205 C CA . TYR A 1 659 ? 10.383 21.482 -7.794 1.00 67.12 659 TYR A CA 1
ATOM 5206 C C . TYR A 1 659 ? 9.845 22.710 -8.530 1.00 67.12 659 TYR A C 1
ATOM 5208 O O . TYR A 1 659 ? 8.728 22.673 -9.043 1.00 67.12 659 TYR A O 1
ATOM 5216 N N . ILE A 1 660 ? 10.653 23.769 -8.638 1.00 73.31 660 ILE A N 1
ATOM 5217 C CA . ILE A 1 660 ? 10.314 24.962 -9.429 1.00 73.31 660 ILE A CA 1
ATOM 5218 C C . ILE A 1 660 ? 10.159 24.577 -10.909 1.00 73.31 660 ILE A C 1
ATOM 5220 O O . ILE A 1 660 ? 9.190 24.967 -11.556 1.00 73.31 660 ILE A O 1
ATOM 5224 N N . THR A 1 661 ? 11.064 23.736 -11.416 1.00 74.88 661 THR A N 1
ATOM 5225 C CA . THR A 1 661 ? 11.027 23.214 -12.790 1.00 74.88 661 THR A CA 1
ATOM 5226 C C . THR A 1 661 ? 9.771 22.373 -13.043 1.00 74.88 661 THR A C 1
ATOM 5228 O O . THR A 1 661 ? 9.083 22.596 -14.036 1.00 74.88 661 THR A O 1
ATOM 5231 N N . TYR A 1 662 ? 9.410 21.468 -12.126 1.00 65.31 662 TYR A N 1
ATOM 5232 C CA . TYR A 1 662 ? 8.194 20.654 -12.248 1.00 65.31 662 TYR A CA 1
ATOM 5233 C C . TYR A 1 662 ? 6.916 21.496 -12.239 1.00 65.31 662 TYR A C 1
ATOM 5235 O O . TYR A 1 662 ? 6.048 21.310 -13.088 1.00 65.31 662 TYR A O 1
ATOM 5243 N N . SER A 1 663 ? 6.809 22.456 -11.316 1.00 71.38 663 SER A N 1
ATOM 5244 C CA . SER A 1 663 ? 5.656 23.363 -11.244 1.00 71.38 663 SER A CA 1
ATOM 5245 C C . SER A 1 663 ? 5.529 24.219 -12.513 1.00 71.38 663 SER A C 1
ATOM 5247 O O . SER A 1 663 ? 4.429 24.443 -13.030 1.00 71.38 663 SER A O 1
ATOM 5249 N N . ALA A 1 664 ? 6.663 24.666 -13.064 1.00 79.19 664 ALA A N 1
ATOM 5250 C CA . ALA A 1 664 ? 6.700 25.447 -14.291 1.00 79.19 664 ALA A CA 1
ATOM 5251 C C . ALA A 1 664 ? 6.235 24.615 -15.493 1.00 79.19 664 ALA A C 1
ATOM 5253 O O . ALA A 1 664 ? 5.365 25.081 -16.227 1.00 79.19 664 ALA A O 1
ATOM 5254 N N . GLN A 1 665 ? 6.736 23.383 -15.638 1.00 75.25 665 GLN A N 1
ATOM 5255 C CA . GLN A 1 665 ? 6.321 22.457 -16.694 1.00 75.25 665 GLN A CA 1
ATOM 5256 C C . GLN A 1 665 ? 4.824 22.136 -16.610 1.00 75.25 665 GLN A C 1
ATOM 5258 O O . GLN A 1 665 ? 4.107 22.317 -17.587 1.00 75.25 665 GLN A O 1
ATOM 5263 N N . SER A 1 666 ? 4.325 21.791 -15.419 1.00 62.88 666 SER A N 1
ATOM 5264 C CA . SER A 1 666 ? 2.901 21.506 -15.203 1.00 62.88 666 SER A CA 1
ATOM 5265 C C . SER A 1 666 ? 1.998 22.687 -15.581 1.00 62.88 666 SER A C 1
ATOM 5267 O O . SER A 1 666 ? 0.940 22.490 -16.175 1.00 62.88 666 SER A O 1
ATOM 5269 N N . THR A 1 667 ? 2.426 23.927 -15.305 1.00 73.69 667 THR A N 1
ATOM 5270 C CA . THR A 1 667 ? 1.667 25.118 -15.723 1.00 73.69 667 THR A CA 1
ATOM 5271 C C . THR A 1 667 ? 1.652 25.282 -17.247 1.00 73.69 667 THR A C 1
ATOM 5273 O O . THR A 1 667 ? 0.622 25.650 -17.806 1.00 73.69 667 THR A O 1
ATOM 5276 N N . LEU A 1 668 ? 2.786 25.046 -17.920 1.00 77.06 668 LEU A N 1
ATOM 5277 C CA . LEU A 1 668 ? 2.886 25.142 -19.381 1.00 77.06 668 LEU A CA 1
ATOM 5278 C C . LEU A 1 668 ? 1.979 24.118 -20.067 1.00 77.06 668 LEU A C 1
ATOM 5280 O O . LEU A 1 668 ? 1.286 24.474 -21.019 1.00 77.06 668 LEU A O 1
ATOM 5284 N N . ASP A 1 669 ? 1.952 22.890 -19.547 1.00 65.06 669 ASP A N 1
ATOM 5285 C CA . ASP A 1 669 ? 1.114 21.806 -20.059 1.00 65.06 669 ASP A CA 1
ATOM 5286 C C . ASP A 1 669 ? -0.375 22.121 -19.843 1.00 65.06 669 ASP A C 1
ATOM 5288 O O . ASP A 1 669 ? -1.163 22.056 -20.786 1.00 65.06 669 ASP A O 1
ATOM 5292 N N . PHE A 1 670 ? -0.752 22.562 -18.635 1.00 71.00 670 PHE A N 1
ATOM 5293 C CA . PHE A 1 670 ? -2.129 22.947 -18.306 1.00 71.00 670 PHE A CA 1
ATOM 5294 C C . PHE A 1 670 ? -2.655 24.075 -19.205 1.00 71.00 670 PHE A C 1
ATOM 5296 O O . PHE A 1 670 ? -3.769 24.004 -19.718 1.00 71.00 670 PHE A O 1
ATOM 5303 N N . LEU A 1 671 ? -1.841 25.109 -19.428 1.00 70.44 671 LEU A N 1
ATOM 5304 C CA . LEU A 1 671 ? -2.194 26.246 -20.280 1.00 70.44 671 LEU A CA 1
ATOM 5305 C C . LEU A 1 671 ? -1.992 25.963 -21.779 1.00 70.44 671 LEU A C 1
ATOM 5307 O O . LEU A 1 671 ? -2.240 26.845 -22.600 1.00 70.44 671 LEU A O 1
ATOM 5311 N N . SER A 1 672 ? -1.541 24.757 -22.152 1.00 80.31 672 SER A N 1
ATOM 5312 C CA . SER A 1 672 ? -1.238 24.373 -23.538 1.00 80.31 672 SER A CA 1
ATOM 5313 C C . SER A 1 672 ? -0.306 25.367 -24.252 1.00 80.31 672 SER A C 1
ATOM 5315 O O . SER A 1 672 ? -0.469 25.672 -25.439 1.00 80.31 672 SER A O 1
ATOM 5317 N N . VAL A 1 673 ? 0.677 25.902 -23.520 1.00 77.19 673 VAL A N 1
ATOM 5318 C CA . VAL A 1 673 ? 1.584 26.942 -24.019 1.00 77.19 673 VAL A CA 1
ATOM 5319 C C . VAL A 1 673 ? 2.563 26.336 -25.015 1.00 77.19 673 VAL A C 1
ATOM 5321 O O . VAL A 1 673 ? 3.302 25.398 -24.715 1.00 77.19 673 VAL A O 1
ATOM 5324 N N . ARG A 1 674 ? 2.589 26.890 -26.229 1.00 77.94 674 ARG A N 1
ATOM 5325 C CA . ARG A 1 674 ? 3.431 26.379 -27.314 1.00 77.94 674 ARG A CA 1
ATOM 5326 C C . ARG A 1 674 ? 4.899 26.743 -27.109 1.00 77.94 674 ARG A C 1
ATOM 5328 O O . ARG A 1 674 ? 5.247 27.775 -26.540 1.00 77.94 674 ARG A O 1
ATOM 5335 N N . ARG A 1 675 ? 5.778 25.909 -27.665 1.00 82.44 675 ARG A N 1
ATOM 5336 C CA . ARG A 1 675 ? 7.210 26.203 -27.757 1.00 82.44 675 ARG A CA 1
ATOM 5337 C C . ARG A 1 675 ? 7.428 27.517 -28.517 1.00 82.44 675 ARG A C 1
ATOM 5339 O O . ARG A 1 675 ? 6.890 27.682 -29.609 1.00 82.44 675 ARG A O 1
ATOM 5346 N N . GLY A 1 676 ? 8.239 28.415 -27.962 1.00 83.62 676 GLY A N 1
ATOM 5347 C CA . GLY A 1 676 ? 8.489 29.743 -28.529 1.00 83.62 676 GLY A CA 1
ATOM 5348 C C . GLY A 1 676 ? 7.510 30.839 -28.095 1.00 83.62 676 GLY A C 1
ATOM 5349 O O . GLY A 1 676 ? 7.593 31.931 -28.644 1.00 83.62 676 GLY A O 1
ATOM 5350 N N . ALA A 1 677 ? 6.617 30.580 -27.133 1.00 85.69 677 ALA A N 1
ATOM 5351 C CA . ALA A 1 677 ? 5.658 31.564 -26.627 1.00 85.69 677 ALA A CA 1
ATOM 5352 C C . ALA A 1 677 ? 6.315 32.824 -26.028 1.00 85.69 677 ALA A C 1
ATOM 5354 O O . ALA A 1 677 ? 7.443 32.795 -25.529 1.00 85.69 677 ALA A O 1
ATOM 5355 N N . HIS A 1 678 ? 5.593 33.941 -26.079 1.00 86.50 678 HIS A N 1
ATOM 5356 C CA . HIS A 1 678 ? 6.024 35.254 -25.611 1.00 86.50 678 HIS A CA 1
ATOM 5357 C C . HIS A 1 678 ? 5.449 35.545 -24.219 1.00 86.50 678 HIS A C 1
ATOM 5359 O O . HIS A 1 678 ? 4.236 35.652 -24.044 1.00 86.50 678 HIS A O 1
ATOM 5365 N N . PHE A 1 679 ? 6.324 35.706 -23.227 1.00 89.94 679 PHE A N 1
ATOM 5366 C CA . PHE A 1 679 ? 5.963 35.941 -21.829 1.00 89.94 679 PHE A CA 1
ATOM 5367 C C . PHE A 1 679 ? 6.168 37.401 -21.437 1.00 89.94 679 PHE A C 1
ATOM 5369 O O . PHE A 1 679 ? 7.160 38.023 -21.827 1.00 89.94 679 PHE A O 1
ATOM 5376 N N . LEU A 1 680 ? 5.283 37.913 -20.584 1.00 86.25 680 LEU A N 1
ATOM 5377 C CA . LEU A 1 680 ? 5.479 39.173 -19.870 1.00 86.25 680 LEU A CA 1
ATOM 5378 C C . LEU A 1 680 ? 5.686 38.910 -18.375 1.00 86.25 680 LEU A C 1
ATOM 5380 O O . LEU A 1 680 ? 4.809 38.365 -17.698 1.00 86.25 680 LEU A O 1
ATOM 5384 N N . LEU A 1 681 ? 6.836 39.335 -17.852 1.00 87.69 681 LEU A N 1
ATOM 5385 C CA . LEU A 1 681 ? 7.118 39.411 -16.424 1.00 87.69 681 LEU A CA 1
ATOM 5386 C C . LEU A 1 681 ? 6.866 40.838 -15.927 1.00 87.69 681 LEU A C 1
ATOM 5388 O O . LEU A 1 681 ? 7.715 41.717 -16.056 1.00 87.69 681 LEU A O 1
ATOM 5392 N N . CYS A 1 682 ? 5.694 41.023 -15.324 1.00 82.31 682 CYS A N 1
ATOM 5393 C CA . CYS A 1 682 ? 5.254 42.246 -14.648 1.00 82.31 682 CYS A CA 1
ATOM 5394 C C . CYS A 1 682 ? 5.074 42.048 -13.131 1.00 82.31 682 CYS A C 1
ATOM 5396 O O . CYS A 1 682 ? 4.405 42.837 -12.472 1.00 82.31 682 CYS A O 1
ATOM 5398 N N . LEU A 1 683 ? 5.633 40.965 -12.581 1.00 84.88 683 LEU A N 1
ATOM 5399 C CA . LEU A 1 683 ? 5.674 40.678 -11.146 1.00 84.88 683 LEU A CA 1
ATOM 5400 C C . LEU A 1 683 ? 7.068 40.998 -10.598 1.00 84.88 683 LEU A C 1
ATOM 5402 O O . LEU A 1 683 ? 8.038 40.904 -11.355 1.00 84.88 683 LEU A O 1
ATOM 5406 N N . PRO A 1 684 ? 7.207 41.314 -9.298 1.00 82.25 684 PRO A N 1
ATOM 5407 C CA . PRO A 1 684 ? 8.522 41.536 -8.714 1.00 82.25 684 PRO A CA 1
ATOM 5408 C C . PRO A 1 684 ? 9.379 40.250 -8.811 1.00 82.25 684 PRO A C 1
ATOM 5410 O O . PRO A 1 684 ? 8.949 39.201 -8.308 1.00 82.25 684 PRO A O 1
ATOM 5413 N N . PRO A 1 685 ? 10.559 40.285 -9.468 1.00 80.62 685 PRO A N 1
ATOM 5414 C CA . PRO A 1 685 ? 11.385 39.095 -9.714 1.00 80.62 685 PRO A CA 1
ATOM 5415 C C . PRO A 1 685 ? 11.920 38.409 -8.448 1.00 80.62 685 PRO A C 1
ATOM 5417 O O . PRO A 1 685 ? 12.219 37.223 -8.467 1.00 80.62 685 PRO A O 1
ATOM 5420 N N . GLN A 1 686 ? 12.020 39.130 -7.333 1.00 76.00 686 GLN A N 1
ATOM 5421 C CA . GLN A 1 686 ? 12.495 38.623 -6.043 1.00 76.00 686 GLN A CA 1
ATOM 5422 C C . GLN A 1 686 ? 11.545 37.618 -5.369 1.00 76.00 686 GLN A C 1
ATOM 5424 O O . GLN A 1 686 ? 11.935 36.960 -4.405 1.00 76.00 686 GLN A O 1
ATOM 5429 N N . PHE A 1 687 ? 10.301 37.501 -5.845 1.00 81.12 687 PHE A N 1
ATOM 5430 C CA . PHE A 1 687 ? 9.318 36.553 -5.320 1.00 81.12 687 PHE A CA 1
ATOM 5431 C C . PHE A 1 687 ? 9.130 35.355 -6.254 1.00 81.12 687 PHE A C 1
ATOM 5433 O O . PHE A 1 687 ? 9.331 35.439 -7.467 1.00 81.12 687 PHE A O 1
ATOM 5440 N N . ILE A 1 688 ? 8.619 34.253 -5.691 1.00 80.56 688 ILE A N 1
ATOM 5441 C CA . ILE A 1 688 ? 8.347 33.010 -6.430 1.00 80.56 688 ILE A CA 1
ATOM 5442 C C . ILE A 1 688 ? 7.486 33.246 -7.678 1.00 80.56 688 ILE A C 1
ATOM 5444 O O . ILE A 1 688 ? 7.717 32.630 -8.713 1.00 80.56 688 ILE A O 1
ATOM 5448 N N . GLY A 1 689 ? 6.530 34.179 -7.611 1.00 80.44 689 GLY A N 1
ATOM 5449 C CA . GLY A 1 689 ? 5.666 34.525 -8.737 1.00 80.44 689 GLY A CA 1
ATOM 5450 C C . GLY A 1 689 ? 6.451 34.999 -9.960 1.00 80.44 689 GLY A C 1
ATOM 5451 O O . GLY A 1 689 ? 6.231 34.476 -11.048 1.00 80.44 689 GLY A O 1
ATOM 5452 N N . GLY A 1 690 ? 7.396 35.931 -9.788 1.00 83.38 690 GLY A N 1
ATOM 5453 C CA . GLY A 1 690 ? 8.212 36.435 -10.895 1.00 83.38 690 GLY A CA 1
ATOM 5454 C C . GLY A 1 690 ? 9.186 35.388 -11.435 1.00 83.38 690 GLY A C 1
ATOM 5455 O O . GLY A 1 690 ? 9.350 35.226 -12.646 1.00 83.38 690 GLY A O 1
ATOM 5456 N N . MET A 1 691 ? 9.742 34.589 -10.532 1.00 86.12 691 MET A N 1
ATOM 5457 C CA . MET A 1 691 ? 10.645 33.496 -10.863 1.00 86.12 691 MET A CA 1
ATOM 5458 C C . MET A 1 691 ? 10.010 32.403 -11.711 1.00 86.12 691 MET A C 1
ATOM 5460 O O . MET A 1 691 ? 10.598 31.940 -12.689 1.00 86.12 691 MET A O 1
ATOM 5464 N N . MET A 1 692 ? 8.779 32.026 -11.383 1.00 86.62 692 MET A N 1
ATOM 5465 C CA . MET A 1 692 ? 8.033 31.030 -12.140 1.00 86.62 692 MET A CA 1
ATOM 5466 C C . MET A 1 692 ? 7.799 31.465 -13.591 1.00 86.62 692 MET A C 1
ATOM 5468 O O . MET A 1 692 ? 7.838 30.621 -14.481 1.00 86.62 692 MET A O 1
ATOM 5472 N N . VAL A 1 693 ? 7.607 32.762 -13.865 1.00 88.69 693 VAL A N 1
ATOM 5473 C CA . VAL A 1 693 ? 7.471 33.273 -15.245 1.00 88.69 693 VAL A CA 1
ATOM 5474 C C . VAL A 1 693 ? 8.764 33.072 -16.033 1.00 88.69 693 VAL A C 1
ATOM 5476 O O . VAL A 1 693 ? 8.723 32.595 -17.166 1.00 88.69 693 VAL A O 1
ATOM 5479 N N . TYR A 1 694 ? 9.912 33.374 -15.420 1.00 88.31 694 TYR A N 1
ATOM 5480 C CA . TYR A 1 694 ? 11.220 33.172 -16.041 1.00 88.31 694 TYR A CA 1
ATOM 5481 C C . TYR A 1 694 ? 11.481 31.698 -16.373 1.00 88.31 694 TYR A C 1
ATOM 5483 O O . TYR A 1 694 ? 11.828 31.369 -17.507 1.00 88.31 694 TYR A O 1
ATOM 5491 N N . VAL A 1 695 ? 11.260 30.800 -15.409 1.00 87.75 695 VAL A N 1
ATOM 5492 C CA . VAL A 1 695 ? 11.508 29.360 -15.591 1.00 87.75 695 VAL A CA 1
ATOM 5493 C C . VAL A 1 695 ? 10.580 28.768 -16.657 1.00 87.75 695 VAL A C 1
ATOM 5495 O O . VAL A 1 695 ? 11.028 27.978 -17.485 1.00 87.75 695 VAL A O 1
ATOM 5498 N N . ARG A 1 696 ? 9.311 29.194 -16.711 1.00 89.88 696 ARG A N 1
ATOM 5499 C CA . ARG A 1 696 ? 8.357 28.793 -17.762 1.00 89.88 696 ARG A CA 1
ATOM 5500 C C . ARG A 1 696 ? 8.809 29.244 -19.152 1.00 89.88 696 ARG A C 1
ATOM 5502 O O . ARG A 1 696 ? 8.825 28.431 -20.077 1.00 89.88 696 ARG A O 1
ATOM 5509 N N . ALA A 1 697 ? 9.219 30.506 -19.292 1.00 86.94 697 ALA A N 1
ATOM 5510 C CA . ALA A 1 697 ? 9.747 31.026 -20.552 1.00 86.94 697 ALA A CA 1
ATOM 5511 C C . ALA A 1 697 ? 10.984 30.233 -21.006 1.00 86.94 697 ALA A C 1
ATOM 5513 O O . ALA A 1 697 ? 11.100 29.877 -22.178 1.00 86.94 697 ALA A O 1
ATOM 5514 N N . ALA A 1 698 ? 11.862 29.873 -20.068 1.00 84.06 698 ALA A N 1
ATOM 5515 C CA . ALA A 1 698 ? 13.047 29.082 -20.364 1.00 84.06 698 ALA A CA 1
ATOM 5516 C C . ALA A 1 698 ? 12.734 27.645 -20.807 1.00 84.06 698 ALA A C 1
ATOM 5518 O O . ALA A 1 698 ? 13.276 27.189 -21.817 1.00 84.06 698 ALA A O 1
ATOM 5519 N N . LEU A 1 699 ? 11.817 26.954 -20.122 1.00 82.88 699 LEU A N 1
ATOM 5520 C CA . LEU A 1 699 ? 11.442 25.572 -20.445 1.00 82.88 699 LEU A CA 1
ATOM 5521 C C . LEU A 1 699 ? 10.802 25.431 -21.831 1.00 82.88 699 LEU A C 1
ATOM 5523 O O . LEU A 1 699 ? 11.135 24.515 -22.582 1.00 82.88 699 LEU A O 1
ATOM 5527 N N . CYS A 1 700 ? 9.935 26.367 -22.225 1.00 81.19 700 CYS A N 1
ATOM 5528 C CA . CYS A 1 700 ? 9.286 26.329 -23.540 1.00 81.19 700 CYS A CA 1
ATOM 5529 C C . CYS A 1 700 ? 10.107 26.995 -24.661 1.00 81.19 700 CYS A C 1
ATOM 5531 O O . CYS A 1 700 ? 9.608 27.144 -25.778 1.00 81.19 700 CYS A O 1
ATOM 5533 N N . ARG A 1 701 ? 11.363 27.395 -24.407 1.00 81.81 701 ARG A N 1
ATOM 5534 C CA . ARG A 1 701 ? 12.201 28.167 -25.349 1.00 81.81 701 ARG A CA 1
ATOM 5535 C C . ARG A 1 701 ? 11.510 29.444 -25.853 1.00 81.81 701 ARG A C 1
ATOM 5537 O O . ARG A 1 701 ? 11.617 29.786 -27.031 1.00 81.81 701 ARG A O 1
ATOM 5544 N N . GLY A 1 702 ? 10.757 30.090 -24.971 1.00 81.75 702 GLY A N 1
ATOM 5545 C CA . GLY A 1 702 ? 10.015 31.314 -25.232 1.00 81.75 702 GLY A CA 1
ATOM 5546 C C . GLY A 1 702 ? 10.881 32.572 -25.224 1.00 81.75 702 GLY A C 1
ATOM 5547 O O . GLY A 1 702 ? 12.087 32.536 -24.959 1.00 81.75 702 GLY A O 1
ATOM 5548 N N . SER A 1 703 ? 10.248 33.706 -25.512 1.00 85.44 703 SER A N 1
ATOM 5549 C CA . SER A 1 703 ? 10.812 35.035 -25.264 1.00 85.44 703 SER A CA 1
ATOM 5550 C C . SER A 1 703 ? 10.211 35.618 -23.985 1.00 85.44 703 SER A C 1
ATOM 5552 O O . SER A 1 703 ? 9.078 35.305 -23.626 1.00 85.44 703 SER A O 1
ATOM 5554 N N . LEU A 1 704 ? 10.974 36.442 -23.270 1.00 88.00 704 LEU A N 1
ATOM 5555 C CA . LEU A 1 704 ? 10.540 37.062 -22.022 1.00 88.00 704 LEU A CA 1
ATOM 5556 C C . LEU A 1 704 ? 10.744 38.572 -22.088 1.00 88.00 704 LEU A C 1
ATOM 5558 O O . LEU A 1 704 ? 11.877 39.039 -22.156 1.00 88.00 704 LEU A O 1
ATOM 5562 N N . THR A 1 705 ? 9.661 39.337 -21.998 1.00 84.94 705 THR A N 1
ATOM 5563 C CA . THR A 1 705 ? 9.741 40.771 -21.710 1.00 84.94 705 THR A CA 1
ATOM 5564 C C . THR A 1 705 ? 9.634 40.998 -20.210 1.00 84.94 705 THR A C 1
ATOM 5566 O O . THR A 1 705 ? 8.683 40.540 -19.586 1.00 84.94 705 THR A O 1
ATOM 5569 N N . VAL A 1 706 ? 10.594 41.709 -19.627 1.00 85.25 706 VAL A N 1
ATOM 5570 C CA . VAL A 1 706 ? 10.600 42.097 -18.213 1.00 85.25 706 VAL A CA 1
ATOM 5571 C C . VAL A 1 706 ? 10.282 43.584 -18.113 1.00 85.25 706 VAL A C 1
ATOM 5573 O O . VAL A 1 706 ? 10.930 44.405 -18.767 1.00 85.25 706 VAL A O 1
ATOM 5576 N N . CYS A 1 707 ? 9.299 43.940 -17.291 1.00 81.81 707 CYS A N 1
ATOM 5577 C CA . CYS A 1 707 ? 8.873 45.321 -17.094 1.00 81.81 707 CYS A CA 1
ATOM 5578 C C . CYS A 1 707 ? 8.755 45.684 -15.601 1.00 81.81 707 CYS A C 1
ATOM 5580 O O . CYS A 1 707 ? 8.768 44.793 -14.747 1.00 81.81 707 CYS A O 1
ATOM 5582 N N . PRO A 1 708 ? 8.615 46.979 -15.255 1.00 80.69 708 PRO A N 1
ATOM 5583 C CA . PRO A 1 708 ? 8.396 47.404 -13.879 1.00 80.69 708 PRO A CA 1
ATOM 5584 C C . PRO A 1 708 ? 7.157 46.720 -13.260 1.00 80.69 708 PRO A C 1
ATOM 5586 O O . PRO A 1 708 ? 6.128 46.647 -13.941 1.00 80.69 708 PRO A O 1
ATOM 5589 N N . PRO A 1 709 ? 7.201 46.283 -11.981 1.00 73.69 709 PRO A N 1
ATOM 5590 C CA . PRO A 1 709 ? 6.118 45.537 -11.318 1.00 73.69 709 PRO A CA 1
ATOM 5591 C C . PRO A 1 709 ? 4.735 46.209 -11.179 1.00 73.69 709 PRO A C 1
ATOM 5593 O O . PRO A 1 709 ? 3.859 45.645 -10.538 1.00 73.69 709 PRO A O 1
ATOM 5596 N N . ASN A 1 710 ? 4.509 47.381 -11.774 1.00 67.06 710 ASN A N 1
ATOM 5597 C CA . ASN A 1 710 ? 3.224 48.094 -11.770 1.00 67.06 710 ASN A CA 1
ATOM 5598 C C . ASN A 1 710 ? 2.812 48.601 -13.163 1.00 67.06 710 ASN A C 1
ATOM 5600 O O . ASN A 1 710 ? 1.803 49.282 -13.282 1.00 67.06 710 ASN A O 1
ATOM 5604 N N . LEU A 1 711 ? 3.561 48.268 -14.223 1.00 65.00 711 LEU A N 1
ATOM 5605 C CA . LEU A 1 711 ? 3.356 48.847 -15.558 1.00 65.00 711 LEU A CA 1
ATOM 5606 C C . LEU A 1 711 ? 1.932 48.631 -16.101 1.00 65.00 711 LEU A C 1
ATOM 5608 O O . LEU A 1 711 ? 1.373 49.517 -16.743 1.00 65.00 711 LEU A O 1
ATOM 5612 N N . ILE A 1 712 ? 1.350 47.461 -15.818 1.00 59.41 712 ILE A N 1
ATOM 5613 C CA . ILE A 1 712 ? 0.010 47.091 -16.287 1.00 59.41 712 ILE A CA 1
ATOM 5614 C C . ILE A 1 712 ? -1.065 47.990 -15.669 1.00 59.41 712 ILE A C 1
ATOM 5616 O O . ILE A 1 712 ? -2.047 48.265 -16.338 1.00 59.41 712 ILE A O 1
ATOM 5620 N N . ALA A 1 713 ? -0.872 48.502 -14.449 1.00 55.41 713 ALA A N 1
ATOM 5621 C CA . ALA A 1 713 ? -1.856 49.357 -13.785 1.00 55.41 713 ALA A CA 1
ATOM 5622 C C . ALA A 1 713 ? -1.986 50.759 -14.414 1.00 55.41 713 ALA A C 1
ATOM 5624 O O . ALA A 1 713 ? -3.025 51.385 -14.244 1.00 55.41 713 ALA A O 1
ATOM 5625 N N . ASP A 1 714 ? -0.963 51.229 -15.139 1.00 50.84 714 ASP A N 1
ATOM 5626 C CA . ASP A 1 714 ? -0.859 52.628 -15.581 1.00 50.84 714 ASP A CA 1
ATOM 5627 C C . ASP A 1 714 ? -0.789 52.797 -17.118 1.00 50.84 714 ASP A C 1
ATOM 5629 O O . ASP A 1 714 ? -0.735 53.926 -17.608 1.00 50.84 714 ASP A O 1
ATOM 5633 N N . SER A 1 715 ? -0.760 51.716 -17.916 1.00 53.38 715 SER A N 1
ATOM 5634 C CA . SER A 1 715 ? -0.580 51.813 -19.379 1.00 53.38 715 SER A CA 1
ATOM 5635 C C . SER A 1 715 ? -1.012 50.566 -20.171 1.00 53.38 715 SER A C 1
ATOM 5637 O O . SER A 1 715 ? -1.094 49.463 -19.633 1.00 53.38 715 SER A O 1
ATOM 5639 N N . ALA A 1 716 ? -1.266 50.738 -21.477 1.00 58.25 716 ALA A N 1
ATOM 5640 C CA . ALA A 1 716 ? -1.498 49.633 -22.411 1.00 58.25 716 ALA A CA 1
ATOM 5641 C C . ALA A 1 716 ? -0.260 48.723 -22.509 1.00 58.25 716 ALA A C 1
ATOM 5643 O O . ALA A 1 716 ? 0.876 49.202 -22.482 1.00 58.25 716 ALA A O 1
ATOM 5644 N N . LEU A 1 717 ? -0.483 47.409 -22.635 1.00 62.66 717 LEU A N 1
ATOM 5645 C CA . LEU A 1 717 ? 0.587 46.412 -22.692 1.00 62.66 717 LEU A CA 1
ATOM 5646 C C . LEU A 1 717 ? 1.618 46.761 -23.783 1.00 62.66 717 LEU A C 1
ATOM 5648 O O . LEU A 1 717 ? 1.228 47.085 -24.906 1.00 62.66 717 LEU A O 1
ATOM 5652 N N . PRO A 1 718 ? 2.927 46.629 -23.505 1.00 59.03 718 PRO A N 1
ATOM 5653 C CA . PRO A 1 718 ? 3.988 47.029 -24.433 1.00 59.03 718 PRO A CA 1
ATOM 5654 C C . PRO A 1 718 ? 4.131 46.132 -25.681 1.00 59.03 718 PRO A C 1
ATOM 5656 O O . PRO A 1 718 ? 5.089 46.279 -26.439 1.00 59.03 718 PRO A O 1
ATOM 5659 N N . GLY A 1 719 ? 3.196 45.204 -25.913 1.00 68.00 719 GLY A N 1
ATOM 5660 C CA . GLY A 1 719 ? 3.201 44.279 -27.041 1.00 68.00 719 GLY A CA 1
ATOM 5661 C C . GLY A 1 719 ? 2.168 43.157 -26.908 1.00 68.00 719 GLY A C 1
ATOM 5662 O O . GLY A 1 719 ? 1.362 43.134 -25.978 1.00 68.00 719 GLY A O 1
ATOM 5663 N N . TYR A 1 720 ? 2.211 42.217 -27.856 1.00 76.00 720 TYR A N 1
ATOM 5664 C CA . TYR A 1 720 ? 1.438 40.975 -27.809 1.00 76.00 720 TYR A CA 1
ATOM 5665 C C . TYR A 1 720 ? 2.199 39.908 -27.012 1.00 76.00 720 TYR A C 1
ATOM 5667 O O . TYR A 1 720 ? 3.376 39.648 -27.283 1.00 76.00 720 TYR A O 1
ATOM 5675 N N . TYR A 1 721 ? 1.511 39.282 -26.057 1.00 83.12 721 TYR A N 1
ATOM 5676 C CA . TYR A 1 721 ? 2.059 38.256 -25.173 1.00 83.12 721 TYR A CA 1
ATOM 5677 C C . TYR A 1 721 ? 1.108 37.064 -25.114 1.00 83.12 721 TYR A C 1
ATOM 5679 O O . TYR A 1 721 ? -0.091 37.239 -24.911 1.00 83.12 721 TYR A O 1
ATOM 5687 N N . ASP A 1 722 ? 1.655 35.858 -25.248 1.00 80.00 722 ASP A N 1
ATOM 5688 C CA . ASP A 1 722 ? 0.899 34.609 -25.125 1.00 80.00 722 ASP A CA 1
ATOM 5689 C C . ASP A 1 722 ? 0.595 34.284 -23.656 1.00 80.00 722 ASP A C 1
ATOM 5691 O O . ASP A 1 722 ? -0.415 33.656 -23.348 1.00 80.00 722 ASP A O 1
ATOM 5695 N N . VAL A 1 723 ? 1.476 34.703 -22.737 1.00 82.50 723 VAL A N 1
ATOM 5696 C CA . VAL A 1 723 ? 1.322 34.466 -21.298 1.00 82.50 723 VAL A CA 1
ATOM 5697 C C . VAL A 1 723 ? 1.700 35.713 -20.506 1.00 82.50 723 VAL A C 1
ATOM 5699 O O . VAL A 1 723 ? 2.837 36.188 -20.556 1.00 82.50 723 VAL A O 1
ATOM 5702 N N . VAL A 1 724 ? 0.760 36.200 -19.698 1.00 82.12 724 VAL A N 1
ATOM 5703 C CA . VAL A 1 724 ? 0.964 37.313 -18.764 1.00 82.12 724 VAL A CA 1
ATOM 5704 C C . VAL A 1 724 ? 0.594 36.844 -17.361 1.00 82.12 724 VAL A C 1
ATOM 5706 O O . VAL A 1 724 ? -0.503 36.340 -17.137 1.00 82.12 724 VAL A O 1
ATOM 5709 N N . SER A 1 725 ? 1.514 36.977 -16.404 1.00 76.81 725 SER A N 1
ATOM 5710 C CA . SER A 1 725 ? 1.243 36.656 -14.996 1.00 76.81 725 SER A CA 1
ATOM 5711 C C . SER A 1 725 ? 1.027 37.933 -14.196 1.00 76.81 725 SER A C 1
ATOM 5713 O O . SER A 1 725 ? 1.956 38.711 -14.021 1.00 76.81 725 SER A O 1
ATOM 5715 N N . VAL A 1 726 ? -0.184 38.124 -13.680 1.00 74.94 726 VAL A N 1
ATOM 5716 C CA . VAL A 1 726 ? -0.601 39.303 -12.907 1.00 74.94 726 VAL A CA 1
ATOM 5717 C C . VAL A 1 726 ? -1.147 38.894 -11.547 1.00 74.94 726 VAL A C 1
ATOM 5719 O O . VAL A 1 726 ? -1.649 37.785 -11.372 1.00 74.94 726 VAL A O 1
ATOM 5722 N N . THR A 1 727 ? -1.060 39.793 -10.568 1.00 69.50 727 THR A N 1
ATOM 5723 C CA . THR A 1 727 ? -1.788 39.628 -9.307 1.00 69.50 727 THR A CA 1
ATOM 5724 C C . THR A 1 727 ? -3.244 40.075 -9.487 1.00 69.50 727 THR A C 1
ATOM 5726 O O . THR A 1 727 ? -3.507 40.967 -10.297 1.00 69.50 727 THR A O 1
ATOM 5729 N N . PRO A 1 728 ? -4.201 39.534 -8.707 1.00 63.22 728 PRO A N 1
ATOM 5730 C CA . PRO A 1 728 ? -5.588 40.012 -8.724 1.00 63.22 728 PRO A CA 1
ATOM 5731 C C . PRO A 1 728 ? -5.707 41.528 -8.497 1.00 63.22 728 PRO A C 1
ATOM 5733 O O . PRO A 1 728 ? -6.526 42.188 -9.125 1.00 63.22 728 PRO A O 1
ATOM 5736 N N . TYR A 1 729 ? -4.831 42.097 -7.663 1.00 65.50 729 TYR A N 1
ATOM 5737 C CA . TYR A 1 729 ? -4.759 43.540 -7.420 1.00 65.50 729 TYR A CA 1
ATOM 5738 C C . TYR A 1 729 ? -4.388 44.350 -8.677 1.00 65.50 729 TYR A C 1
ATOM 5740 O O . TYR A 1 729 ? -4.955 45.414 -8.908 1.00 65.50 729 TYR A O 1
ATOM 5748 N N . LEU A 1 730 ? -3.472 43.845 -9.515 1.00 62.38 730 LEU A N 1
ATOM 5749 C CA . LEU A 1 730 ? -3.090 44.494 -10.779 1.00 62.38 730 LEU A CA 1
ATOM 5750 C C . LEU A 1 730 ? -4.217 44.436 -11.829 1.00 62.38 730 LEU A C 1
ATOM 5752 O O . LEU A 1 730 ? -4.360 45.371 -12.614 1.00 62.38 730 LEU A O 1
ATOM 5756 N N . LEU A 1 731 ? -5.044 43.383 -11.808 1.00 61.00 731 LEU A N 1
ATOM 5757 C CA . LEU A 1 731 ? -6.241 43.262 -12.655 1.00 61.00 731 LEU A CA 1
ATOM 5758 C C . LEU A 1 731 ? -7.367 44.217 -12.232 1.00 61.00 731 LEU A C 1
ATOM 5760 O O . LEU A 1 731 ? -8.079 44.741 -13.076 1.00 61.00 731 LEU A O 1
ATOM 5764 N N . MET A 1 732 ? -7.520 44.481 -10.932 1.00 58.66 732 MET A N 1
ATOM 5765 C CA . MET A 1 732 ? -8.572 45.376 -10.425 1.00 58.66 732 MET A CA 1
ATOM 5766 C C . MET A 1 732 ? -8.327 46.859 -10.738 1.00 58.66 732 MET A C 1
ATOM 5768 O O . MET A 1 732 ? -9.274 47.634 -10.738 1.00 58.66 732 MET A O 1
ATOM 5772 N N . LYS A 1 733 ? -7.078 47.269 -10.998 1.00 52.16 733 LYS A N 1
ATOM 5773 C CA . LYS A 1 733 ? -6.734 48.650 -11.387 1.00 52.16 733 LYS A CA 1
ATOM 5774 C C . LYS A 1 733 ? -6.870 48.937 -12.887 1.00 52.16 733 LYS A C 1
ATOM 5776 O O . LYS A 1 733 ? -6.797 50.096 -13.273 1.00 52.16 733 LYS A O 1
ATOM 5781 N N . THR A 1 734 ? -7.024 47.903 -13.712 1.00 47.34 734 THR A N 1
ATOM 5782 C CA . THR A 1 734 ? -7.087 47.997 -15.183 1.00 47.34 734 THR A CA 1
ATOM 5783 C C . THR A 1 734 ? -8.498 47.869 -15.759 1.00 47.34 734 THR A C 1
ATOM 5785 O O . THR A 1 734 ? -8.647 47.941 -16.979 1.00 47.34 734 THR A O 1
ATOM 5788 N N . ALA A 1 735 ? -9.506 47.667 -14.903 1.00 37.84 735 ALA A N 1
ATOM 5789 C CA . ALA A 1 735 ? -10.911 47.481 -15.267 1.00 37.84 735 ALA A CA 1
ATOM 5790 C C . ALA A 1 735 ? -11.719 48.784 -15.221 1.00 37.84 735 ALA A C 1
ATOM 5792 O O . ALA A 1 735 ? -11.476 49.594 -14.295 1.00 37.84 735 ALA A O 1
#

Secondary structure (DSSP, 8-state):
--S----HHHHHHHHHHHHHHHHHHHHHHHHHHHHHHHT-S-HHHHHHHHHHHHHHHHHHHHHHHHHHHHGGG-------PPPPPPPPP-PPPPPPSEEEEE--SSTTHHHHHHHHHHHS-TTPEEEEEEEE--HHHHH-TTT--SHHHHHHHHHHHHHHHHHHHTT--EEEEEEES-HHHHHHHHHHHHT-SEEEE-------TT-SSS--HHHHHHHHS-S-----EEEEEEEEEEEEEEEEETTEEEEEEEEEEEEEE-TTS-EEEEEEE--TTTSSS-HHHHHHHHHHHHHSHHHHHHTHHHHTTT-HHHHHHHHHHHHHHHTTSSS-SS-STTTTTS-EEEBPEEEPP--HHHHHHHHHHHHHTT-SEEEEE-SSS-HHHHHHHHHHHHHSTGGGTSEEEEE-TT-S-TTTHHHHHHHHHTT--SEEE--SPTT-GGGS-SS-SS-EEESGGGTT--SHHHHHHHHHHH--SEEEE-HHHHTHHHHHHHHHHHHHHHT-EEEEB-SS--HHHHHHHHHHHHTT--SS-BB---TTSBTTPPP-SEEESSTTEEEE-TTS----GGGGGGTSSS--SSGGGS-----EEEETTT--EES-S-S-TTSSSS-TTS-HHHHHHHHHHHHHHSS-SEEEEE---SSSS--EEEEEHHHHHHHHHHHHHHTTPPTT-EEEE-S-TTSHHHHHHHHHHHHTT-EEEE--TTHHHHS--SS--SEEE--HHHHHT--

pLDDT: mean 77.03, std 18.54, range [24.62, 98.5]

Radius of gyration: 34.26 Å; chains: 1; bounding box: 96×97×81 Å

Sequence (735 aa):
MGKFRISRLNTVISWGITILIIILNYKVVYDFLTDLINTSSSPVIITLLTLPPVVISLLFLFYAAAEPVFEKFYSKEISSPHPQASVFKIEHPAPFRKIGIGIDFGRTDISAINHALRIGTPETQYILIHVVESAAARALPLFAAGKEAETDMQELQKYADDMRQRGINAECSLKFGDVSEAFVKTAQENGIELLVMASHNKGTLHRLFRGTVISEIARKVNIPTMALHASLIKYPLIFKIPAGTSRGTLRQKTSYFIRVWESDGRFGIGECSLLPGLSIESESTAEKILTDICRRPEYYRERINDELSEYPSVRFGFETAIKDLQTGGAGCLFPSAFTDGADSIDINALVWMGDTDTMQKEAESKLNAGCRCIKLKIGVLEFEAECRLIEFIRSHPLGKTVDIRLDANGAFRPEELSEKLDSLARFHIHSIEQPLPKGLSQCIPAKRPIPIALDEEIIGIRSVDEKKRLLDRIYPDFLVLKPGLLGGFAACREWINLCETYGIGWWITSALESNIGLSAIAQWAYTLFPKIPQGLGTGSLFINNIPAQTETVPEHRLFFRPHISRDFSSVGWLINRHSPKNEHREEFHKTRVTFFPGYAENPCITANAEKLSESPDVPLYIKEFDRMTRQWHNTEDYIEISTSGSTGIPKSVGILKKYITYSAQSTLDFLSVRRGAHFLLCLPPQFIGGMMVYVRAALCRGSLTVCPPNLIADSALPGYYDVVSVTPYLLMKTA